Protein AF-A0A967D2K4-F1 (afdb_monomer_lite)

Foldseek 3Di:
DDDDDDDDDPVVVVVCCVPCVVVVVVVVVVVVVVVVVVVVVVVVVVPDDDPCPPPVNVVVVVVVVVCVVPDDDDPVRVVVVVVVPPDPDDPPPDDPPPPDDPDDDPPPPDDDPPQPPLHDQAFFEWFAAAAWAQKAKDWEKFWAAFQPPCPDPDDDDDDDPPPDPPVVVPDDDFDKDQAFTAIFTKMKIKTWRQQLVRLVRLCVRQVPGPDDDQLLSHWAFEDKWKWKFWQDLVRDGDIDIDDQVVVVVVCVVGANAWADDDADCLQAQDCSNYVYDCVVGVAGLAGTDGFGDDAIFTPPCPPDDPPPPDPHGDHPPCVSHDPVSVVVVVVVVVVVVVVVVCVVVVPDPDDDPPDDDDDPDDPPDDDDDDDDDDDDDDDDDDDDDPPPDDDDPLSGSVVSNVRDSTHMGIDMDRVDDAFIKMWMKMKIKIAQSLACPDPSNHPDPVSNHDGIDIHDIDTNPPDPPHSMDHHHHQKDKAAAADEPLRCVQQVHDPPWGKIKIWHQQPVRRHTAIEIDTDDAFDFDWFAQPPAFGDRDPDGWGGRNHIGHDQKGFHDWAWDSYDPPPPDPDVPDDDIPFTKTWIAGPSGDIDIYGNVVRVVVCVSRVSRYTPDDPDDPPDPPPPPD

pLDDT: mean 71.2, std 20.26, range [27.8, 96.62]

Sequence (624 aa):
MPLPKFKFTPETFLSLAANHGEKLLAAIAILCSLPLAWGGVNALRTKMLTSEQAPDQLTKAATSASQLFTRELSGEQRDDLSSRIRGPQIDAVAEMKKWYSDEVSPAPGGIGLNRPLLGDVRTRATPVVHPLEQLQAVSGLAAIARRSEEVGMAGGNQPFPEMMNPEAMGQGRPQVLSPPATLLPYIVLTGLVPVRKQAEEYRSLYATATFRDPQRDIPRWSDFTVERQTLDATGAGQWKTIDLRKTVKRWGQVWAGVATEALPPTLMLSDTENPRDPAAMPIGFFGPLPQLAERPSLAGFNGQMGMTGQPGGFSWGLKALHPWAVAEIEKLRKQQEEEMLKQQEGGLPGLPMADAGLSAGNMGGGFSGFPGSGFSGDPGSGDFGMESGFDDPLAGPEGLINSPEYRVFRFIDTDVEPGKAYRYRVTIQLWNPNVGLPLRFLEDASQANEVNLTSTPAEPELRFNGGVVRVPGRSRILTRMLTTNDKKLAGLGSRDNEALVIDVNPDSGNFELHSTEIRRGQPIGIKKESKRLRIGNWRFSTPPHDVETDLTVIDQVGEQELDEKKRIGRGFVPAPPFELLLIDTFGAVEHVTPIESEKIVRDYLPTLPGYIPPQPIQPMEPSF

Radius of gyration: 42.77 Å; chains: 1; bounding box: 117×70×149 Å

Secondary structure (DSSP, 8-state):
-PPP-----HHHHHHHHHHHHHHHHHHHHHHHHHHHHHHHHHHHHHTS--GGGSHHHHHHHHHHHHHHHHSPPPHHHHHHHHHH-------TTS----SS-SS-PPP-SS--TTS-TT----PBPPPPPPPPEEEEEEEEEEEEEP---------S---------GGGGGS-PPPEE---EEEEEEEEEEEEE-HHHHHHHHHHHHTT-SS--TTTSS--EEEEEEEEEEE-TTS---EEE--HHHHHHHHHHH-SSB------GGGS--TTT----TTT-SS-SB---BPBPPPPEETT---S---TT---PPP--GGGS-HHHHHHHHHHHHHHHHHHHHHHHSS-S--------------------S----------------------TTSSTTTTTTS-S-EEEEEEE----TT-EEEEEEEEEEE-TTTT--GGGBS-GGGGT-SEEEPPPB----SSSTT-EEPPPS-EEE---EEHHHHHHHT--TT-EEEEEEEE-TTT-SEEEEEEEE-TTPEEEE-TTSPPPEETTEEPPPPSS-EEEEEEEEEEES-SEE-TT----TT-PPPPPPEEEEEETTS-EEEE-HHHHHHHHHHHGGGSTT--PPPP--------

Structure (mmCIF, N/CA/C/O backbone):
data_AF-A0A967D2K4-F1
#
_entry.id   AF-A0A967D2K4-F1
#
loop_
_atom_site.group_PDB
_atom_site.id
_atom_site.type_symbol
_atom_site.label_atom_id
_atom_site.label_alt_id
_atom_site.label_comp_id
_atom_site.label_asym_id
_atom_site.label_entity_id
_atom_site.label_seq_id
_atom_site.pdbx_PDB_ins_code
_atom_site.Cartn_x
_atom_site.Cartn_y
_atom_site.Cartn_z
_atom_site.occupancy
_atom_site.B_iso_or_equiv
_atom_site.auth_seq_id
_atom_site.auth_comp_id
_atom_site.auth_asym_id
_atom_site.auth_atom_id
_atom_site.pdbx_PDB_model_num
ATOM 1 N N . MET A 1 1 ? 88.080 31.400 -27.872 1.00 44.94 1 MET A N 1
ATOM 2 C CA . MET A 1 1 ? 87.316 31.447 -26.606 1.00 44.94 1 MET A CA 1
ATOM 3 C C . MET A 1 1 ? 87.147 30.020 -26.104 1.00 44.94 1 MET A C 1
ATOM 5 O O . MET A 1 1 ? 86.651 29.209 -26.877 1.00 44.94 1 MET A O 1
ATOM 9 N N . PRO A 1 2 ? 87.621 29.670 -24.898 1.00 46.03 2 PRO A N 1
ATOM 10 C CA . PRO A 1 2 ? 87.428 28.329 -24.353 1.00 46.03 2 PRO A CA 1
ATOM 11 C C . PRO A 1 2 ? 85.963 28.142 -23.931 1.00 46.03 2 PRO A C 1
ATOM 13 O O . PRO A 1 2 ? 85.405 28.989 -23.238 1.00 46.03 2 PRO A O 1
ATOM 16 N N . LEU A 1 3 ? 85.339 27.046 -24.370 1.00 51.06 3 LEU A N 1
ATOM 17 C CA . LEU A 1 3 ? 83.988 26.657 -23.956 1.00 51.06 3 LEU A CA 1
ATOM 18 C C . LEU A 1 3 ? 83.963 26.342 -22.446 1.00 51.06 3 LEU A C 1
ATOM 20 O O . LEU A 1 3 ? 84.878 25.669 -21.956 1.00 51.06 3 LEU A O 1
ATOM 24 N N . PRO A 1 4 ? 82.939 26.792 -21.700 1.00 60.19 4 PRO A N 1
ATOM 25 C CA . PRO A 1 4 ? 82.824 26.498 -20.278 1.00 60.19 4 PRO A CA 1
ATOM 26 C C . PRO A 1 4 ? 82.598 24.997 -20.055 1.00 60.19 4 PRO A C 1
ATOM 28 O O . PRO A 1 4 ? 81.686 24.389 -20.614 1.00 60.19 4 PRO A O 1
ATOM 31 N N . LYS A 1 5 ? 83.443 24.390 -19.215 1.00 56.84 5 LYS A N 1
ATOM 32 C CA . LYS A 1 5 ? 83.285 23.005 -18.756 1.00 56.84 5 LYS A CA 1
ATOM 33 C C . LYS A 1 5 ? 82.195 22.962 -17.683 1.00 56.84 5 LYS A C 1
ATOM 35 O O . LYS A 1 5 ? 82.481 23.201 -16.512 1.00 56.84 5 LYS A O 1
ATOM 40 N N . PHE A 1 6 ? 80.960 22.659 -18.070 1.00 60.53 6 PHE A N 1
ATOM 41 C CA . PHE A 1 6 ? 79.893 22.374 -17.112 1.00 60.53 6 PHE A CA 1
ATOM 42 C C . PHE A 1 6 ? 80.106 20.986 -16.496 1.00 60.53 6 PHE A C 1
ATOM 44 O O . PHE A 1 6 ? 80.206 19.988 -17.208 1.00 60.53 6 PHE A O 1
ATOM 51 N N . LYS A 1 7 ? 80.206 20.922 -15.165 1.00 65.31 7 LYS A N 1
ATOM 52 C CA . LYS A 1 7 ? 80.160 19.661 -14.417 1.00 65.31 7 LYS A CA 1
ATOM 53 C C . LYS A 1 7 ? 78.701 19.393 -14.059 1.00 65.31 7 LYS A C 1
ATOM 55 O O . LYS A 1 7 ? 78.121 20.161 -13.301 1.00 65.31 7 LYS A O 1
ATOM 60 N N . PHE A 1 8 ? 78.123 18.328 -14.607 1.00 62.56 8 PHE A N 1
ATOM 61 C CA . PHE A 1 8 ? 76.772 17.893 -14.261 1.00 62.56 8 PHE A CA 1
ATOM 62 C C . PHE A 1 8 ? 76.800 17.176 -12.910 1.00 62.56 8 PHE A C 1
ATOM 64 O O . PHE A 1 8 ? 77.254 16.039 -12.807 1.00 62.56 8 PHE A O 1
ATOM 71 N N . THR A 1 9 ? 76.350 17.868 -11.869 1.00 77.62 9 THR A N 1
ATOM 72 C CA . THR A 1 9 ? 76.103 17.311 -10.533 1.00 77.62 9 THR A CA 1
ATOM 73 C C . THR A 1 9 ? 74.590 17.233 -10.282 1.00 77.62 9 THR A C 1
ATOM 75 O O . THR A 1 9 ? 73.835 18.004 -10.874 1.00 77.62 9 THR A O 1
ATOM 78 N N . PRO A 1 10 ? 74.102 16.342 -9.402 1.00 71.81 10 PRO A N 1
ATOM 79 C CA . PRO A 1 10 ? 72.663 16.209 -9.131 1.00 71.81 10 PRO A CA 1
ATOM 80 C C . PRO A 1 10 ? 72.005 17.531 -8.692 1.00 71.81 10 PRO A C 1
ATOM 82 O O . PRO A 1 10 ? 70.891 17.854 -9.099 1.00 71.81 10 PRO A O 1
ATOM 85 N N . GLU A 1 11 ? 72.738 18.348 -7.934 1.00 72.62 11 GLU A N 1
ATOM 86 C CA . GLU A 1 11 ? 72.286 19.654 -7.435 1.00 72.62 11 GLU A CA 1
ATOM 87 C C . GLU A 1 11 ? 72.191 20.726 -8.538 1.00 72.62 11 GLU A C 1
ATOM 89 O O . GLU A 1 11 ? 71.303 21.584 -8.520 1.00 72.62 11 GLU A O 1
ATOM 94 N N . THR A 1 12 ? 73.061 20.663 -9.554 1.00 72.44 12 THR A N 1
ATOM 95 C CA . THR A 1 12 ? 72.977 21.571 -10.712 1.00 72.44 12 THR A CA 1
ATOM 96 C C . THR A 1 12 ? 71.814 21.204 -11.632 1.00 72.44 12 THR A C 1
ATOM 98 O O . THR A 1 12 ? 71.215 22.086 -12.239 1.00 72.44 12 THR A O 1
ATOM 101 N N . PHE A 1 13 ? 71.418 19.929 -11.669 1.00 72.00 13 PHE A N 1
ATOM 102 C CA . PHE A 1 13 ? 70.235 19.481 -12.405 1.00 72.00 13 PHE A CA 1
ATOM 103 C C . PHE A 1 13 ? 68.930 19.964 -11.755 1.00 72.00 13 PHE A C 1
ATOM 105 O O . PHE A 1 13 ? 68.045 20.468 -12.444 1.00 72.00 13 PHE A O 1
ATOM 112 N N . LEU A 1 14 ? 68.833 19.875 -10.424 1.00 71.75 14 LEU A N 1
ATOM 113 C CA . LEU A 1 14 ? 67.663 20.332 -9.664 1.00 71.75 14 LEU A CA 1
ATOM 114 C C . LEU A 1 14 ? 67.470 21.851 -9.735 1.00 71.75 14 LEU A C 1
ATOM 116 O O . LEU A 1 14 ? 66.351 22.316 -9.936 1.00 71.75 14 LEU A O 1
ATOM 120 N N . SER A 1 15 ? 68.549 22.632 -9.641 1.00 71.75 15 SER A N 1
ATOM 121 C CA . SER A 1 15 ? 68.469 24.097 -9.771 1.00 71.75 15 SER A CA 1
ATOM 122 C C . SER A 1 15 ? 68.150 24.560 -11.199 1.00 71.75 15 SER A C 1
ATOM 124 O O . SER A 1 15 ? 67.420 25.537 -11.376 1.00 71.75 15 SER A O 1
ATOM 126 N N . LEU A 1 16 ? 68.621 23.841 -12.226 1.00 70.12 16 LEU A N 1
ATOM 127 C CA . LEU A 1 16 ? 68.254 24.101 -13.622 1.00 70.12 16 LEU A CA 1
ATOM 128 C C . LEU A 1 16 ? 66.777 23.763 -13.891 1.00 70.12 16 LEU A C 1
ATOM 130 O O . LEU A 1 16 ? 66.083 24.533 -14.556 1.00 70.12 16 LEU A O 1
ATOM 134 N N . ALA A 1 17 ? 66.283 22.649 -13.343 1.00 70.12 17 ALA A N 1
ATOM 135 C CA . ALA A 1 17 ? 64.879 22.255 -13.445 1.00 70.12 17 ALA A CA 1
ATOM 136 C C . ALA A 1 17 ? 63.949 23.222 -12.690 1.00 70.12 17 ALA A C 1
ATOM 138 O O . ALA A 1 17 ? 62.899 23.580 -13.213 1.00 70.12 17 ALA A O 1
ATOM 139 N N . ALA A 1 18 ? 64.349 23.707 -11.511 1.00 73.94 18 ALA A N 1
ATOM 140 C CA . ALA A 1 18 ? 63.553 24.656 -10.733 1.00 73.94 18 ALA A CA 1
ATOM 141 C C . ALA A 1 18 ? 63.462 26.041 -11.397 1.00 73.94 18 ALA A C 1
ATOM 143 O O . ALA A 1 18 ? 62.384 26.625 -11.456 1.00 73.94 18 ALA A O 1
ATOM 144 N N . ASN A 1 19 ? 64.568 26.559 -11.943 1.00 77.81 19 ASN A N 1
ATOM 145 C CA . ASN A 1 19 ? 64.597 27.918 -12.500 1.00 77.81 19 ASN A CA 1
ATOM 146 C C . ASN A 1 19 ? 64.211 27.991 -13.987 1.00 77.81 19 ASN A C 1
ATOM 148 O O . ASN A 1 19 ? 63.808 29.052 -14.472 1.00 77.81 19 ASN A O 1
ATOM 152 N N . HIS A 1 20 ? 64.363 26.898 -14.740 1.00 78.50 20 HIS A N 1
ATOM 153 C CA . HIS A 1 20 ? 64.146 26.870 -16.192 1.00 78.50 20 HIS A CA 1
ATOM 154 C C . HIS A 1 20 ? 63.329 25.663 -16.679 1.00 78.50 20 HIS A C 1
ATOM 156 O O . HIS A 1 20 ? 63.274 25.421 -17.886 1.00 78.50 20 HIS A O 1
ATOM 162 N N . GLY A 1 21 ? 62.659 24.935 -15.778 1.00 78.44 21 GLY A N 1
ATOM 163 C CA . GLY A 1 21 ? 61.840 23.764 -16.114 1.00 78.44 21 GLY A CA 1
ATOM 164 C C . GLY A 1 21 ? 60.754 24.053 -17.149 1.00 78.44 21 GLY A C 1
ATOM 165 O O . GLY A 1 21 ? 60.576 23.274 -18.082 1.00 78.44 21 GLY A O 1
ATOM 166 N N . GLU A 1 22 ? 60.112 25.220 -17.067 1.00 83.00 22 GLU A N 1
ATOM 167 C CA . GLU A 1 22 ? 59.122 25.667 -18.056 1.00 83.00 22 GLU A CA 1
ATOM 168 C C . GLU A 1 22 ? 59.731 25.804 -19.463 1.00 83.00 22 GLU A C 1
ATOM 170 O O . GLU A 1 22 ? 59.175 25.318 -20.448 1.00 83.00 22 GLU A O 1
ATOM 175 N N . LYS A 1 23 ? 60.929 26.393 -19.568 1.00 84.69 23 LYS A N 1
ATOM 176 C CA . LYS A 1 23 ? 61.629 26.575 -20.851 1.00 84.69 23 LYS A CA 1
ATOM 177 C C . LYS A 1 23 ? 62.111 25.244 -21.429 1.00 84.69 23 LYS A C 1
ATOM 179 O O . LYS A 1 23 ? 62.112 25.071 -22.646 1.00 84.69 23 LYS A O 1
ATOM 184 N N . LEU A 1 24 ? 62.495 24.302 -20.567 1.00 80.94 24 LEU A N 1
ATOM 185 C CA . LEU A 1 24 ? 62.857 22.938 -20.952 1.00 80.94 24 LEU A CA 1
ATOM 186 C C . LEU A 1 24 ? 61.647 22.162 -21.485 1.00 80.94 24 LEU A C 1
ATOM 188 O O . LEU A 1 24 ? 61.754 21.540 -22.539 1.00 80.94 24 LEU A O 1
ATOM 192 N N . LEU A 1 25 ? 60.491 22.252 -20.821 1.00 81.00 25 LEU A N 1
ATOM 193 C CA . LEU A 1 25 ? 59.245 21.643 -21.298 1.00 81.00 25 LEU A CA 1
ATOM 194 C C . LEU A 1 25 ? 58.799 22.235 -22.639 1.00 81.00 25 LEU A C 1
ATOM 196 O O . LEU A 1 25 ? 58.462 21.483 -23.554 1.00 81.00 25 LEU A O 1
ATOM 200 N N . ALA A 1 26 ? 58.877 23.559 -22.799 1.00 82.31 26 ALA A N 1
ATOM 201 C CA . ALA A 1 26 ? 58.579 24.218 -24.068 1.00 82.31 26 ALA A CA 1
ATOM 202 C C . ALA A 1 26 ? 59.527 23.759 -25.193 1.00 82.31 26 ALA A C 1
ATOM 204 O O . ALA A 1 26 ? 59.080 23.458 -26.299 1.00 82.31 26 ALA A O 1
ATOM 205 N N . ALA A 1 27 ? 60.828 23.636 -24.914 1.00 83.12 27 ALA A N 1
ATOM 206 C CA . ALA A 1 27 ? 61.804 23.151 -25.888 1.00 83.12 27 ALA A CA 1
ATOM 207 C C . ALA A 1 27 ? 61.558 21.685 -26.289 1.00 83.12 27 ALA A C 1
ATOM 209 O O . ALA A 1 27 ? 61.669 21.351 -27.468 1.00 83.12 27 ALA A O 1
ATOM 210 N N . ILE A 1 28 ? 61.180 20.824 -25.337 1.00 85.25 28 ILE A N 1
ATOM 211 C CA . ILE A 1 28 ? 60.816 19.426 -25.607 1.00 85.25 28 ILE A CA 1
ATOM 212 C C . ILE A 1 28 ? 59.551 19.362 -26.469 1.00 85.25 28 ILE A C 1
ATOM 214 O O . ILE A 1 28 ? 59.540 18.648 -27.467 1.00 85.25 28 ILE A O 1
ATOM 218 N N . ALA A 1 29 ? 58.517 20.151 -26.161 1.00 82.94 29 ALA A N 1
ATOM 219 C CA . ALA A 1 29 ? 57.294 20.203 -26.964 1.00 82.94 29 ALA A CA 1
ATOM 220 C C . ALA A 1 29 ? 57.563 20.668 -28.410 1.00 82.94 29 ALA A C 1
ATOM 222 O O . ALA A 1 29 ? 57.053 20.082 -29.369 1.00 82.94 29 ALA A O 1
ATOM 223 N N . ILE A 1 30 ? 58.430 21.671 -28.589 1.00 85.94 30 ILE A N 1
ATOM 224 C CA . ILE A 1 30 ? 58.862 22.133 -29.915 1.00 85.94 30 ILE A CA 1
ATOM 225 C C . ILE A 1 30 ? 59.636 21.025 -30.646 1.00 85.94 30 ILE A C 1
ATOM 227 O O . ILE A 1 30 ? 59.336 20.727 -31.800 1.00 85.94 30 ILE A O 1
ATOM 231 N N . LEU A 1 31 ? 60.575 20.352 -29.976 1.00 85.25 31 LEU A N 1
ATOM 232 C CA . LEU A 1 31 ? 61.342 19.256 -30.576 1.00 85.25 31 LEU A CA 1
ATOM 233 C C . LEU A 1 31 ? 60.472 18.047 -30.939 1.00 85.25 31 LEU A C 1
ATOM 235 O O . LEU A 1 31 ? 60.704 17.433 -31.976 1.00 85.25 31 LEU A O 1
ATOM 239 N N . CYS A 1 32 ? 59.452 17.728 -30.143 1.00 80.50 32 CYS A N 1
ATOM 240 C CA . CYS A 1 32 ? 58.520 16.634 -30.419 1.00 80.50 32 CYS A CA 1
ATOM 241 C C . CYS A 1 32 ? 57.501 16.967 -31.523 1.00 80.50 32 CYS A C 1
ATOM 243 O O . CYS A 1 32 ? 57.017 16.055 -32.193 1.00 80.50 32 CYS A O 1
ATOM 245 N N . SER A 1 33 ? 57.194 18.246 -31.764 1.00 81.19 33 SER A N 1
ATOM 246 C CA . SER A 1 33 ? 56.274 18.656 -32.840 1.00 81.19 33 SER A CA 1
ATOM 247 C C . SER A 1 33 ? 56.925 18.693 -34.231 1.00 81.19 33 SER A C 1
ATOM 249 O O . SER A 1 33 ? 56.243 18.479 -35.235 1.00 81.19 33 SER A O 1
ATOM 251 N N . LEU A 1 34 ? 58.247 18.873 -34.317 1.00 83.50 34 LEU A N 1
ATOM 252 C CA . LEU A 1 34 ? 58.990 18.890 -35.585 1.00 83.50 34 LEU A CA 1
ATOM 253 C C . LEU A 1 34 ? 58.896 17.569 -36.392 1.00 83.50 34 LEU A C 1
ATOM 255 O O . LEU A 1 34 ? 58.620 17.643 -37.593 1.00 83.50 34 LEU A O 1
ATOM 259 N N . PRO A 1 35 ? 59.049 16.365 -35.798 1.00 74.88 35 PRO A N 1
ATOM 260 C CA . PRO A 1 35 ? 58.838 15.099 -36.502 1.00 74.88 35 PRO A CA 1
ATOM 261 C C . PRO A 1 35 ? 57.395 14.903 -36.976 1.00 74.88 35 PRO A C 1
ATOM 263 O O . PRO A 1 35 ? 57.185 14.334 -38.043 1.00 74.88 35 PRO A O 1
ATOM 266 N N . LEU A 1 36 ? 56.403 15.387 -36.218 1.00 75.31 36 LEU A N 1
ATOM 267 C CA . LEU A 1 36 ? 54.988 15.310 -36.602 1.00 75.31 36 LEU A CA 1
ATOM 268 C C . LEU A 1 36 ? 54.687 16.214 -37.802 1.00 75.31 36 LEU A C 1
ATOM 270 O O . LEU A 1 36 ? 54.035 15.780 -38.751 1.00 75.31 36 LEU A O 1
ATOM 274 N N . ALA A 1 37 ? 55.228 17.434 -37.807 1.00 74.00 37 ALA A N 1
ATOM 275 C CA . ALA A 1 37 ? 55.134 18.338 -38.949 1.00 74.00 37 ALA A CA 1
ATOM 276 C C . ALA A 1 37 ? 55.840 17.757 -40.189 1.00 74.00 37 ALA A C 1
ATOM 278 O O . ALA A 1 37 ? 55.283 17.775 -41.288 1.00 74.00 37 ALA A O 1
ATOM 279 N N . TRP A 1 38 ? 57.027 17.165 -40.019 1.00 75.12 38 TRP A N 1
ATOM 280 C CA . TRP A 1 38 ? 57.753 16.513 -41.113 1.00 75.12 38 TRP A CA 1
ATOM 281 C C . TRP A 1 38 ? 57.030 15.260 -41.635 1.00 75.12 38 TRP A C 1
ATOM 283 O O . TRP A 1 38 ? 56.943 15.047 -42.846 1.00 75.12 38 TRP A O 1
ATOM 293 N N . GLY A 1 39 ? 56.445 14.458 -40.740 1.00 72.44 39 GLY A N 1
ATOM 294 C CA . GLY A 1 39 ? 55.617 13.298 -41.077 1.00 72.44 39 GLY A CA 1
ATOM 295 C C . GLY A 1 39 ? 54.352 13.678 -41.851 1.00 72.44 39 GLY A C 1
ATOM 296 O O . GLY A 1 39 ? 54.027 13.028 -42.845 1.00 72.44 39 GLY A O 1
ATOM 297 N N . GLY A 1 40 ? 53.693 14.779 -41.473 1.00 70.06 40 GLY A N 1
ATOM 298 C CA . GLY A 1 40 ? 52.542 15.328 -42.197 1.00 70.06 40 GLY A CA 1
ATOM 299 C C . GLY A 1 40 ? 52.885 15.785 -43.620 1.00 70.06 40 GLY A C 1
ATOM 300 O O . GLY A 1 40 ? 52.156 15.483 -44.565 1.00 70.06 40 GLY A O 1
ATOM 301 N N . VAL A 1 41 ? 54.038 16.434 -43.810 1.00 67.94 41 VAL A N 1
ATOM 302 C CA . VAL A 1 41 ? 54.510 16.855 -45.143 1.00 67.94 41 VAL A CA 1
ATOM 303 C C . VAL A 1 41 ? 54.879 15.650 -46.020 1.00 67.94 41 VAL A C 1
ATOM 305 O O . VAL A 1 41 ? 54.585 15.646 -47.218 1.00 67.94 41 VAL A O 1
ATOM 308 N N . ASN A 1 42 ? 55.456 14.589 -45.446 1.00 59.56 42 ASN A N 1
ATOM 309 C CA . ASN A 1 42 ? 55.750 13.358 -46.189 1.00 59.56 42 ASN A CA 1
ATOM 310 C C . ASN A 1 42 ? 54.483 12.563 -46.557 1.00 59.56 42 ASN A C 1
ATOM 312 O O . ASN A 1 42 ? 54.418 11.979 -47.642 1.00 59.56 42 ASN A O 1
ATOM 316 N N . ALA A 1 43 ? 53.451 12.583 -45.709 1.00 55.94 43 ALA A N 1
ATOM 317 C CA . ALA A 1 43 ? 52.146 11.996 -46.020 1.00 55.94 43 ALA A CA 1
ATOM 318 C C . ALA A 1 43 ? 51.431 12.733 -47.170 1.00 55.94 43 ALA A C 1
ATOM 320 O O . ALA A 1 43 ? 50.762 12.105 -47.989 1.00 55.94 43 ALA A O 1
ATOM 321 N N . LEU A 1 44 ? 51.623 14.053 -47.280 1.00 55.00 44 LEU A N 1
ATOM 322 C CA . LEU A 1 44 ? 51.107 14.848 -48.399 1.00 55.00 44 LEU A CA 1
ATOM 323 C C . LEU A 1 44 ? 51.885 14.608 -49.703 1.00 55.00 44 LEU A C 1
ATOM 325 O O . LEU A 1 44 ? 51.279 14.582 -50.771 1.00 55.00 44 LEU A O 1
ATOM 329 N N . ARG A 1 45 ? 53.203 14.365 -49.640 1.00 56.00 45 ARG A N 1
ATOM 330 C CA . ARG A 1 45 ? 54.010 14.032 -50.832 1.00 56.00 45 ARG A CA 1
ATOM 331 C C . ARG A 1 45 ? 53.764 12.626 -51.378 1.00 56.00 45 ARG A C 1
ATOM 333 O O . ARG A 1 45 ? 53.861 12.432 -52.582 1.00 56.00 45 ARG A O 1
ATOM 340 N N . THR A 1 46 ? 53.440 11.656 -50.525 1.00 52.78 46 THR A N 1
ATOM 341 C CA . THR A 1 46 ? 53.246 10.248 -50.931 1.00 52.78 46 THR A CA 1
ATOM 342 C C . THR A 1 46 ? 51.828 9.925 -51.413 1.00 52.78 46 THR A C 1
ATOM 344 O O . THR A 1 46 ? 51.605 8.840 -51.943 1.00 52.78 46 THR A O 1
ATOM 347 N N . LYS A 1 47 ? 50.878 10.864 -51.287 1.00 52.22 47 LYS A N 1
ATOM 348 C CA . LYS A 1 47 ? 49.497 10.736 -51.792 1.00 52.22 47 LYS A CA 1
ATOM 349 C C . LYS A 1 47 ? 49.169 11.626 -52.993 1.00 52.22 47 LYS A C 1
ATOM 351 O O . LYS A 1 47 ? 48.006 11.706 -53.385 1.00 52.22 47 LYS A O 1
ATOM 356 N N . MET A 1 48 ? 50.156 12.282 -53.603 1.00 50.97 48 MET A N 1
ATOM 357 C CA . MET A 1 48 ? 49.926 12.898 -54.907 1.00 50.97 48 MET A CA 1
ATOM 358 C C . MET A 1 48 ? 49.860 11.793 -55.961 1.00 50.97 48 MET A C 1
ATOM 360 O O . MET A 1 48 ? 50.840 11.085 -56.182 1.00 50.97 48 MET A O 1
ATOM 364 N N . LEU A 1 49 ? 48.671 11.632 -56.549 1.00 50.69 49 LEU A N 1
ATOM 365 C CA . LEU A 1 49 ? 48.383 10.733 -57.665 1.00 50.69 49 LEU A CA 1
ATOM 366 C C . LEU A 1 49 ? 49.520 10.790 -58.691 1.00 50.69 49 LEU A C 1
ATOM 368 O O . LEU A 1 49 ? 49.896 11.868 -59.157 1.00 50.69 49 LEU A O 1
ATOM 372 N N . THR A 1 50 ? 50.069 9.630 -59.040 1.00 60.53 50 THR A N 1
ATOM 373 C CA . THR A 1 50 ? 50.984 9.511 -60.174 1.00 60.53 50 THR A CA 1
ATOM 374 C C . THR A 1 50 ? 50.291 10.031 -61.434 1.00 60.53 50 THR A C 1
ATOM 376 O O . THR A 1 50 ? 49.084 9.872 -61.600 1.00 60.53 50 THR A O 1
ATOM 379 N N . SER A 1 51 ? 51.056 10.654 -62.336 1.00 58.62 51 SER A N 1
ATOM 380 C CA . SER A 1 51 ? 50.571 11.241 -63.604 1.00 58.62 51 SER A CA 1
ATOM 381 C C . SER A 1 51 ? 49.670 10.296 -64.426 1.00 58.62 51 SER A C 1
ATOM 383 O O . SER A 1 51 ? 48.781 10.743 -65.147 1.00 58.62 51 SER A O 1
ATOM 385 N N . GLU A 1 52 ? 49.842 8.981 -64.268 1.00 60.12 52 GLU A N 1
ATOM 386 C CA . GLU A 1 52 ? 49.050 7.930 -64.923 1.00 60.12 52 GLU A CA 1
ATOM 387 C C . GLU A 1 52 ? 47.644 7.724 -64.328 1.00 60.12 52 GLU A C 1
ATOM 389 O O . GLU A 1 52 ? 46.763 7.198 -65.000 1.00 60.12 52 GLU A O 1
ATOM 394 N N . GLN A 1 53 ? 47.404 8.156 -63.087 1.00 60.66 53 GLN A N 1
ATOM 395 C CA . GLN A 1 53 ? 46.115 8.042 -62.389 1.00 60.66 53 GLN A CA 1
ATOM 396 C C . GLN A 1 53 ? 45.297 9.338 -62.436 1.00 60.66 53 GLN A C 1
ATOM 398 O O . GLN A 1 53 ? 44.265 9.453 -61.771 1.00 60.66 53 GLN A O 1
ATOM 403 N N . ALA A 1 54 ? 45.738 10.326 -63.219 1.00 69.69 54 ALA A N 1
ATOM 404 C CA . ALA A 1 54 ? 44.946 11.517 -63.464 1.00 69.69 54 ALA A CA 1
ATOM 405 C C . ALA A 1 54 ? 43.607 11.124 -64.130 1.00 69.69 54 ALA A C 1
ATOM 407 O O . ALA A 1 54 ? 43.596 10.290 -65.043 1.00 69.69 54 ALA A O 1
ATOM 408 N N . PRO A 1 55 ? 42.474 11.721 -63.723 1.00 71.81 55 PRO A N 1
ATOM 409 C CA . PRO A 1 55 ? 41.152 11.380 -64.260 1.00 71.81 55 PRO A CA 1
ATOM 410 C C . PRO A 1 55 ? 41.073 11.510 -65.794 1.00 71.81 55 PRO A C 1
ATOM 412 O O . PRO A 1 55 ? 40.375 10.738 -66.452 1.00 71.81 55 PRO A O 1
ATOM 415 N N . ASP A 1 56 ? 41.871 12.397 -66.388 1.00 75.81 56 ASP A N 1
ATOM 416 C CA . ASP A 1 56 ? 41.964 12.573 -67.843 1.00 75.81 56 ASP A CA 1
ATOM 417 C C . ASP A 1 56 ? 42.653 11.398 -68.565 1.00 75.81 56 ASP A C 1
ATOM 419 O O . ASP A 1 56 ? 42.352 11.104 -69.721 1.00 75.81 56 ASP A O 1
ATOM 423 N N . GLN A 1 57 ? 43.580 10.698 -67.903 1.00 78.44 57 GLN A N 1
ATOM 424 C CA . GLN A 1 57 ? 44.240 9.507 -68.456 1.00 78.44 57 GLN A CA 1
ATOM 425 C C . GLN A 1 57 ? 43.317 8.290 -68.379 1.00 78.44 57 GLN A C 1
ATOM 427 O O . GLN A 1 57 ? 43.205 7.537 -69.346 1.00 78.44 57 GLN A O 1
ATOM 432 N N . LEU A 1 58 ? 42.585 8.145 -67.269 1.00 72.69 58 LEU A N 1
ATOM 433 C CA . LEU A 1 58 ? 41.596 7.079 -67.092 1.00 72.69 58 LEU A CA 1
ATOM 434 C C . LEU A 1 58 ? 40.435 7.209 -68.083 1.00 72.69 58 LEU A C 1
ATOM 436 O O . LEU A 1 58 ? 40.023 6.215 -68.679 1.00 72.69 58 LEU A O 1
ATOM 440 N N . THR A 1 59 ? 39.947 8.428 -68.324 1.00 82.25 59 THR A N 1
ATOM 441 C CA . THR A 1 59 ? 38.912 8.669 -69.342 1.00 82.25 59 THR A CA 1
ATOM 442 C C . THR A 1 59 ? 39.436 8.385 -70.749 1.00 82.25 59 THR A C 1
ATOM 444 O O . THR A 1 59 ? 38.772 7.679 -71.508 1.00 82.25 59 THR A O 1
ATOM 447 N N . LYS A 1 60 ? 40.657 8.810 -71.101 1.00 81.19 60 LYS A N 1
ATOM 448 C CA . LYS A 1 60 ? 41.282 8.446 -72.388 1.00 81.19 60 LYS A CA 1
ATOM 449 C C . LYS A 1 60 ? 41.469 6.935 -72.556 1.00 81.19 60 LYS A C 1
ATOM 451 O O . LYS A 1 60 ? 41.171 6.414 -73.632 1.00 81.19 60 LYS A O 1
ATOM 456 N N . ALA A 1 61 ? 41.896 6.224 -71.513 1.00 80.88 61 ALA A N 1
ATOM 457 C CA . ALA A 1 61 ? 42.054 4.770 -71.535 1.00 80.88 61 ALA A CA 1
ATOM 458 C C . ALA A 1 61 ? 40.703 4.054 -71.705 1.00 80.88 61 ALA A C 1
ATOM 460 O O . ALA A 1 61 ? 40.575 3.182 -72.563 1.00 80.88 61 ALA A O 1
ATOM 461 N N . ALA A 1 62 ? 39.668 4.474 -70.970 1.00 79.56 62 ALA A N 1
ATOM 462 C CA . ALA A 1 62 ? 38.317 3.919 -71.085 1.00 79.56 62 ALA A CA 1
ATOM 463 C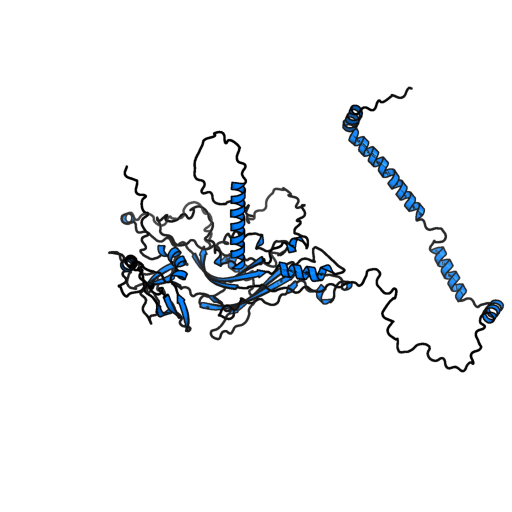 C . ALA A 1 62 ? 37.696 4.160 -72.475 1.00 79.56 62 ALA A C 1
ATOM 465 O O . ALA A 1 62 ? 37.051 3.275 -73.047 1.00 79.56 62 ALA A O 1
ATOM 466 N N . THR A 1 63 ? 37.939 5.341 -73.050 1.00 81.06 63 THR A N 1
ATOM 467 C CA . THR A 1 63 ? 37.459 5.685 -74.397 1.00 81.06 63 THR A CA 1
ATOM 468 C C . THR A 1 63 ? 38.196 4.865 -75.462 1.00 81.06 63 THR A C 1
ATOM 470 O O . THR A 1 63 ? 37.565 4.333 -76.373 1.00 81.06 63 THR A O 1
ATOM 473 N N . SER A 1 64 ? 39.511 4.675 -75.305 1.00 80.50 64 SER A N 1
ATOM 474 C CA . SER A 1 64 ? 40.330 3.834 -76.193 1.00 80.50 64 SER A CA 1
ATOM 475 C C . SER A 1 64 ? 39.911 2.359 -76.136 1.00 80.50 64 SER A C 1
ATOM 477 O O . SER A 1 64 ? 39.808 1.706 -77.171 1.00 80.50 64 SER A O 1
ATOM 479 N N . ALA A 1 65 ? 39.594 1.838 -74.946 1.00 79.00 65 ALA A N 1
ATOM 480 C CA . ALA A 1 65 ? 39.083 0.476 -74.784 1.00 79.00 65 ALA A CA 1
ATOM 481 C C . ALA A 1 65 ? 37.715 0.291 -75.460 1.00 79.00 65 ALA A C 1
ATOM 483 O O . ALA A 1 65 ? 37.503 -0.690 -76.169 1.00 79.00 65 ALA A O 1
ATOM 484 N N . SER A 1 66 ? 36.807 1.261 -75.319 1.00 77.19 66 SER A N 1
ATOM 485 C CA . SER A 1 66 ? 35.489 1.214 -75.972 1.00 77.19 66 SER A CA 1
ATOM 486 C C . SER A 1 66 ? 35.596 1.243 -77.503 1.00 77.19 66 SER A C 1
ATOM 488 O O . SER A 1 66 ? 34.848 0.549 -78.195 1.00 77.19 66 SER A O 1
ATOM 490 N N . GLN A 1 67 ? 36.568 1.988 -78.040 1.00 77.62 67 GLN A N 1
ATOM 491 C CA . GLN A 1 67 ? 36.867 2.013 -79.475 1.00 77.62 67 GLN A CA 1
ATOM 492 C C . GLN A 1 67 ? 37.443 0.683 -79.987 1.00 77.62 67 GLN A C 1
ATOM 494 O O . GLN A 1 67 ? 37.175 0.308 -81.125 1.00 77.62 67 GLN A O 1
ATOM 499 N N . LEU A 1 68 ? 38.180 -0.071 -79.162 1.00 74.69 68 LEU A N 1
ATOM 500 C CA . LEU A 1 68 ? 38.670 -1.404 -79.537 1.00 74.69 68 LEU A CA 1
ATOM 501 C C . LEU A 1 68 ? 37.542 -2.436 -79.665 1.00 74.69 68 LEU A C 1
ATOM 503 O O . LEU A 1 68 ? 37.621 -3.295 -80.538 1.00 74.69 68 LEU A O 1
ATOM 507 N N . PHE A 1 69 ? 36.486 -2.336 -78.852 1.00 66.94 69 PHE A N 1
ATOM 508 C CA . PHE A 1 69 ? 35.335 -3.246 -78.934 1.00 66.94 69 PHE A CA 1
ATOM 509 C C . PHE A 1 69 ? 34.397 -2.952 -80.108 1.00 66.94 69 PHE A C 1
ATOM 511 O O . PHE A 1 69 ? 33.714 -3.853 -80.586 1.00 66.94 69 PHE A O 1
ATOM 518 N N . THR A 1 70 ? 34.349 -1.701 -80.566 1.00 71.25 70 THR A N 1
ATOM 519 C CA . THR A 1 70 ? 33.471 -1.272 -81.669 1.00 71.25 70 THR A CA 1
ATOM 520 C C . THR A 1 70 ? 34.164 -1.255 -83.027 1.00 71.25 70 THR A C 1
ATOM 522 O O . THR A 1 70 ? 33.493 -1.161 -84.054 1.00 71.25 70 THR A O 1
ATOM 525 N N . ARG A 1 71 ? 35.495 -1.375 -83.065 1.00 74.44 71 ARG A N 1
ATOM 526 C CA . ARG A 1 71 ? 36.243 -1.464 -84.317 1.00 74.44 71 ARG A CA 1
ATOM 527 C C . ARG A 1 71 ? 35.983 -2.807 -84.995 1.00 74.44 71 ARG A C 1
ATOM 529 O O . ARG A 1 71 ? 36.200 -3.870 -84.419 1.00 74.44 71 ARG A O 1
ATOM 536 N N . GLU A 1 72 ? 35.625 -2.755 -86.272 1.00 71.38 72 GLU A N 1
ATOM 537 C CA . GLU A 1 72 ? 35.623 -3.943 -87.115 1.00 71.38 72 GLU A CA 1
ATOM 538 C C . GLU A 1 72 ? 37.039 -4.534 -87.237 1.00 71.38 72 GLU A C 1
ATOM 540 O O . GLU A 1 72 ? 37.995 -3.854 -87.618 1.00 71.38 72 GLU A O 1
ATOM 545 N N . LEU A 1 73 ? 37.176 -5.817 -86.892 1.00 72.38 73 LEU A N 1
ATOM 546 C CA . LEU A 1 73 ? 38.409 -6.584 -87.082 1.00 72.38 73 LEU A CA 1
ATOM 547 C C . LEU A 1 73 ? 38.814 -6.561 -88.565 1.00 72.38 73 LEU A C 1
ATOM 549 O O . LEU A 1 73 ? 37.973 -6.774 -89.442 1.00 72.38 73 LEU A O 1
ATOM 553 N N . SER A 1 74 ? 40.098 -6.322 -88.846 1.00 74.56 74 SER A N 1
ATOM 554 C CA . SER A 1 74 ? 40.621 -6.400 -90.215 1.00 74.56 74 SER A CA 1
ATOM 555 C C . SER A 1 74 ? 40.553 -7.840 -90.740 1.00 74.56 74 SER A C 1
ATOM 557 O O . SER A 1 74 ? 40.471 -8.784 -89.954 1.00 74.56 74 SER A O 1
ATOM 559 N N . GLY A 1 75 ? 40.595 -8.021 -92.066 1.00 71.75 75 GLY A N 1
ATOM 560 C CA . GLY A 1 75 ? 40.522 -9.347 -92.701 1.00 71.75 75 GLY A CA 1
ATOM 561 C C . GLY A 1 75 ? 41.515 -10.354 -92.110 1.00 71.75 75 GLY A C 1
ATOM 562 O O . GLY A 1 75 ? 41.109 -11.428 -91.689 1.00 71.75 75 GLY A O 1
ATOM 563 N N . GLU A 1 76 ? 42.776 -9.954 -91.923 1.00 75.69 76 GLU A N 1
ATOM 564 C CA . GLU A 1 76 ? 43.811 -10.801 -91.307 1.00 75.69 76 GLU A CA 1
ATOM 565 C C . GLU A 1 76 ? 43.508 -11.174 -89.844 1.00 75.69 76 GLU A C 1
ATOM 567 O O . GLU A 1 76 ? 43.809 -12.282 -89.410 1.00 75.69 76 GLU A O 1
ATOM 572 N N . GLN A 1 77 ? 42.885 -10.274 -89.072 1.00 73.06 77 GLN A N 1
ATOM 573 C CA . GLN A 1 77 ? 42.508 -10.549 -87.682 1.00 73.06 77 GLN A CA 1
ATOM 574 C C . GLN A 1 77 ? 41.282 -11.462 -87.593 1.00 73.06 77 GLN A C 1
ATOM 576 O O . GLN A 1 77 ? 41.208 -12.286 -86.685 1.00 73.06 77 GLN A O 1
ATOM 581 N N . ARG A 1 78 ? 40.329 -11.341 -88.528 1.00 69.31 78 ARG A N 1
ATOM 582 C CA . ARG A 1 78 ? 39.196 -12.274 -88.648 1.00 69.31 78 ARG A CA 1
ATOM 583 C C . ARG A 1 78 ? 39.683 -13.668 -89.046 1.00 69.31 78 ARG A C 1
ATOM 585 O O . ARG A 1 78 ? 39.213 -14.654 -88.481 1.00 69.31 78 ARG A O 1
ATOM 592 N N . ASP A 1 79 ? 40.666 -13.745 -89.936 1.00 72.06 79 ASP A N 1
ATOM 593 C CA . ASP A 1 79 ? 41.260 -15.010 -90.365 1.00 72.06 79 ASP A CA 1
ATOM 594 C C . ASP A 1 79 ? 42.085 -15.670 -89.243 1.00 72.06 79 ASP A C 1
ATOM 596 O O . ASP A 1 79 ? 41.905 -16.860 -88.988 1.00 72.06 79 ASP A O 1
ATOM 600 N N . ASP A 1 80 ? 42.884 -14.920 -88.470 1.00 73.75 80 ASP A N 1
ATOM 601 C CA . ASP A 1 80 ? 43.582 -15.465 -87.287 1.00 73.75 80 ASP A CA 1
ATOM 602 C C . ASP A 1 80 ? 42.585 -15.925 -86.205 1.00 7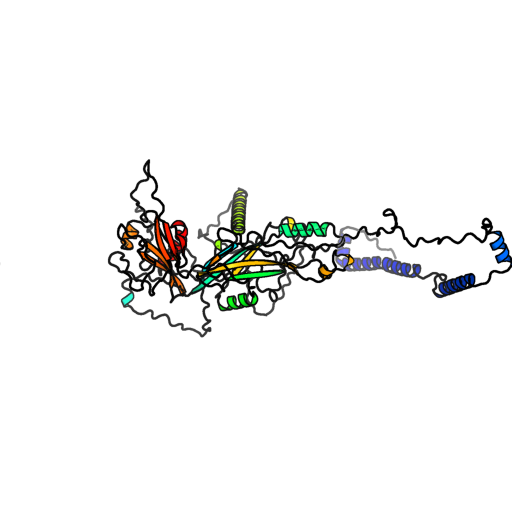3.75 80 ASP A C 1
ATOM 604 O O . ASP A 1 80 ? 42.707 -17.033 -85.678 1.00 73.75 80 ASP A O 1
ATOM 608 N N . LEU A 1 81 ? 41.537 -15.140 -85.923 1.00 66.81 81 LEU A N 1
ATOM 609 C CA . LEU A 1 81 ? 40.515 -15.500 -84.932 1.00 66.81 81 LEU A CA 1
ATOM 610 C C . LEU A 1 81 ? 39.721 -16.746 -85.360 1.00 66.81 81 LEU A C 1
ATOM 612 O O . LEU A 1 81 ? 39.514 -17.651 -84.553 1.00 66.81 81 LEU A O 1
ATOM 616 N N . SER A 1 82 ? 39.332 -16.837 -86.634 1.00 64.62 82 SER A N 1
ATOM 617 C CA . SER A 1 82 ? 38.646 -18.014 -87.186 1.00 64.62 82 SER A CA 1
ATOM 618 C C . SER A 1 82 ? 39.553 -19.250 -87.243 1.00 64.62 82 SER A C 1
ATOM 620 O O . SER A 1 82 ? 39.084 -20.367 -87.032 1.00 64.62 82 SER A O 1
ATOM 622 N N . SER A 1 83 ? 40.867 -19.072 -87.430 1.00 66.38 83 SER A N 1
ATOM 623 C CA . SER A 1 83 ? 41.835 -20.172 -87.386 1.00 66.38 83 SER A CA 1
ATOM 624 C C . SER A 1 83 ? 42.026 -20.745 -85.975 1.00 66.38 83 SER A C 1
ATOM 626 O O . SER A 1 83 ? 42.261 -21.948 -85.832 1.00 66.38 83 SER A O 1
ATOM 628 N N . ARG A 1 84 ? 41.876 -19.907 -84.936 1.00 64.19 84 ARG A N 1
ATOM 629 C CA . ARG A 1 84 ? 42.002 -20.282 -83.517 1.00 64.19 84 ARG A CA 1
ATOM 630 C C . ARG A 1 84 ? 40.710 -20.838 -82.924 1.00 64.19 84 ARG A C 1
ATOM 632 O O . ARG A 1 84 ? 40.768 -21.674 -82.027 1.00 64.19 84 ARG A O 1
ATOM 639 N N . ILE A 1 85 ? 39.551 -20.433 -83.440 1.00 60.56 85 ILE A N 1
ATOM 640 C CA . ILE A 1 85 ? 38.243 -20.978 -83.053 1.00 60.56 85 ILE A CA 1
ATOM 641 C C . ILE A 1 85 ? 37.934 -22.199 -83.940 1.00 60.56 85 ILE A C 1
ATOM 643 O O . ILE A 1 85 ? 37.003 -22.204 -84.737 1.00 60.56 85 ILE A O 1
ATOM 647 N N . ARG A 1 86 ? 38.725 -23.271 -83.814 1.00 50.56 86 ARG A N 1
ATOM 648 C CA . ARG A 1 86 ? 38.338 -24.606 -84.309 1.00 50.56 86 ARG A CA 1
ATOM 649 C C . ARG A 1 86 ? 37.741 -25.415 -83.163 1.00 50.56 86 ARG A C 1
ATOM 651 O O . ARG A 1 86 ? 38.392 -26.286 -82.595 1.00 50.56 86 ARG A O 1
ATOM 658 N N . GLY A 1 87 ? 36.499 -25.097 -82.809 1.00 55.53 87 GLY A N 1
ATOM 659 C CA . GLY A 1 87 ? 35.628 -26.040 -82.106 1.00 55.53 87 GLY A CA 1
ATOM 660 C C . GLY A 1 87 ? 35.072 -27.077 -83.093 1.00 55.53 87 GLY A C 1
ATOM 661 O O . GLY A 1 87 ? 35.044 -26.798 -84.295 1.00 55.53 87 GLY A O 1
ATOM 662 N N . PRO A 1 88 ? 34.660 -28.272 -82.634 1.00 48.62 88 PRO A N 1
ATOM 663 C CA . PRO A 1 88 ? 34.083 -29.284 -83.515 1.00 48.62 88 PRO A CA 1
ATOM 664 C C . PRO A 1 88 ? 32.874 -28.698 -84.256 1.00 48.62 88 PRO A C 1
ATOM 666 O O . PRO A 1 88 ? 32.053 -28.014 -83.647 1.00 48.62 88 PRO A O 1
ATOM 669 N N . GLN A 1 89 ? 32.786 -28.944 -85.568 1.00 49.84 89 GLN A N 1
ATOM 670 C CA . GLN A 1 89 ? 31.604 -28.632 -86.375 1.00 49.84 89 GLN A CA 1
ATOM 671 C C . GLN A 1 89 ? 30.388 -29.307 -85.733 1.00 49.84 89 GLN A C 1
ATOM 673 O O . GLN A 1 89 ? 30.252 -30.526 -85.792 1.00 49.84 89 GLN A O 1
ATOM 678 N N . ILE A 1 90 ? 29.531 -28.517 -85.091 1.00 48.38 90 ILE A N 1
ATOM 679 C CA . ILE A 1 90 ? 28.221 -28.966 -84.628 1.00 48.38 90 ILE A CA 1
ATOM 680 C C . ILE A 1 90 ? 27.249 -28.662 -85.765 1.00 48.38 90 ILE A C 1
ATOM 682 O O . ILE A 1 90 ? 27.121 -27.508 -86.180 1.00 48.38 90 ILE A O 1
ATOM 686 N N . ASP A 1 91 ? 26.612 -29.709 -86.288 1.00 46.03 91 ASP A N 1
ATOM 687 C CA . ASP A 1 91 ? 25.567 -29.623 -87.304 1.00 46.03 91 ASP A CA 1
ATOM 688 C C . ASP A 1 91 ? 24.508 -28.583 -86.913 1.00 46.03 91 ASP A C 1
ATOM 690 O O . ASP A 1 91 ? 23.975 -28.588 -85.801 1.00 46.03 91 ASP A O 1
ATOM 694 N N . ALA A 1 92 ? 24.181 -27.693 -87.852 1.00 50.09 92 ALA A N 1
ATOM 695 C CA . ALA A 1 92 ? 23.305 -26.534 -87.663 1.00 50.09 92 ALA A CA 1
ATOM 696 C C . ALA A 1 92 ? 21.807 -26.877 -87.472 1.00 50.09 92 ALA A C 1
ATOM 698 O O . ALA A 1 92 ? 20.940 -26.071 -87.803 1.00 50.09 92 ALA A O 1
ATOM 699 N N . VAL A 1 93 ? 21.485 -28.066 -86.950 1.00 47.06 93 VAL A N 1
ATOM 700 C CA . VAL A 1 93 ? 20.108 -28.533 -86.687 1.00 47.06 93 VAL A CA 1
ATOM 701 C C . VAL A 1 93 ? 19.974 -29.186 -85.301 1.00 47.06 93 VAL A C 1
ATOM 703 O O . VAL A 1 93 ? 19.042 -29.937 -85.036 1.00 47.06 93 VAL A O 1
ATOM 706 N N . ALA A 1 94 ? 20.875 -28.886 -84.366 1.00 45.41 94 ALA A N 1
ATOM 707 C CA . ALA A 1 94 ? 20.567 -29.075 -82.954 1.00 45.41 94 ALA A CA 1
ATOM 708 C C . ALA A 1 94 ? 19.824 -27.826 -82.468 1.00 45.41 94 ALA A C 1
ATOM 710 O O . ALA A 1 94 ? 20.440 -26.781 -82.256 1.00 45.41 94 ALA A O 1
ATOM 711 N N . GLU A 1 95 ? 18.498 -27.922 -82.328 1.00 48.72 95 GLU A N 1
ATOM 712 C CA . GLU A 1 95 ? 17.710 -26.960 -81.555 1.00 48.72 95 GLU A CA 1
ATOM 713 C C . GLU A 1 95 ? 18.492 -26.615 -80.284 1.00 48.72 95 GLU A C 1
ATOM 715 O O . GLU A 1 95 ? 18.831 -27.508 -79.500 1.00 48.72 95 GLU A O 1
ATOM 720 N N . MET A 1 96 ? 18.825 -25.333 -80.095 1.00 44.06 96 MET A N 1
ATOM 721 C CA . MET A 1 96 ? 19.341 -24.848 -78.820 1.00 44.06 96 MET A CA 1
ATOM 722 C C . MET A 1 96 ? 18.279 -25.163 -77.769 1.00 44.06 96 MET A C 1
ATOM 724 O O . MET A 1 96 ? 17.352 -24.384 -77.545 1.00 44.06 96 MET A O 1
ATOM 728 N N . LYS A 1 97 ? 18.404 -26.324 -77.118 1.00 51.38 97 LYS A N 1
ATOM 729 C CA . LYS A 1 97 ? 17.750 -26.593 -75.843 1.00 51.38 97 LYS A CA 1
ATOM 730 C C . LYS A 1 97 ? 18.065 -25.384 -74.979 1.00 51.38 97 LYS A C 1
ATOM 732 O O . LYS A 1 97 ? 19.247 -25.102 -74.777 1.00 51.38 97 LYS A O 1
ATOM 737 N N . LYS A 1 98 ? 17.024 -24.656 -74.547 1.00 50.59 98 LYS A N 1
ATOM 738 C CA . LYS A 1 98 ? 17.127 -23.534 -73.603 1.00 50.59 98 LYS A CA 1
ATOM 739 C C . LYS A 1 98 ? 18.212 -23.885 -72.585 1.00 50.59 98 LYS A C 1
ATOM 741 O O . LYS A 1 98 ? 18.029 -24.796 -71.783 1.00 50.59 98 LYS A O 1
ATOM 746 N N . TRP A 1 99 ? 19.360 -23.211 -72.654 1.00 50.09 99 TRP A N 1
ATOM 747 C CA . TRP A 1 99 ? 20.483 -23.517 -71.760 1.00 50.09 99 TRP A CA 1
ATOM 748 C C . TRP A 1 99 ? 20.193 -23.078 -70.313 1.00 50.09 99 TRP A C 1
ATOM 750 O O . TRP A 1 99 ? 20.973 -23.340 -69.406 1.00 50.09 99 TRP A O 1
ATOM 760 N N . TYR A 1 100 ? 19.075 -22.373 -70.118 1.00 51.72 100 TYR A N 1
ATOM 761 C CA . TYR A 1 100 ? 18.566 -21.924 -68.841 1.00 51.72 100 TYR A CA 1
ATOM 762 C C . TYR A 1 100 ? 17.299 -22.722 -68.529 1.00 51.72 100 TYR A C 1
ATOM 764 O O . TYR A 1 100 ? 16.374 -22.791 -69.341 1.00 51.72 100 TYR A O 1
ATOM 772 N N . SER A 1 101 ? 17.267 -23.355 -67.361 1.00 53.81 101 SER A N 1
ATOM 773 C CA . SER A 1 101 ? 16.028 -23.870 -66.794 1.00 53.81 101 SER A CA 1
ATOM 774 C C . SER A 1 101 ? 15.177 -22.682 -66.336 1.00 53.81 101 SER A C 1
ATOM 776 O O . SER A 1 101 ? 15.693 -21.762 -65.705 1.00 53.81 101 SER A O 1
ATOM 778 N N . ASP A 1 102 ? 13.872 -22.694 -66.627 1.00 58.72 102 ASP A N 1
ATOM 779 C CA . ASP A 1 102 ? 12.931 -21.735 -66.016 1.00 58.72 102 ASP A CA 1
ATOM 780 C C . ASP A 1 102 ? 12.780 -22.008 -64.496 1.00 58.72 102 ASP A C 1
ATOM 782 O O . ASP A 1 102 ? 12.288 -21.174 -63.739 1.00 58.72 102 ASP A O 1
ATOM 786 N N . GLU A 1 103 ? 13.276 -23.159 -64.032 1.00 58.25 103 GLU A N 1
ATOM 787 C CA . GLU A 1 103 ? 13.410 -23.524 -62.625 1.00 58.25 103 GLU A CA 1
ATOM 788 C C . GLU A 1 103 ? 14.839 -23.249 -62.140 1.00 58.25 103 GLU A C 1
ATOM 790 O O . GLU A 1 103 ? 15.780 -24.006 -62.402 1.00 58.25 103 GLU A O 1
ATOM 795 N N . VAL A 1 104 ? 15.012 -22.142 -61.419 1.00 57.94 104 VAL A N 1
ATOM 796 C CA . VAL A 1 104 ? 16.228 -21.865 -60.651 1.00 57.94 104 VAL A CA 1
ATOM 797 C C . VAL A 1 104 ? 16.235 -22.815 -59.457 1.00 57.94 104 VAL A C 1
ATOM 799 O O . VAL A 1 104 ? 15.462 -22.642 -58.516 1.00 57.94 104 VAL A O 1
ATOM 802 N N . SER A 1 105 ? 17.094 -23.836 -59.481 1.00 54.06 105 SER A N 1
ATOM 803 C CA . SER A 1 105 ? 17.346 -24.636 -58.278 1.00 54.06 105 SER A CA 1
ATOM 804 C C . SER A 1 105 ? 17.875 -23.715 -57.170 1.00 54.06 105 SER A C 1
ATOM 806 O O . SER A 1 105 ? 18.761 -22.899 -57.450 1.00 54.06 105 SER A O 1
ATOM 808 N N . PRO A 1 106 ? 17.362 -23.799 -55.927 1.00 59.25 106 PRO A N 1
ATOM 809 C CA . PRO A 1 106 ? 17.888 -22.996 -54.833 1.00 59.25 106 PRO A CA 1
ATOM 810 C C . PRO A 1 106 ? 19.382 -23.285 -54.665 1.00 59.25 106 PRO A C 1
ATOM 812 O O . PRO A 1 106 ? 19.822 -24.431 -54.782 1.00 59.25 106 PRO A O 1
ATOM 815 N N . ALA A 1 107 ? 20.165 -22.229 -54.434 1.00 52.34 107 ALA A N 1
ATOM 816 C CA . ALA A 1 107 ? 21.613 -22.335 -54.315 1.00 52.34 107 ALA A CA 1
ATOM 817 C C . ALA A 1 107 ? 21.997 -23.392 -53.259 1.00 52.34 107 ALA A C 1
ATOM 819 O O . ALA A 1 107 ? 21.360 -23.439 -52.202 1.00 52.34 107 ALA A O 1
ATOM 820 N N . PRO A 1 108 ? 23.031 -24.222 -53.504 1.00 52.66 108 PRO A N 1
ATOM 821 C CA . PRO A 1 108 ? 23.501 -25.190 -52.522 1.00 52.66 108 PRO A CA 1
ATOM 822 C C . PRO A 1 108 ? 23.862 -24.460 -51.225 1.00 52.66 108 PRO A C 1
ATOM 824 O O . PRO A 1 108 ? 24.765 -23.622 -51.179 1.00 52.66 108 PRO A O 1
ATOM 827 N N . GLY A 1 109 ? 23.090 -24.739 -50.176 1.00 55.22 109 GLY A N 1
ATOM 828 C CA . GLY A 1 109 ? 23.255 -24.142 -48.861 1.00 55.22 109 GLY A CA 1
ATOM 829 C C . GLY A 1 109 ? 24.529 -24.652 -48.207 1.00 55.22 109 GLY A C 1
ATOM 830 O O . GLY A 1 109 ? 24.528 -25.698 -47.568 1.00 55.22 109 GLY A O 1
ATOM 831 N N . GLY A 1 110 ? 25.616 -23.907 -48.363 1.00 56.12 110 GLY A N 1
ATOM 832 C CA . GLY A 1 110 ? 26.847 -24.143 -47.624 1.00 56.12 110 GLY A CA 1
ATOM 833 C C . GLY A 1 110 ? 28.083 -23.875 -48.464 1.00 56.12 110 GLY A C 1
ATOM 834 O O . GLY A 1 110 ? 28.321 -24.542 -49.460 1.00 56.12 110 GLY A O 1
ATOM 835 N N . ILE A 1 111 ? 28.919 -22.961 -47.970 1.00 52.91 111 ILE A N 1
ATOM 836 C CA . ILE A 1 111 ? 30.264 -22.651 -48.479 1.00 52.91 111 ILE A CA 1
ATOM 837 C C . ILE A 1 111 ? 30.244 -21.739 -49.719 1.00 52.91 111 ILE A C 1
ATOM 839 O O . ILE A 1 111 ? 30.725 -22.068 -50.796 1.00 52.91 111 ILE A O 1
ATOM 843 N N . GLY A 1 112 ? 29.718 -20.529 -49.538 1.00 46.72 112 GLY A N 1
ATOM 844 C CA . GLY A 1 112 ? 29.931 -19.414 -50.455 1.00 46.72 112 GLY A CA 1
ATOM 845 C C . GLY A 1 112 ? 30.338 -18.172 -49.672 1.00 46.72 112 GLY A C 1
ATOM 846 O O . GLY A 1 112 ? 29.884 -17.969 -48.547 1.00 46.72 112 GLY A O 1
ATOM 847 N N . LEU A 1 113 ? 31.145 -17.312 -50.291 1.00 52.50 113 LEU A N 1
ATOM 848 C CA . LEU A 1 113 ? 31.560 -15.976 -49.829 1.00 52.50 113 LEU A CA 1
ATOM 849 C C . LEU A 1 113 ? 30.384 -15.000 -49.547 1.00 52.50 113 LEU A C 1
ATOM 851 O O . LEU A 1 113 ? 30.605 -13.820 -49.311 1.00 52.50 113 LEU A O 1
ATOM 855 N N . ASN A 1 114 ? 29.143 -15.501 -49.544 1.00 50.50 114 ASN A N 1
ATOM 856 C CA . ASN A 1 114 ? 27.911 -14.830 -49.126 1.00 50.50 114 ASN A CA 1
ATOM 857 C C . ASN A 1 114 ? 27.687 -14.868 -47.606 1.00 50.50 114 ASN A C 1
ATOM 859 O O . ASN A 1 114 ? 26.690 -14.328 -47.131 1.00 50.50 114 ASN A O 1
ATOM 863 N N . ARG A 1 115 ? 28.576 -15.497 -46.824 1.00 48.12 115 ARG A N 1
ATOM 864 C CA . ARG A 1 115 ? 28.591 -15.254 -45.379 1.00 48.12 115 ARG A CA 1
ATOM 865 C C . ARG A 1 115 ? 29.078 -13.820 -45.152 1.00 48.12 115 ARG A C 1
ATOM 867 O O . ARG A 1 115 ? 30.198 -13.519 -45.569 1.00 48.12 115 ARG A O 1
ATOM 874 N N . PRO A 1 116 ? 28.287 -12.937 -44.516 1.00 52.41 116 PRO A N 1
ATOM 875 C CA . PRO A 1 116 ? 28.780 -11.615 -44.167 1.00 52.41 116 PRO A CA 1
ATOM 876 C C . PRO A 1 116 ? 30.057 -11.775 -43.336 1.00 52.41 116 PRO A C 1
ATOM 878 O O . PRO A 1 116 ? 30.098 -12.555 -42.385 1.00 52.41 116 PRO A O 1
ATOM 881 N N . LEU A 1 117 ? 31.102 -11.021 -43.689 1.00 55.50 117 LEU A N 1
ATOM 882 C CA . LEU A 1 117 ? 32.404 -11.005 -43.001 1.00 55.50 117 LEU A CA 1
ATOM 883 C C . LEU A 1 117 ? 32.302 -10.692 -41.490 1.00 55.50 117 LEU A C 1
ATOM 885 O O . LEU A 1 117 ? 33.280 -10.836 -40.767 1.00 55.50 117 LEU A O 1
ATOM 889 N N . LEU A 1 118 ? 31.122 -10.275 -41.019 1.00 57.56 118 LEU A N 1
ATOM 890 C CA . LEU A 1 118 ? 30.803 -9.870 -39.649 1.00 57.56 118 LEU A CA 1
ATOM 891 C C . LEU A 1 118 ? 30.043 -10.939 -38.833 1.00 57.56 118 LEU A C 1
ATOM 893 O O . LEU A 1 118 ? 29.657 -10.666 -37.699 1.00 57.56 118 LEU A O 1
ATOM 897 N N . GLY A 1 119 ? 29.854 -12.150 -39.369 1.00 55.69 119 GLY A N 1
ATOM 898 C CA . GLY A 1 119 ? 29.035 -13.188 -38.732 1.00 55.69 119 GLY A CA 1
ATOM 899 C C . GLY A 1 119 ? 27.534 -12.946 -38.919 1.00 55.69 119 GLY A C 1
ATOM 900 O O . GLY A 1 119 ? 27.116 -11.884 -39.382 1.00 55.69 119 GLY A O 1
ATOM 901 N N . ASP A 1 120 ? 26.718 -13.955 -38.606 1.00 63.03 120 ASP A N 1
ATOM 902 C CA . ASP A 1 120 ? 25.260 -13.833 -38.664 1.00 63.03 120 ASP A CA 1
ATOM 903 C C . ASP A 1 120 ? 24.825 -12.721 -37.696 1.00 63.03 120 ASP A C 1
ATOM 905 O O . ASP A 1 120 ? 25.056 -12.820 -36.488 1.00 63.03 120 ASP A O 1
ATOM 909 N N . VAL A 1 121 ? 24.248 -11.637 -38.230 1.00 67.31 121 VAL A N 1
ATOM 910 C CA . VAL A 1 121 ? 23.717 -10.537 -37.418 1.00 67.31 121 VAL A CA 1
ATOM 911 C C . VAL A 1 121 ? 22.580 -11.105 -36.580 1.00 67.31 121 VAL A C 1
ATOM 913 O O . VAL A 1 121 ? 21.515 -11.432 -37.098 1.00 67.31 121 VAL A O 1
ATOM 916 N N . ARG A 1 122 ? 22.822 -11.251 -35.280 1.00 81.12 122 ARG A N 1
ATOM 917 C CA . ARG A 1 122 ? 21.815 -11.667 -34.314 1.00 81.12 122 ARG A CA 1
ATOM 918 C C . ARG A 1 122 ? 20.968 -10.455 -33.978 1.00 81.12 122 ARG A C 1
ATOM 920 O O . ARG A 1 122 ? 21.452 -9.495 -33.366 1.00 81.12 122 ARG A O 1
ATOM 927 N N . THR A 1 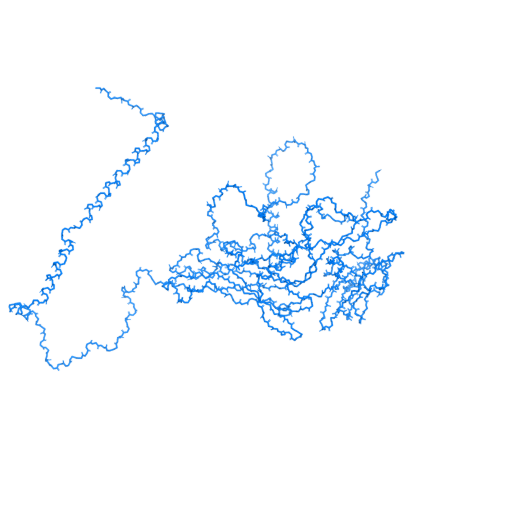123 ? 19.730 -10.507 -34.447 1.00 86.88 123 THR A N 1
ATOM 928 C CA . THR A 1 123 ? 18.692 -9.515 -34.195 1.00 86.88 123 THR A CA 1
ATOM 929 C C . THR A 1 123 ? 18.322 -9.482 -32.716 1.00 86.88 123 THR A C 1
ATOM 931 O O . THR A 1 123 ? 18.502 -10.452 -31.980 1.00 86.88 123 THR A O 1
ATOM 934 N N . ARG A 1 124 ? 17.837 -8.327 -32.268 1.00 89.38 124 ARG A N 1
ATOM 935 C CA . ARG A 1 124 ? 17.323 -8.093 -30.922 1.00 89.38 124 ARG A CA 1
ATOM 936 C C . ARG A 1 124 ? 15.846 -8.464 -30.892 1.00 89.38 124 ARG A C 1
ATOM 938 O O . ARG A 1 124 ? 15.096 -8.037 -31.769 1.00 89.38 124 ARG A O 1
ATOM 945 N N . ALA A 1 125 ? 15.462 -9.226 -29.877 1.00 89.62 125 ALA A N 1
ATOM 946 C CA . ALA A 1 125 ? 14.071 -9.494 -29.540 1.00 89.62 125 ALA A CA 1
ATOM 947 C C . ALA A 1 125 ? 13.565 -8.480 -28.499 1.00 89.62 125 ALA A C 1
ATOM 949 O O . ALA A 1 125 ? 14.353 -7.764 -27.870 1.00 89.62 125 ALA A O 1
ATOM 950 N N . THR A 1 126 ? 12.248 -8.412 -28.323 1.00 90.31 126 THR A N 1
ATOM 951 C CA . THR A 1 126 ? 11.606 -7.583 -27.295 1.00 90.31 126 THR A CA 1
ATOM 952 C C . THR A 1 126 ? 11.551 -8.344 -25.968 1.00 90.31 126 THR A C 1
ATOM 954 O O . THR A 1 126 ? 11.087 -9.484 -25.961 1.00 90.31 126 THR A O 1
ATOM 957 N N . PRO A 1 127 ? 11.985 -7.740 -24.846 1.00 92.75 127 PRO A N 1
ATOM 958 C CA . PRO A 1 127 ? 11.950 -8.390 -23.547 1.00 92.75 127 PRO A CA 1
ATOM 959 C C . PRO A 1 127 ? 10.517 -8.498 -23.039 1.00 92.75 127 PRO A C 1
ATOM 961 O O . PRO A 1 127 ? 9.720 -7.567 -23.189 1.00 92.75 127 PRO A O 1
ATOM 964 N N . VAL A 1 128 ? 10.196 -9.619 -22.396 1.00 94.31 128 VAL A N 1
ATOM 965 C CA . VAL A 1 128 ? 8.913 -9.764 -21.707 1.00 94.31 128 VAL A CA 1
ATOM 966 C C . VAL A 1 128 ? 8.951 -8.946 -20.418 1.00 94.31 128 VAL A C 1
ATOM 968 O O . VAL A 1 128 ? 9.912 -9.012 -19.650 1.00 94.31 128 VAL A O 1
ATOM 971 N N . VAL A 1 129 ? 7.902 -8.162 -20.169 1.00 95.38 129 VAL A N 1
ATOM 972 C CA . VAL A 1 129 ? 7.768 -7.423 -18.910 1.00 95.38 129 VAL A CA 1
ATOM 973 C C . VAL A 1 129 ? 7.075 -8.300 -17.879 1.00 95.38 129 VAL A C 1
ATOM 975 O O . VAL A 1 129 ? 5.900 -8.646 -18.034 1.00 95.38 129 VAL A O 1
ATOM 978 N N . HIS A 1 130 ? 7.785 -8.630 -16.805 1.00 95.44 130 HIS A N 1
ATOM 979 C CA . HIS A 1 130 ? 7.212 -9.402 -15.709 1.00 95.44 130 HIS A CA 1
ATOM 980 C C . HIS A 1 130 ? 6.230 -8.548 -14.885 1.00 95.44 130 HIS A C 1
ATOM 982 O O . HIS A 1 130 ? 6.534 -7.393 -14.586 1.00 95.44 130 HIS A O 1
ATOM 988 N N . PRO A 1 131 ? 5.049 -9.080 -14.516 1.00 95.88 131 PRO A N 1
ATOM 989 C CA . PRO A 1 131 ? 4.086 -8.369 -13.677 1.00 95.88 131 PRO A CA 1
ATOM 990 C C . PRO A 1 131 ? 4.589 -8.197 -12.236 1.00 95.88 131 PRO A C 1
ATOM 992 O O . PRO A 1 131 ? 5.569 -8.818 -11.828 1.00 95.88 131 PRO A O 1
ATOM 995 N N . LEU A 1 132 ? 3.883 -7.383 -11.441 1.00 95.19 132 LEU A N 1
ATOM 996 C CA . LEU A 1 132 ? 4.108 -7.346 -9.993 1.00 95.19 132 LEU A CA 1
ATOM 997 C C . LEU A 1 132 ? 3.829 -8.717 -9.374 1.00 95.19 132 LEU A C 1
ATOM 999 O O . LEU A 1 132 ? 2.810 -9.347 -9.658 1.00 95.19 132 LEU A O 1
ATOM 1003 N N . GLU A 1 133 ? 4.709 -9.138 -8.475 1.00 94.25 133 GLU A N 1
ATOM 1004 C CA . GLU A 1 133 ? 4.560 -10.369 -7.710 1.00 94.25 133 GLU A CA 1
ATOM 1005 C C . GLU A 1 133 ? 3.983 -10.074 -6.327 1.00 94.25 133 GLU A C 1
ATOM 1007 O O . GLU A 1 133 ? 4.211 -9.003 -5.760 1.00 94.25 133 GLU A O 1
ATOM 1012 N N . GLN A 1 134 ? 3.227 -11.032 -5.783 1.00 92.50 134 GLN A N 1
ATOM 1013 C CA . GLN A 1 134 ? 2.639 -10.955 -4.441 1.00 92.50 134 GLN A CA 1
ATOM 1014 C C . GLN A 1 134 ? 1.881 -9.639 -4.196 1.00 92.50 134 GLN A C 1
ATOM 1016 O O . GLN A 1 134 ? 2.030 -9.001 -3.158 1.00 92.50 134 GLN A O 1
ATOM 1021 N N . LEU A 1 135 ? 1.074 -9.197 -5.168 1.00 92.75 135 LEU A N 1
ATOM 1022 C CA . LEU A 1 135 ? 0.247 -8.009 -4.980 1.00 92.75 135 LEU A CA 1
ATOM 1023 C C . LEU A 1 135 ? -0.741 -8.262 -3.828 1.00 92.75 135 LEU A C 1
ATOM 1025 O O . LEU A 1 135 ? -1.417 -9.288 -3.769 1.00 92.75 135 LEU A O 1
ATOM 1029 N N . GLN A 1 136 ? -0.823 -7.320 -2.902 1.00 91.44 136 GLN A N 1
ATOM 1030 C CA . GLN A 1 136 ? -1.695 -7.349 -1.739 1.00 91.44 136 GLN A CA 1
ATOM 1031 C C . GLN A 1 136 ? -2.435 -6.026 -1.640 1.00 91.44 136 GLN A C 1
ATOM 1033 O O . GLN A 1 136 ? -1.932 -4.974 -2.031 1.00 91.44 136 GLN A O 1
ATOM 1038 N N . ALA A 1 137 ? -3.648 -6.085 -1.109 1.00 90.69 137 ALA A N 1
ATOM 1039 C CA . ALA A 1 137 ? -4.496 -4.925 -0.926 1.00 90.69 137 ALA A CA 1
ATOM 1040 C C . ALA A 1 137 ? -5.053 -4.947 0.500 1.00 90.69 137 ALA A C 1
ATOM 1042 O O . ALA A 1 137 ? -5.727 -5.895 0.900 1.00 90.69 137 ALA A O 1
ATOM 1043 N N . VAL A 1 138 ? -4.733 -3.911 1.274 1.00 89.12 138 VAL A N 1
ATOM 1044 C CA . VAL A 1 138 ? -5.114 -3.784 2.683 1.00 89.12 138 VAL A CA 1
ATOM 1045 C C . VAL A 1 138 ? -6.008 -2.565 2.836 1.00 89.12 138 VAL A C 1
ATOM 1047 O O . VAL A 1 138 ? -5.594 -1.444 2.542 1.00 89.12 138 VAL A O 1
ATOM 1050 N N . SER A 1 139 ? -7.241 -2.773 3.290 1.00 89.12 139 SER A N 1
ATOM 1051 C CA . SER A 1 139 ? -8.167 -1.684 3.593 1.00 89.12 139 SER A CA 1
ATOM 1052 C C . SER A 1 139 ? -8.057 -1.225 5.042 1.00 89.12 139 SER A C 1
ATOM 1054 O O . SER A 1 139 ? -7.688 -1.979 5.945 1.00 89.12 139 SER A O 1
ATOM 1056 N N . GLY A 1 140 ? -8.440 0.026 5.273 1.00 87.38 140 GLY A N 1
ATOM 1057 C CA . GLY A 1 140 ? -8.602 0.549 6.617 1.00 87.38 140 GLY A CA 1
ATOM 1058 C C . GLY A 1 140 ? -9.263 1.918 6.652 1.00 87.38 140 GLY A C 1
ATOM 1059 O O . GLY A 1 140 ? -9.636 2.496 5.630 1.00 87.38 140 GLY A O 1
ATOM 1060 N N . LEU A 1 141 ? -9.392 2.426 7.871 1.00 87.00 141 LEU A N 1
ATOM 1061 C CA . LEU A 1 141 ? -9.773 3.800 8.167 1.00 87.00 141 LEU A CA 1
ATOM 1062 C C . LEU A 1 141 ? -8.645 4.434 8.975 1.00 87.00 141 LEU A C 1
ATOM 1064 O O . LEU A 1 141 ? -8.155 3.839 9.935 1.00 87.00 141 LEU A O 1
ATOM 1068 N N . ALA A 1 142 ? -8.215 5.622 8.569 1.00 87.81 142 ALA A N 1
ATOM 1069 C CA . ALA A 1 142 ? -7.194 6.399 9.257 1.00 87.81 142 ALA A CA 1
ATOM 1070 C C . ALA A 1 142 ? -7.760 7.757 9.671 1.00 87.81 142 ALA A C 1
ATOM 1072 O O . ALA A 1 142 ? -8.512 8.373 8.923 1.00 87.81 142 ALA A O 1
ATOM 1073 N N . ALA A 1 143 ? -7.360 8.243 10.843 1.00 87.12 143 ALA A N 1
ATOM 1074 C CA . ALA A 1 143 ? -7.531 9.638 11.216 1.00 87.12 143 ALA A CA 1
ATOM 1075 C C . ALA A 1 143 ? -6.279 10.381 10.738 1.00 87.12 143 ALA A C 1
ATOM 1077 O O . ALA A 1 143 ? -5.178 10.103 11.215 1.00 87.12 143 ALA A O 1
ATOM 1078 N N . ILE A 1 144 ? -6.426 11.274 9.761 1.00 88.44 144 ILE A N 1
ATOM 1079 C CA . ILE A 1 144 ? -5.323 12.097 9.247 1.00 88.44 144 ILE A CA 1
ATOM 1080 C C . ILE A 1 144 ? -5.368 13.485 9.870 1.00 88.44 144 ILE A C 1
ATOM 1082 O O . ILE A 1 144 ? -6.447 13.983 10.206 1.00 88.44 144 ILE A O 1
ATOM 1086 N N . ALA A 1 145 ? -4.202 14.109 10.025 1.00 83.44 145 ALA A N 1
ATOM 1087 C CA . ALA A 1 145 ? -4.128 15.469 10.537 1.00 83.44 145 ALA A CA 1
ATOM 1088 C C . ALA A 1 145 ? -4.959 16.394 9.634 1.00 83.44 145 ALA A C 1
ATOM 1090 O O . ALA A 1 145 ? -4.868 16.319 8.403 1.00 83.44 145 ALA A O 1
ATOM 1091 N N . ARG A 1 146 ? -5.809 17.238 10.231 1.00 78.50 146 ARG A N 1
ATOM 1092 C CA . ARG A 1 146 ? -6.547 18.248 9.466 1.00 78.50 146 ARG A CA 1
ATOM 1093 C C . ARG A 1 146 ? -5.551 19.309 9.013 1.00 78.50 146 ARG A C 1
ATOM 1095 O O . ARG A 1 146 ? -4.737 19.766 9.812 1.00 78.50 146 ARG A O 1
ATOM 1102 N N . ARG A 1 147 ? -5.614 19.710 7.740 1.00 70.19 147 ARG A N 1
ATOM 1103 C CA . ARG A 1 147 ? -4.851 20.866 7.269 1.00 70.19 147 ARG A CA 1
ATOM 1104 C C . ARG A 1 147 ? -5.315 22.054 8.100 1.00 70.19 147 ARG A C 1
ATOM 1106 O O . ARG A 1 147 ? -6.486 22.421 8.027 1.00 70.19 147 ARG A O 1
ATOM 1113 N N . SER A 1 148 ? -4.434 22.606 8.927 1.00 59.38 148 SER A N 1
ATOM 1114 C CA . SER A 1 148 ? -4.684 23.913 9.511 1.00 59.38 148 SER A CA 1
ATOM 1115 C C . SER A 1 148 ? -4.858 24.856 8.331 1.00 59.38 148 SER A C 1
ATOM 1117 O O . SER A 1 148 ? -3.924 25.022 7.544 1.00 59.38 148 SER A O 1
ATOM 1119 N N . GLU A 1 149 ? -6.057 25.410 8.149 1.00 39.38 149 GLU A N 1
ATOM 1120 C CA . GLU A 1 149 ? -6.177 26.629 7.360 1.00 39.38 149 GLU A CA 1
ATOM 1121 C C . GLU A 1 149 ? -5.139 27.580 7.948 1.00 39.38 149 GLU A C 1
ATOM 1123 O O . GLU A 1 149 ? -5.150 27.837 9.154 1.00 39.38 149 GLU A O 1
ATOM 1128 N N . GLU A 1 150 ? -4.169 27.996 7.136 1.00 35.66 150 GLU A N 1
ATOM 1129 C CA . GLU A 1 150 ? -3.274 29.083 7.494 1.00 35.66 150 GLU A CA 1
ATOM 1130 C C . GLU A 1 150 ? -4.164 30.297 7.761 1.00 35.66 150 GLU A C 1
ATOM 1132 O O . GLU A 1 150 ? -4.500 31.069 6.864 1.00 35.66 150 GLU A O 1
ATOM 1137 N N . VAL A 1 151 ? -4.579 30.466 9.016 1.00 32.47 151 VAL A N 1
ATOM 1138 C CA . VAL A 1 151 ? -4.887 31.779 9.549 1.00 32.47 151 VAL A CA 1
ATOM 1139 C C . VAL A 1 151 ? -3.573 32.516 9.390 1.00 32.47 151 VAL A C 1
ATOM 1141 O O . VAL A 1 151 ? -2.605 32.224 10.093 1.00 32.47 151 VAL A O 1
ATOM 1144 N N . GLY A 1 152 ? -3.522 33.364 8.361 1.00 28.95 152 GLY A N 1
ATOM 1145 C CA . GLY A 1 152 ? -2.345 34.136 8.018 1.00 28.95 152 GLY A CA 1
ATOM 1146 C C . GLY A 1 152 ? -1.720 34.707 9.280 1.00 28.95 152 GLY A C 1
ATOM 1147 O O . GLY A 1 152 ? -2.429 35.140 10.189 1.00 28.95 152 GLY A O 1
ATOM 1148 N N . MET A 1 153 ? -0.392 34.667 9.320 1.00 34.56 153 MET A N 1
ATOM 1149 C CA . MET A 1 153 ? 0.444 35.370 10.282 1.00 34.56 153 MET A CA 1
ATOM 1150 C C . MET A 1 153 ? 0.028 36.851 10.348 1.00 34.56 153 MET A C 1
ATOM 1152 O O . MET A 1 153 ? 0.598 37.712 9.686 1.00 34.56 153 MET A O 1
ATOM 1156 N N . ALA A 1 154 ? -0.992 37.143 11.142 1.00 28.69 154 ALA A N 1
ATOM 1157 C CA . ALA A 1 154 ? -1.332 38.450 11.652 1.00 28.69 154 ALA A CA 1
ATOM 1158 C C . ALA A 1 154 ? -0.977 38.390 13.134 1.00 28.69 154 ALA A C 1
ATOM 1160 O O . ALA A 1 154 ? -1.421 37.501 13.861 1.00 28.69 154 ALA A O 1
ATOM 1161 N N . GLY A 1 155 ? -0.065 39.274 13.531 1.00 29.81 155 GLY A N 1
ATOM 1162 C CA . GLY A 1 155 ? 0.612 39.233 14.816 1.00 29.81 155 GLY A CA 1
ATOM 1163 C C . GLY A 1 155 ? -0.315 39.058 16.019 1.00 29.81 155 GLY A C 1
ATOM 1164 O O . GLY A 1 155 ? -1.416 39.593 16.065 1.00 29.81 155 GLY A O 1
ATOM 1165 N N . GLY A 1 156 ? 0.204 38.326 17.007 1.00 36.94 156 GLY A N 1
ATOM 1166 C CA . GLY A 1 156 ? -0.083 38.502 18.430 1.00 36.94 156 GLY A CA 1
ATOM 1167 C C . GLY A 1 156 ? -1.533 38.785 18.816 1.00 36.94 156 GLY A C 1
ATOM 1168 O O . GLY A 1 156 ? -1.841 39.905 19.201 1.00 36.94 156 GLY A O 1
ATOM 1169 N N . ASN A 1 157 ? -2.391 37.769 18.751 1.00 35.22 157 ASN A N 1
ATOM 1170 C CA . ASN A 1 157 ? -3.427 37.458 19.747 1.00 35.22 157 ASN A CA 1
ATOM 1171 C C . ASN A 1 157 ? -4.364 36.393 19.167 1.00 35.22 157 ASN A C 1
ATOM 1173 O O . ASN A 1 157 ? -5.408 36.698 18.595 1.00 35.22 157 ASN A O 1
ATOM 1177 N N . GLN A 1 158 ? -4.005 35.123 19.343 1.00 33.22 158 GLN A N 1
ATOM 1178 C CA . GLN A 1 158 ? -5.023 34.076 19.399 1.00 33.22 158 GLN A CA 1
ATOM 1179 C C . GLN A 1 158 ? -5.745 34.241 20.747 1.00 33.22 158 GLN A C 1
ATOM 1181 O O . GLN A 1 158 ? -5.063 34.334 21.774 1.00 33.22 158 GLN A O 1
ATOM 1186 N N . PRO A 1 159 ? -7.087 34.315 20.792 1.00 29.05 159 PRO A N 1
ATOM 1187 C CA . PRO A 1 159 ? -7.800 34.274 22.054 1.00 29.05 159 PRO A CA 1
ATOM 1188 C C . PRO A 1 159 ? -7.567 32.886 22.649 1.00 29.05 159 PRO A C 1
ATOM 1190 O O . PRO A 1 159 ? -8.040 31.880 22.124 1.00 29.05 159 PRO A O 1
ATOM 1193 N N . PHE A 1 160 ? -6.800 32.830 23.737 1.00 33.97 160 PHE A N 1
ATOM 1194 C CA . PHE A 1 160 ? -6.817 31.677 24.625 1.00 33.97 160 PHE A CA 1
ATOM 1195 C C . PHE A 1 160 ? -8.285 31.315 24.902 1.00 33.97 160 PHE A C 1
ATOM 1197 O O . PHE A 1 160 ? -9.064 32.227 25.199 1.00 33.97 160 PHE A O 1
ATOM 1204 N N . PRO A 1 161 ? -8.683 30.034 24.813 1.00 36.16 161 PRO A N 1
ATOM 1205 C CA . PRO A 1 161 ? -10.013 29.623 25.232 1.00 36.16 161 PRO A CA 1
ATOM 1206 C C . PRO A 1 161 ? -10.145 29.958 26.714 1.00 36.16 161 PRO A C 1
ATOM 1208 O O . PRO A 1 161 ? -9.482 29.338 27.537 1.00 36.16 161 PRO A O 1
ATOM 1211 N N . GLU A 1 162 ? -10.908 31.014 27.000 1.00 33.12 162 GLU A N 1
ATOM 1212 C CA . GLU A 1 162 ? -11.515 31.423 28.269 1.00 33.12 162 GLU A CA 1
ATOM 1213 C C . GLU A 1 162 ? -10.987 30.670 29.508 1.00 33.12 162 GLU A C 1
ATOM 1215 O O . GLU A 1 162 ? -11.697 29.938 30.194 1.00 33.12 162 GLU A O 1
ATOM 1220 N N . MET A 1 163 ? -9.696 30.849 29.805 1.00 37.28 163 MET A N 1
ATOM 1221 C CA . MET A 1 163 ? -9.029 30.251 30.961 1.00 37.28 163 MET A CA 1
ATOM 1222 C C . MET A 1 163 ? -9.319 31.069 32.217 1.00 37.28 163 MET A C 1
ATOM 1224 O O . MET A 1 163 ? -8.382 31.493 32.872 1.00 37.28 163 MET A O 1
ATOM 1228 N N . MET A 1 164 ? -10.580 31.329 32.568 1.00 37.66 164 MET A N 1
ATOM 1229 C CA . MET A 1 164 ? -10.939 31.827 33.905 1.00 37.66 164 MET A CA 1
ATOM 1230 C C . MET A 1 164 ? -12.391 31.485 34.248 1.00 37.66 164 MET A C 1
ATOM 1232 O O . MET A 1 164 ? -13.239 32.363 34.356 1.00 37.66 164 MET A O 1
ATOM 1236 N N . ASN A 1 165 ? -12.666 30.206 34.519 1.00 36.81 165 ASN A N 1
ATOM 1237 C CA . ASN A 1 165 ? -13.646 29.892 35.554 1.00 36.81 165 ASN A CA 1
ATOM 1238 C C . ASN A 1 165 ? -12.904 29.361 36.797 1.00 36.81 165 ASN A C 1
ATOM 1240 O O . ASN A 1 165 ? -12.541 28.181 36.837 1.00 36.81 165 ASN A O 1
ATOM 1244 N N . PRO A 1 166 ? -12.624 30.215 37.801 1.00 38.12 166 PRO A N 1
ATOM 1245 C CA . PRO A 1 166 ? -11.895 29.822 39.008 1.00 38.12 166 PRO A CA 1
ATOM 1246 C C . PRO A 1 166 ? -12.651 28.810 39.888 1.00 38.12 166 PRO A C 1
ATOM 1248 O O . PRO A 1 166 ? -12.048 28.234 40.791 1.00 38.12 166 PRO A O 1
ATOM 1251 N N . GLU A 1 167 ? -13.922 28.503 39.601 1.00 33.09 167 GLU A N 1
ATOM 1252 C CA . GLU A 1 167 ? -14.660 27.423 40.275 1.00 33.09 167 GLU A CA 1
ATOM 1253 C C . GLU A 1 167 ? -14.312 26.014 39.746 1.00 33.09 167 GLU A C 1
ATOM 1255 O O . GLU A 1 167 ? -14.626 25.016 40.396 1.00 33.09 167 GLU A O 1
ATOM 1260 N N . ALA A 1 168 ? -13.604 25.893 38.613 1.00 38.81 168 ALA A N 1
ATOM 1261 C CA . ALA A 1 168 ? -13.194 24.599 38.049 1.00 38.81 168 ALA A CA 1
ATOM 1262 C C . ALA A 1 168 ? -11.870 24.047 38.624 1.00 38.81 168 ALA A C 1
ATOM 1264 O O . ALA A 1 168 ? -11.538 22.884 38.394 1.00 38.81 168 ALA A O 1
ATOM 1265 N N . MET A 1 169 ? -11.125 24.836 39.407 1.00 37.66 169 MET A N 1
ATOM 1266 C CA . MET A 1 169 ? -9.831 24.422 39.979 1.00 37.66 169 MET A CA 1
ATOM 1267 C C . MET A 1 169 ? -9.938 23.556 41.251 1.00 37.66 169 MET A C 1
ATOM 1269 O O . MET A 1 169 ? -8.921 23.140 41.798 1.00 37.66 169 MET A O 1
ATOM 1273 N N . GLY A 1 170 ? -11.152 23.241 41.719 1.00 36.00 170 GLY A N 1
ATOM 1274 C CA . GLY A 1 170 ? -11.373 22.465 42.950 1.00 36.00 170 GLY A CA 1
ATOM 1275 C C . GLY A 1 170 ? -11.536 20.949 42.777 1.00 36.00 170 GLY A C 1
ATOM 1276 O O . GLY A 1 170 ? -11.482 20.218 43.762 1.00 36.00 170 GLY A O 1
ATOM 1277 N N . GLN A 1 171 ? -11.742 20.447 41.556 1.00 41.84 171 GLN A N 1
ATOM 1278 C CA . GLN A 1 171 ? -11.853 19.009 41.275 1.00 41.84 171 GLN A CA 1
ATOM 1279 C C . GLN A 1 171 ? -11.274 18.731 39.887 1.00 41.84 171 GLN A C 1
ATOM 1281 O O . GLN A 1 171 ? -11.993 18.772 38.890 1.00 41.84 171 GLN A O 1
ATOM 1286 N N . GLY A 1 172 ? -9.961 18.484 39.823 1.00 43.59 172 GLY A N 1
ATOM 1287 C CA . GLY A 1 172 ? -9.230 18.185 38.590 1.00 43.59 172 GLY A CA 1
ATOM 1288 C C . GLY A 1 172 ? -9.759 16.926 37.908 1.00 43.59 172 GLY A C 1
ATOM 1289 O O . GLY A 1 172 ? -9.297 15.819 38.176 1.00 43.59 172 GLY A O 1
ATOM 1290 N N . ARG A 1 173 ? -10.760 17.090 37.039 1.00 51.16 173 ARG A N 1
ATOM 1291 C CA . ARG A 1 173 ? -11.211 16.039 36.132 1.00 51.16 173 ARG A CA 1
ATOM 1292 C C . ARG A 1 173 ? -10.161 15.897 35.034 1.00 51.16 173 ARG A C 1
ATOM 1294 O O . ARG A 1 173 ? -9.875 16.898 34.377 1.00 51.16 173 ARG A O 1
ATOM 1301 N N . PRO A 1 174 ? -9.618 14.698 34.790 1.00 53.16 174 PRO A N 1
ATOM 1302 C CA . PRO A 1 174 ? -8.827 14.483 33.594 1.00 53.16 174 PRO A CA 1
ATOM 1303 C C . PRO A 1 174 ? -9.744 14.664 32.371 1.00 53.16 174 PRO A C 1
ATOM 1305 O O . PRO A 1 174 ? -10.779 14.005 32.262 1.00 53.16 174 PRO A O 1
ATOM 1308 N N . GLN A 1 175 ? -9.410 15.615 31.497 1.00 57.97 175 GLN A N 1
ATOM 1309 C CA . GLN A 1 175 ? -10.109 15.837 30.228 1.00 57.97 175 GLN A CA 1
ATOM 1310 C C . GLN A 1 175 ? -9.337 15.147 29.100 1.00 57.97 175 GLN A C 1
ATOM 1312 O O . GLN A 1 175 ? -8.107 15.220 29.049 1.00 57.97 175 GLN A O 1
ATOM 1317 N N . VAL A 1 176 ? -10.060 14.466 28.210 1.00 63.22 176 VAL A N 1
ATOM 1318 C CA . VAL A 1 176 ? -9.494 13.895 26.982 1.00 63.22 176 VAL A CA 1
ATOM 1319 C C . VAL A 1 176 ? -9.291 15.038 25.990 1.00 63.22 176 VAL A C 1
ATOM 1321 O O . VAL A 1 176 ? -10.242 15.734 25.643 1.00 63.22 176 VAL A O 1
ATOM 1324 N N . LEU A 1 177 ? -8.051 15.249 25.556 1.00 67.12 177 LEU A N 1
ATOM 1325 C CA . LEU A 1 177 ? -7.713 16.170 24.478 1.00 67.12 177 LEU A CA 1
ATOM 1326 C C . LEU A 1 177 ? -7.707 15.379 23.168 1.00 67.12 177 LEU A C 1
ATOM 1328 O O . LEU A 1 177 ? -6.796 14.585 22.932 1.00 67.12 177 LEU A O 1
ATOM 1332 N N . SER A 1 178 ? -8.726 15.595 22.333 1.00 68.75 178 SER A N 1
ATOM 1333 C CA . SER A 1 178 ? -8.855 14.999 20.996 1.00 68.75 178 SER A CA 1
ATOM 1334 C C . SER A 1 178 ? -8.475 16.043 19.933 1.00 68.75 178 SER A C 1
ATOM 1336 O O . SER A 1 178 ? -9.291 16.917 19.631 1.00 68.75 178 SER A O 1
ATOM 1338 N N . PRO A 1 179 ? -7.252 16.009 19.370 1.00 75.88 179 PRO A N 1
ATOM 1339 C CA . PRO A 1 179 ? -6.843 16.962 18.343 1.00 75.88 179 PRO A CA 1
ATOM 1340 C C . PRO A 1 179 ? -7.661 16.761 17.055 1.00 75.88 179 PRO A C 1
ATOM 1342 O O . PRO A 1 179 ? -8.080 15.632 16.763 1.00 75.88 179 PRO A O 1
ATOM 1345 N N . PRO A 1 180 ? -7.896 17.839 16.280 1.00 79.56 180 PRO A N 1
ATOM 1346 C CA . PRO A 1 180 ? -8.749 17.791 15.104 1.00 79.56 180 PRO A CA 1
ATOM 1347 C C . PRO A 1 180 ? -8.147 16.901 14.014 1.00 79.56 180 PRO A C 1
ATOM 1349 O O . PRO A 1 180 ? -7.009 17.085 13.575 1.00 79.56 180 PRO A O 1
ATOM 1352 N N . ALA A 1 181 ? -8.950 15.967 13.529 1.00 85.62 181 ALA A N 1
ATOM 1353 C CA . ALA A 1 181 ? -8.598 15.006 12.506 1.00 85.62 181 ALA A CA 1
ATOM 1354 C C . ALA A 1 181 ? -9.665 14.958 11.405 1.00 85.62 181 ALA A C 1
ATOM 1356 O O . ALA A 1 181 ? -10.759 15.526 11.502 1.00 85.62 181 ALA A O 1
ATOM 1357 N N . THR A 1 182 ? -9.310 14.306 10.305 1.00 87.50 182 THR A N 1
ATOM 1358 C CA . THR A 1 182 ? -10.235 13.975 9.223 1.00 87.50 182 THR A CA 1
ATOM 1359 C C . THR A 1 182 ? -10.211 12.471 9.017 1.00 87.50 182 THR A C 1
ATOM 1361 O O . THR A 1 182 ? -9.139 11.877 8.904 1.00 87.50 182 THR A O 1
ATOM 1364 N N . LEU A 1 183 ? -11.387 11.851 8.965 1.00 87.50 183 LEU A N 1
ATOM 1365 C CA . LEU A 1 183 ? -11.503 10.432 8.665 1.00 87.50 183 LEU A CA 1
ATOM 1366 C C . LEU A 1 183 ? -11.163 10.178 7.194 1.00 87.50 183 LEU A C 1
ATOM 1368 O O . LEU A 1 183 ? -11.756 10.776 6.295 1.00 87.50 183 LEU A O 1
ATOM 1372 N N . LEU A 1 184 ? -10.249 9.246 6.959 1.00 90.44 184 LEU A N 1
ATOM 1373 C CA . LEU A 1 184 ? -9.796 8.836 5.643 1.00 90.44 184 LEU A CA 1
ATOM 1374 C C . LEU A 1 184 ? -9.989 7.321 5.472 1.00 90.44 184 LEU A C 1
ATOM 1376 O O . LEU A 1 184 ? -9.188 6.544 6.001 1.00 90.44 184 LEU A O 1
ATOM 1380 N N . PRO A 1 185 ? -11.023 6.873 4.742 1.00 91.81 185 PRO A N 1
ATOM 1381 C CA . PRO A 1 185 ? -11.069 5.507 4.238 1.00 91.81 185 PRO A CA 1
ATOM 1382 C C . PRO A 1 185 ? -9.975 5.316 3.189 1.00 91.81 185 PRO A C 1
ATOM 1384 O O . PRO A 1 185 ? -9.743 6.189 2.349 1.00 91.81 185 PRO A O 1
ATOM 1387 N N . TYR A 1 186 ? -9.284 4.182 3.253 1.00 93.31 186 TYR A N 1
ATOM 1388 C CA . TYR A 1 186 ? -8.181 3.907 2.346 1.00 93.31 186 TYR A CA 1
ATOM 1389 C C . TYR A 1 186 ? -8.083 2.432 1.963 1.00 93.31 186 TYR A C 1
ATOM 1391 O O . TYR A 1 186 ? -8.511 1.538 2.699 1.00 93.31 186 TYR A O 1
ATOM 1399 N N . ILE A 1 187 ? -7.441 2.192 0.820 1.00 93.69 187 ILE A N 1
ATOM 1400 C CA . ILE A 1 187 ? -6.877 0.899 0.434 1.00 93.69 187 ILE A CA 1
ATOM 1401 C C . ILE A 1 187 ? -5.413 1.119 0.057 1.00 93.69 187 ILE A C 1
ATOM 1403 O O . ILE A 1 187 ? -5.118 1.904 -0.839 1.00 93.69 187 ILE A O 1
ATOM 1407 N N . VAL A 1 188 ? -4.491 0.435 0.736 1.00 94.25 188 VAL A N 1
ATOM 1408 C CA . VAL A 1 188 ? -3.072 0.406 0.363 1.00 94.25 188 VAL A CA 1
ATOM 1409 C C . VAL A 1 188 ? -2.810 -0.855 -0.448 1.00 94.25 188 VAL A C 1
ATOM 1411 O O . VAL A 1 188 ? -3.022 -1.966 0.033 1.00 94.25 188 VAL A O 1
ATOM 1414 N N . LEU A 1 189 ? -2.338 -0.673 -1.676 1.00 94.88 189 LEU A N 1
ATOM 1415 C CA . LEU A 1 189 ? -1.799 -1.727 -2.521 1.00 94.88 189 LEU A CA 1
ATOM 1416 C C . LEU A 1 189 ? -0.299 -1.834 -2.266 1.00 94.88 189 LEU A C 1
ATOM 1418 O O . LEU A 1 189 ? 0.407 -0.835 -2.400 1.00 94.88 189 LEU A O 1
ATOM 1422 N N . THR A 1 190 ? 0.188 -3.023 -1.930 1.00 94.69 190 THR A N 1
ATOM 1423 C CA . THR A 1 190 ? 1.619 -3.320 -1.811 1.00 94.69 190 THR A CA 1
ATOM 1424 C C . THR A 1 190 ? 1.975 -4.509 -2.691 1.00 94.69 190 THR A C 1
ATOM 1426 O O . THR A 1 190 ? 1.203 -5.452 -2.798 1.00 94.69 190 THR A O 1
ATOM 1429 N N . GLY A 1 191 ? 3.122 -4.474 -3.359 1.00 94.75 191 GLY A N 1
ATOM 1430 C CA . GLY A 1 191 ? 3.559 -5.568 -4.229 1.00 94.75 191 GLY A CA 1
ATOM 1431 C C . GLY A 1 191 ? 5.066 -5.572 -4.424 1.00 94.75 191 GLY A C 1
ATOM 1432 O O . GLY A 1 191 ? 5.762 -4.679 -3.935 1.00 94.75 191 GLY A O 1
ATOM 1433 N N . LEU A 1 192 ? 5.569 -6.574 -5.137 1.00 95.88 192 LEU A N 1
ATOM 1434 C CA . LEU A 1 192 ? 6.992 -6.763 -5.388 1.00 95.88 192 LEU A CA 1
ATOM 1435 C C . LEU A 1 192 ? 7.305 -6.584 -6.875 1.00 95.88 192 LEU A C 1
ATOM 1437 O O . LEU A 1 192 ? 6.741 -7.262 -7.730 1.00 95.88 192 LEU A O 1
ATOM 1441 N N . VAL A 1 193 ? 8.218 -5.666 -7.183 1.00 95.94 193 VAL A N 1
ATOM 1442 C CA . VAL A 1 193 ? 8.775 -5.475 -8.526 1.00 95.94 193 VAL A CA 1
ATOM 1443 C C . VAL A 1 193 ? 9.918 -6.481 -8.707 1.00 95.94 193 VAL A C 1
ATOM 1445 O O . VAL A 1 193 ? 10.901 -6.377 -7.970 1.00 95.94 193 VAL A O 1
ATOM 1448 N N . PRO A 1 194 ? 9.835 -7.440 -9.649 1.00 95.00 194 PRO A N 1
ATOM 1449 C CA . PRO A 1 194 ? 10.818 -8.519 -9.795 1.00 95.00 194 PRO A CA 1
ATOM 1450 C C . PRO A 1 194 ? 12.066 -8.065 -10.571 1.00 95.00 194 PRO A C 1
ATOM 1452 O O . PRO A 1 194 ? 12.325 -8.505 -11.694 1.00 95.00 194 PRO A O 1
ATOM 1455 N N . VAL A 1 195 ? 12.852 -7.162 -9.977 1.00 93.19 195 VAL A N 1
ATOM 1456 C CA . VAL A 1 195 ? 13.989 -6.505 -10.647 1.00 93.19 195 VAL A CA 1
ATOM 1457 C C . VAL A 1 195 ? 15.057 -7.487 -11.116 1.00 93.19 195 VAL A C 1
ATOM 1459 O O . VAL A 1 195 ? 15.565 -7.351 -12.229 1.00 93.19 195 VAL A O 1
ATOM 1462 N N . ARG A 1 196 ? 15.342 -8.528 -10.327 1.00 91.50 196 ARG A N 1
ATOM 1463 C CA . ARG A 1 196 ? 16.341 -9.536 -10.691 1.00 91.50 196 ARG A CA 1
ATOM 1464 C C . ARG A 1 196 ? 15.901 -10.385 -11.882 1.00 91.50 196 ARG A C 1
ATOM 1466 O O . ARG A 1 196 ? 16.676 -10.547 -12.820 1.00 91.50 196 ARG A O 1
ATOM 1473 N N . LYS A 1 197 ? 14.657 -10.881 -11.877 1.00 93.44 197 LYS A N 1
ATOM 1474 C CA . LYS A 1 197 ? 14.107 -11.668 -12.999 1.00 93.44 197 LYS A CA 1
ATOM 1475 C C . LYS A 1 197 ? 14.123 -10.847 -14.287 1.00 93.44 197 LYS A C 1
ATOM 1477 O O . LYS A 1 197 ? 14.545 -11.334 -15.329 1.00 93.44 197 LYS A O 1
ATOM 1482 N N . GLN A 1 198 ? 13.757 -9.569 -14.190 1.00 94.25 198 GLN A N 1
ATOM 1483 C CA . GLN A 1 198 ? 13.781 -8.663 -15.332 1.00 94.25 198 GLN A CA 1
ATOM 1484 C C . GLN A 1 198 ? 15.204 -8.391 -15.851 1.00 94.25 198 GLN A C 1
ATOM 1486 O O . GLN A 1 198 ? 15.411 -8.324 -17.062 1.00 94.25 198 GLN A O 1
ATOM 1491 N N . ALA A 1 199 ? 16.195 -8.258 -14.966 1.00 91.94 199 ALA A N 1
ATOM 1492 C CA . ALA A 1 199 ? 17.594 -8.105 -15.363 1.00 91.94 199 ALA A CA 1
ATOM 1493 C C . ALA A 1 199 ? 18.152 -9.377 -16.031 1.00 91.94 199 ALA A C 1
ATOM 1495 O O . ALA A 1 199 ? 18.885 -9.288 -17.018 1.00 91.94 199 ALA A O 1
ATOM 1496 N N . GLU A 1 200 ? 17.787 -10.561 -15.530 1.00 91.69 200 GLU A N 1
ATOM 1497 C CA . GLU A 1 200 ? 18.160 -11.853 -16.120 1.00 91.69 200 GLU A CA 1
ATOM 1498 C C . GLU A 1 200 ? 17.558 -12.032 -17.527 1.00 91.69 200 GLU A C 1
ATOM 1500 O O . GLU A 1 200 ? 18.278 -12.445 -18.441 1.00 91.69 200 GLU A O 1
ATOM 1505 N N . GLU A 1 201 ? 16.299 -11.626 -17.735 1.00 92.19 201 GLU A N 1
ATOM 1506 C CA . GLU A 1 201 ? 15.639 -11.586 -19.050 1.00 92.19 201 GLU A CA 1
ATOM 1507 C C . GLU A 1 201 ? 16.430 -10.711 -20.038 1.00 92.19 201 GLU A C 1
ATOM 1509 O O . GLU A 1 201 ? 16.868 -11.192 -21.086 1.00 92.19 201 GLU A O 1
ATOM 1514 N N . TYR A 1 202 ? 16.713 -9.454 -19.673 1.00 92.06 202 TYR A N 1
ATOM 1515 C CA . TYR A 1 202 ? 17.490 -8.525 -20.508 1.00 92.06 202 TYR A CA 1
ATOM 1516 C C . TYR A 1 202 ? 18.875 -9.086 -20.843 1.00 92.06 202 TYR A C 1
ATOM 1518 O O . TYR A 1 202 ? 19.317 -9.041 -21.995 1.00 92.06 202 TYR A O 1
ATOM 1526 N N . ARG A 1 203 ? 19.555 -9.671 -19.850 1.00 88.88 203 ARG A N 1
ATOM 1527 C CA . ARG A 1 203 ? 20.863 -10.294 -20.051 1.00 88.88 203 ARG A CA 1
ATOM 1528 C C . ARG A 1 203 ? 20.774 -11.452 -21.035 1.00 88.88 203 ARG A C 1
ATOM 1530 O O . ARG A 1 203 ? 21.618 -11.540 -21.921 1.00 88.88 203 ARG A O 1
ATOM 1537 N N . SER A 1 204 ? 19.784 -12.329 -20.897 1.00 89.25 204 SER A N 1
ATOM 1538 C CA . SER A 1 204 ? 19.635 -13.496 -21.770 1.00 89.25 204 SER A CA 1
ATOM 1539 C C . SER A 1 204 ? 19.441 -13.096 -23.239 1.00 89.25 204 SER A C 1
ATOM 1541 O O . SER A 1 204 ? 20.067 -13.682 -24.127 1.00 89.25 204 SER A O 1
ATOM 1543 N N . LEU A 1 205 ? 18.671 -12.031 -23.483 1.00 89.44 205 LEU A N 1
ATOM 1544 C CA . LEU A 1 205 ? 18.357 -11.533 -24.819 1.00 89.44 205 LEU A CA 1
ATOM 1545 C C . LEU A 1 205 ? 19.539 -10.786 -25.447 1.00 89.44 205 LEU A C 1
ATOM 1547 O O . LEU A 1 205 ? 19.935 -11.068 -26.581 1.00 89.44 205 LEU A O 1
ATOM 1551 N N . TYR A 1 206 ? 20.158 -9.861 -24.712 1.00 89.75 206 TYR A N 1
ATOM 1552 C CA . TYR A 1 206 ? 21.165 -8.961 -25.284 1.00 89.75 206 TYR A CA 1
ATOM 1553 C C . TYR A 1 206 ? 22.603 -9.471 -25.170 1.00 89.75 206 TYR A C 1
ATOM 1555 O O . TYR A 1 206 ? 23.464 -9.041 -25.942 1.00 89.75 206 TYR A O 1
ATOM 1563 N N . ALA A 1 207 ? 22.883 -10.465 -24.317 1.00 86.06 207 ALA A N 1
ATOM 1564 C CA . ALA A 1 207 ? 24.218 -11.062 -24.215 1.00 86.06 207 ALA A CA 1
ATOM 1565 C C . ALA A 1 207 ? 24.681 -11.755 -25.501 1.00 86.06 207 ALA A C 1
ATOM 1567 O O . ALA A 1 207 ? 25.874 -12.036 -25.637 1.00 86.06 207 ALA A O 1
ATOM 1568 N N . THR A 1 208 ? 23.780 -12.037 -26.446 1.00 82.19 208 THR A N 1
ATOM 1569 C CA . THR A 1 208 ? 24.130 -12.635 -27.741 1.00 82.19 208 THR A CA 1
ATOM 1570 C C . THR A 1 208 ? 23.813 -11.750 -28.946 1.00 82.19 208 THR A C 1
ATOM 1572 O O . THR A 1 208 ? 24.219 -12.096 -30.054 1.00 82.19 208 THR A O 1
ATOM 1575 N N . ALA A 1 209 ? 23.168 -10.599 -28.741 1.00 85.81 209 ALA A N 1
ATOM 1576 C CA . ALA A 1 209 ? 22.825 -9.669 -29.810 1.00 85.81 209 ALA A CA 1
ATOM 1577 C C . ALA A 1 209 ? 24.075 -9.021 -30.429 1.00 85.81 209 ALA A C 1
ATOM 1579 O O . ALA A 1 209 ? 25.085 -8.789 -29.749 1.00 85.81 209 ALA A O 1
ATOM 1580 N N . THR A 1 210 ? 23.995 -8.715 -31.730 1.00 84.06 210 THR A N 1
ATOM 1581 C CA . THR A 1 210 ? 25.077 -8.043 -32.471 1.00 84.06 210 THR A CA 1
ATOM 1582 C C . THR A 1 210 ? 25.195 -6.566 -32.102 1.00 84.06 210 THR A C 1
ATOM 1584 O O . THR A 1 210 ? 26.304 -6.049 -32.007 1.00 84.06 210 THR A O 1
ATOM 1587 N N . PHE A 1 211 ? 24.069 -5.887 -31.870 1.00 85.75 211 PHE A N 1
ATOM 1588 C CA . PHE A 1 211 ? 24.054 -4.527 -31.334 1.00 85.75 211 PHE A CA 1
ATOM 1589 C C . PHE A 1 211 ? 23.858 -4.579 -29.819 1.00 85.75 211 PHE A C 1
ATOM 1591 O O . PHE A 1 211 ? 22.827 -5.073 -29.356 1.00 85.75 211 PHE A O 1
ATOM 1598 N N . ARG A 1 212 ? 24.834 -4.058 -29.072 1.00 84.88 212 ARG A N 1
ATOM 1599 C CA . ARG A 1 212 ? 24.797 -3.938 -27.612 1.00 84.88 212 ARG A CA 1
ATOM 1600 C C . ARG A 1 212 ? 24.996 -2.491 -27.217 1.00 84.88 212 ARG A C 1
ATOM 1602 O O . ARG A 1 212 ? 25.885 -1.827 -27.747 1.00 84.88 212 ARG A O 1
ATOM 1609 N N . ASP A 1 213 ? 24.194 -2.048 -26.273 1.00 86.81 213 ASP A N 1
ATOM 1610 C CA . ASP A 1 213 ? 24.276 -0.719 -25.693 1.00 86.81 213 ASP A CA 1
ATOM 1611 C C . ASP A 1 213 ? 24.051 -0.859 -24.183 1.00 86.81 213 ASP A C 1
ATOM 1613 O O . ASP A 1 213 ? 22.914 -1.082 -23.765 1.00 86.81 213 ASP A O 1
ATOM 1617 N N . PRO A 1 214 ? 25.104 -0.740 -23.352 1.00 85.06 214 PRO A N 1
ATOM 1618 C CA . PRO A 1 214 ? 24.996 -0.925 -21.907 1.00 85.06 214 PRO A CA 1
ATOM 1619 C C . PRO A 1 214 ? 23.937 -0.043 -21.235 1.00 85.06 214 PRO A C 1
ATOM 1621 O O . PRO A 1 214 ? 23.394 -0.439 -20.211 1.00 85.06 214 PRO A O 1
ATOM 1624 N N . GLN A 1 215 ? 23.620 1.129 -21.799 1.00 85.50 215 GLN A N 1
ATOM 1625 C CA . GLN A 1 215 ? 22.611 2.029 -21.234 1.00 85.50 215 GLN A CA 1
ATOM 1626 C C . GLN A 1 215 ? 21.174 1.616 -21.586 1.00 85.50 215 GLN A C 1
ATOM 1628 O O . GLN A 1 215 ? 20.238 1.968 -20.867 1.00 85.50 215 GLN A O 1
ATOM 1633 N N . ARG A 1 216 ? 20.985 0.890 -22.695 1.00 87.31 216 ARG A N 1
ATOM 1634 C CA . ARG A 1 216 ? 19.677 0.376 -23.144 1.00 87.31 216 ARG A CA 1
ATOM 1635 C C . ARG A 1 216 ? 19.432 -1.058 -22.707 1.00 87.31 216 ARG A C 1
ATOM 1637 O O . ARG A 1 216 ? 18.288 -1.450 -22.515 1.00 87.31 216 ARG A O 1
ATOM 1644 N N . ASP A 1 217 ? 20.495 -1.833 -22.546 1.00 89.81 217 ASP A N 1
ATOM 1645 C CA . ASP A 1 217 ? 20.450 -3.262 -22.239 1.00 89.81 217 ASP A CA 1
ATOM 1646 C C . ASP A 1 217 ? 20.245 -3.528 -20.734 1.00 89.81 217 ASP A C 1
ATOM 1648 O O . ASP A 1 217 ? 20.523 -4.624 -20.248 1.00 89.81 217 ASP A O 1
ATOM 1652 N N . ILE A 1 218 ? 19.713 -2.539 -20.010 1.00 89.50 218 ILE A N 1
ATOM 1653 C CA . ILE A 1 218 ? 19.291 -2.615 -18.611 1.00 89.50 218 ILE A CA 1
ATOM 1654 C C . ILE A 1 218 ? 17.798 -2.270 -18.490 1.00 89.50 218 ILE A C 1
ATOM 1656 O O . ILE A 1 218 ? 17.300 -1.413 -19.229 1.00 89.50 218 ILE A O 1
ATOM 1660 N N . PRO A 1 219 ? 17.056 -2.920 -17.578 1.00 92.69 219 PRO A N 1
ATOM 1661 C CA . PRO A 1 219 ? 15.644 -2.625 -17.381 1.00 92.69 219 PRO A CA 1
ATOM 1662 C C . PRO A 1 219 ? 15.457 -1.229 -16.781 1.00 92.69 219 PRO A C 1
ATOM 1664 O O . PRO A 1 219 ? 16.098 -0.873 -15.793 1.00 92.69 219 PRO A O 1
ATOM 1667 N N . ARG A 1 220 ? 14.559 -0.444 -17.384 1.00 92.94 220 ARG A N 1
ATOM 1668 C CA . ARG A 1 220 ? 14.171 0.888 -16.904 1.00 92.94 220 ARG A CA 1
ATOM 1669 C C . ARG A 1 220 ? 12.656 0.948 -16.793 1.00 92.94 220 ARG A C 1
ATOM 1671 O O . ARG A 1 220 ? 11.961 0.877 -17.806 1.00 92.94 220 ARG A O 1
ATOM 1678 N N . TRP A 1 221 ? 12.147 1.043 -15.574 1.00 92.88 221 TRP A N 1
ATOM 1679 C CA . TRP A 1 221 ? 10.717 1.158 -15.303 1.00 92.88 221 TRP A CA 1
ATOM 1680 C C . TRP A 1 221 ? 10.243 2.566 -15.667 1.00 92.88 221 TRP A C 1
ATOM 1682 O O . TRP A 1 221 ? 10.934 3.541 -15.381 1.00 92.88 221 TRP A O 1
ATOM 1692 N N . SER A 1 222 ? 9.096 2.667 -16.340 1.00 90.31 222 SER A N 1
ATOM 1693 C CA . SER A 1 222 ? 8.498 3.953 -16.713 1.00 90.31 222 SER A CA 1
ATOM 1694 C C . SER A 1 222 ? 7.372 4.310 -15.751 1.00 90.31 222 SER A C 1
ATOM 1696 O O . SER A 1 222 ? 7.566 5.066 -14.804 1.00 90.31 222 SER A O 1
ATOM 1698 N N . ASP A 1 223 ? 6.210 3.702 -15.966 1.00 90.94 223 ASP A N 1
ATOM 1699 C CA . ASP A 1 223 ? 4.960 4.054 -15.306 1.00 90.94 223 ASP A CA 1
ATOM 1700 C C . ASP A 1 223 ? 4.210 2.803 -14.831 1.00 90.94 223 ASP A C 1
ATOM 1702 O O . ASP A 1 223 ? 4.578 1.656 -15.105 1.00 90.94 223 ASP A O 1
ATOM 1706 N N . PHE A 1 224 ? 3.104 3.025 -14.127 1.00 94.38 224 PHE A N 1
ATOM 1707 C CA . PHE A 1 224 ? 2.151 1.979 -13.787 1.00 94.38 224 PHE A CA 1
ATOM 1708 C C . PHE A 1 224 ? 0.719 2.489 -13.927 1.00 94.38 224 PHE A C 1
ATOM 1710 O O . PHE A 1 224 ? 0.431 3.677 -13.787 1.00 94.38 224 PHE A O 1
ATOM 1717 N N . THR A 1 225 ? -0.195 1.566 -14.189 1.00 95.25 225 THR A N 1
ATOM 1718 C CA . THR A 1 225 ? -1.631 1.819 -14.268 1.00 95.25 225 THR A CA 1
ATOM 1719 C C . THR A 1 225 ? -2.327 1.028 -13.174 1.00 95.25 225 THR A C 1
ATOM 1721 O O . THR A 1 225 ? -2.119 -0.179 -13.052 1.00 95.25 225 THR A O 1
ATOM 1724 N N . VAL A 1 226 ? -3.163 1.706 -12.388 1.00 96.12 226 VAL A N 1
ATOM 1725 C CA . VAL A 1 226 ? -4.029 1.070 -11.390 1.00 96.12 226 VAL A CA 1
ATOM 1726 C C . VAL A 1 226 ? -5.456 1.110 -11.900 1.00 96.12 226 VAL A C 1
ATOM 1728 O O . VAL A 1 226 ? -5.983 2.174 -12.230 1.00 96.12 226 VAL A O 1
ATOM 1731 N N . GLU A 1 227 ? -6.095 -0.048 -11.940 1.00 96.19 227 GLU A N 1
ATOM 1732 C CA . GLU A 1 227 ? -7.506 -0.167 -12.272 1.00 96.19 227 GLU A CA 1
ATOM 1733 C C . GLU A 1 227 ? -8.274 -0.685 -11.065 1.00 96.19 227 GLU A C 1
ATOM 1735 O O . GLU A 1 227 ? -7.831 -1.589 -10.356 1.00 96.19 227 GLU A O 1
ATOM 1740 N N . ARG A 1 228 ? -9.441 -0.086 -10.840 1.00 95.38 228 ARG A N 1
ATOM 1741 C CA . ARG A 1 228 ? -10.339 -0.380 -9.730 1.00 95.38 228 ARG A CA 1
ATOM 1742 C C . ARG A 1 228 ? -11.697 -0.792 -10.262 1.00 95.38 228 ARG A C 1
ATOM 1744 O O . ARG A 1 228 ? -12.259 -0.131 -11.134 1.00 95.38 228 ARG A O 1
ATOM 1751 N N . GLN A 1 229 ? -12.255 -1.838 -9.678 1.00 93.56 229 GLN A N 1
ATOM 1752 C CA . GLN A 1 229 ? -13.619 -2.285 -9.911 1.00 93.56 229 GLN A CA 1
ATOM 1753 C C . GLN A 1 229 ? -14.394 -2.168 -8.599 1.00 93.56 229 GLN A C 1
ATOM 1755 O O . GLN A 1 229 ? -14.038 -2.801 -7.610 1.00 93.56 229 GLN A O 1
ATOM 1760 N N . THR A 1 230 ? -15.442 -1.346 -8.578 1.00 92.88 230 THR A N 1
ATOM 1761 C CA . THR A 1 230 ? -16.397 -1.306 -7.460 1.00 92.88 230 THR A CA 1
ATOM 1762 C C . THR A 1 230 ? -17.386 -2.445 -7.630 1.00 92.88 230 THR A C 1
ATOM 1764 O O . THR A 1 230 ? -17.962 -2.582 -8.709 1.00 92.88 230 THR A O 1
ATOM 1767 N N . LEU A 1 231 ? -17.565 -3.247 -6.585 1.00 88.62 231 LEU A N 1
ATOM 1768 C CA . LEU A 1 231 ? -18.461 -4.395 -6.611 1.00 88.62 231 LEU A CA 1
ATOM 1769 C C . LEU A 1 231 ? -19.836 -4.014 -6.071 1.00 88.62 231 LEU A C 1
ATOM 1771 O O . LEU A 1 231 ? -19.948 -3.340 -5.045 1.00 88.62 231 LEU A O 1
ATOM 1775 N N . ASP A 1 232 ? -20.874 -4.464 -6.763 1.00 81.38 232 ASP A N 1
ATOM 1776 C CA . ASP A 1 232 ? -22.239 -4.463 -6.249 1.00 81.38 232 ASP A CA 1
ATOM 1777 C C . ASP A 1 232 ? -22.507 -5.689 -5.352 1.00 81.38 232 ASP A C 1
ATOM 1779 O O . ASP A 1 232 ? -21.641 -6.544 -5.148 1.00 81.38 232 ASP A O 1
ATOM 1783 N N . ALA A 1 233 ? -23.726 -5.795 -4.814 1.00 70.81 233 ALA A N 1
ATOM 1784 C CA . ALA A 1 233 ? -24.142 -6.925 -3.977 1.00 70.81 233 ALA A CA 1
ATOM 1785 C C . ALA A 1 233 ? -24.076 -8.289 -4.697 1.00 70.81 233 ALA A C 1
ATOM 1787 O O . ALA A 1 233 ? -24.107 -9.327 -4.042 1.00 70.81 233 ALA A O 1
ATOM 1788 N N . THR A 1 234 ? -23.975 -8.300 -6.031 1.00 70.31 234 THR A N 1
ATOM 1789 C CA . THR A 1 234 ? -23.844 -9.516 -6.846 1.00 70.31 234 THR A CA 1
ATOM 1790 C C . THR A 1 234 ? -22.387 -9.871 -7.157 1.00 70.31 234 THR A C 1
ATOM 1792 O O . THR A 1 234 ? -22.118 -10.915 -7.749 1.00 70.31 234 THR A O 1
ATOM 1795 N N . GLY A 1 235 ? -21.432 -9.030 -6.741 1.00 72.19 235 GLY A N 1
ATOM 1796 C CA . GLY A 1 235 ? -20.007 -9.203 -7.020 1.00 72.19 235 GLY A CA 1
ATOM 1797 C C . GLY A 1 235 ? -19.601 -8.799 -8.441 1.00 72.19 235 GLY A C 1
ATOM 1798 O O . GLY A 1 235 ? -18.497 -9.139 -8.876 1.00 72.19 235 GLY A O 1
ATOM 1799 N N . ALA A 1 236 ? -20.468 -8.084 -9.163 1.00 78.69 236 ALA A N 1
ATOM 1800 C CA . ALA A 1 236 ? -20.208 -7.570 -10.499 1.00 78.69 236 ALA A CA 1
ATOM 1801 C C . ALA A 1 236 ? -19.804 -6.088 -10.453 1.00 78.69 236 ALA A C 1
ATOM 1803 O O . ALA A 1 236 ? -20.141 -5.343 -9.535 1.00 78.69 236 ALA A O 1
ATOM 1804 N N . GLY A 1 237 ? -19.050 -5.651 -11.461 1.00 85.19 237 GLY A N 1
ATOM 1805 C CA . GLY A 1 237 ? -18.619 -4.263 -11.591 1.00 85.19 237 GLY A CA 1
ATOM 1806 C C . GLY A 1 237 ? -17.873 -4.016 -12.898 1.00 85.19 237 GLY A C 1
ATOM 1807 O O . GLY A 1 237 ? -17.490 -4.956 -13.592 1.00 85.19 237 GLY A O 1
ATOM 1808 N N . GLN A 1 238 ? -17.623 -2.754 -13.235 1.00 90.69 238 GLN A N 1
ATOM 1809 C CA . GLN A 1 238 ? -16.774 -2.387 -14.374 1.00 90.69 238 GLN A CA 1
ATOM 1810 C C . GLN A 1 238 ? -15.404 -1.916 -13.889 1.00 90.69 238 GLN A C 1
ATOM 1812 O O . GLN A 1 238 ? -15.316 -1.153 -12.924 1.00 90.69 238 GLN A O 1
ATOM 1817 N N . TRP A 1 239 ? -14.350 -2.354 -14.576 1.00 94.00 239 TRP A N 1
ATOM 1818 C CA . TRP A 1 239 ? -12.996 -1.857 -14.359 1.00 94.00 239 TRP A CA 1
ATOM 1819 C C . TRP A 1 239 ? -12.893 -0.398 -14.799 1.00 94.00 239 TRP A C 1
ATOM 1821 O O . TRP A 1 239 ? -13.317 -0.038 -15.897 1.00 94.00 239 TRP A O 1
ATOM 1831 N N . LYS A 1 240 ? -12.337 0.444 -13.930 1.00 96.31 240 LYS A N 1
ATOM 1832 C CA . LYS A 1 240 ? -12.062 1.853 -14.204 1.00 96.31 240 LYS A CA 1
ATOM 1833 C C . LYS A 1 240 ? -10.619 2.168 -13.854 1.00 96.31 240 LYS A C 1
ATOM 1835 O O . LYS A 1 240 ? -10.172 1.892 -12.742 1.00 96.31 240 LYS A O 1
ATOM 1840 N N . THR A 1 241 ? -9.910 2.790 -14.784 1.00 96.44 241 THR A N 1
ATOM 1841 C CA . THR A 1 241 ? -8.557 3.290 -14.548 1.00 96.44 241 THR A CA 1
ATOM 1842 C C . THR A 1 241 ? -8.584 4.476 -13.590 1.00 96.44 241 THR A C 1
ATOM 1844 O O . THR A 1 241 ? -9.371 5.409 -13.764 1.00 96.44 241 THR A O 1
ATOM 1847 N N . ILE A 1 242 ? -7.720 4.442 -12.578 1.00 95.44 242 ILE A N 1
ATOM 1848 C CA . ILE A 1 242 ? -7.531 5.554 -11.648 1.00 95.44 242 ILE A CA 1
ATOM 1849 C C . ILE A 1 242 ? -6.638 6.606 -12.311 1.00 95.44 242 ILE A C 1
ATOM 1851 O O . ILE A 1 242 ? -5.516 6.325 -12.727 1.00 95.44 242 ILE A O 1
ATOM 1855 N N . ASP A 1 243 ? -7.127 7.842 -12.376 1.00 94.06 243 ASP A N 1
ATOM 1856 C CA . ASP A 1 243 ? -6.366 8.989 -12.873 1.00 94.06 243 ASP A CA 1
ATOM 1857 C C . ASP A 1 243 ? -5.397 9.486 -11.791 1.00 94.06 243 ASP A C 1
ATOM 1859 O O . ASP A 1 243 ? -5.778 10.213 -10.869 1.00 94.06 243 ASP A O 1
ATOM 1863 N N . LEU A 1 244 ? -4.127 9.091 -11.909 1.00 92.06 244 LEU A N 1
ATOM 1864 C CA . LEU A 1 244 ? -3.098 9.374 -10.906 1.00 92.06 244 LEU A CA 1
ATOM 1865 C C . LEU A 1 244 ? -2.861 10.875 -10.691 1.00 92.06 244 LEU A C 1
ATOM 1867 O O . LEU A 1 244 ? -2.566 11.293 -9.571 1.00 92.06 244 LEU A O 1
ATOM 1871 N N . ARG A 1 245 ? -3.048 11.715 -11.717 1.00 91.62 245 ARG A N 1
ATOM 1872 C CA . ARG A 1 245 ? -2.889 13.174 -11.584 1.00 91.62 245 ARG A CA 1
ATOM 1873 C C . ARG A 1 245 ? -4.009 13.773 -10.750 1.00 91.62 245 ARG A C 1
ATOM 1875 O O . ARG A 1 245 ? -3.749 14.590 -9.864 1.00 91.62 245 ARG A O 1
ATOM 1882 N N . LYS A 1 246 ? -5.253 13.351 -10.993 1.00 92.25 246 LYS A N 1
ATOM 1883 C CA . LYS A 1 246 ? -6.394 13.758 -10.156 1.00 92.25 246 LYS A CA 1
ATOM 1884 C C . LYS A 1 246 ? -6.232 13.267 -8.723 1.00 92.25 246 LYS A C 1
ATOM 1886 O O . LYS A 1 246 ? -6.517 14.026 -7.799 1.00 92.25 246 LYS A O 1
ATOM 1891 N N . THR A 1 247 ? -5.725 12.050 -8.544 1.00 92.31 247 THR A N 1
ATOM 1892 C CA . THR A 1 247 ? -5.445 11.472 -7.227 1.00 92.31 247 THR A CA 1
ATOM 1893 C C . THR A 1 247 ? -4.434 12.312 -6.442 1.00 92.31 247 THR A C 1
ATOM 1895 O O . THR A 1 247 ? -4.752 12.751 -5.340 1.00 92.31 247 THR A O 1
ATOM 1898 N N . VAL A 1 248 ? -3.276 12.652 -7.022 1.00 90.38 248 VAL A N 1
ATOM 1899 C CA . VAL A 1 248 ? -2.271 13.507 -6.353 1.00 90.38 248 VAL A CA 1
ATOM 1900 C C . VAL A 1 248 ? -2.804 14.908 -6.073 1.00 90.38 248 VAL A C 1
ATOM 1902 O O . VAL A 1 248 ? -2.580 15.454 -4.993 1.00 90.38 248 VAL A O 1
ATOM 1905 N N . LYS A 1 249 ? -3.566 15.489 -7.007 1.00 91.25 249 LYS A N 1
ATOM 1906 C CA . LYS A 1 249 ? -4.216 16.786 -6.781 1.00 91.25 249 LYS A CA 1
ATOM 1907 C C . LYS A 1 249 ? -5.151 16.737 -5.570 1.00 91.25 249 LYS A C 1
ATOM 1909 O O . LYS A 1 249 ? -5.145 17.663 -4.765 1.00 91.25 249 LYS A O 1
ATOM 1914 N N . ARG A 1 250 ? -5.925 15.657 -5.416 1.00 89.75 250 ARG A N 1
ATOM 1915 C CA . ARG A 1 250 ? -6.788 15.443 -4.248 1.00 89.75 250 ARG A CA 1
ATOM 1916 C C . ARG A 1 250 ? -5.975 15.240 -2.974 1.00 89.75 250 ARG A C 1
ATOM 1918 O O . ARG A 1 250 ? -6.350 15.789 -1.943 1.00 89.75 250 ARG A O 1
ATOM 1925 N N . TRP A 1 251 ? -4.865 14.506 -3.026 1.00 91.06 251 TRP A N 1
ATOM 1926 C CA . TRP A 1 251 ? -3.966 14.376 -1.876 1.00 91.06 251 TRP A CA 1
ATOM 1927 C C . TRP A 1 251 ? -3.487 15.746 -1.397 1.00 91.06 251 TRP A C 1
ATOM 1929 O O . TRP A 1 251 ? -3.645 16.050 -0.225 1.00 91.06 251 TRP A O 1
ATOM 1939 N N . GLY A 1 252 ? -3.045 16.628 -2.299 1.00 87.31 252 GLY A N 1
ATOM 1940 C CA . GLY A 1 252 ? -2.648 17.997 -1.941 1.00 87.31 252 GLY A CA 1
ATOM 1941 C C . GLY A 1 252 ? -3.778 18.885 -1.389 1.00 87.31 252 GLY A C 1
ATOM 1942 O O . GLY A 1 252 ? -3.505 19.920 -0.782 1.00 87.31 252 GLY A O 1
ATOM 1943 N N . GLN A 1 253 ? -5.044 18.507 -1.592 1.00 88.38 253 GLN A N 1
ATOM 1944 C CA . GLN A 1 253 ? -6.208 19.192 -1.016 1.00 88.38 253 GLN A CA 1
ATOM 1945 C C . GLN A 1 253 ? -6.581 18.646 0.366 1.00 88.38 253 GLN A C 1
ATOM 1947 O O . GLN A 1 253 ? -6.976 19.419 1.233 1.00 88.38 253 GLN A O 1
ATOM 1952 N N . VAL A 1 254 ? -6.475 17.329 0.559 1.00 86.38 254 VAL A N 1
ATOM 1953 C CA . VAL A 1 254 ? -6.980 16.626 1.749 1.00 86.38 254 VAL A CA 1
ATOM 1954 C C . VAL A 1 254 ? -5.893 16.405 2.803 1.00 86.38 254 VAL A C 1
ATOM 1956 O O . VAL A 1 254 ? -6.176 16.453 3.996 1.00 86.38 254 VAL A O 1
ATOM 1959 N N . TRP A 1 255 ? -4.657 16.134 2.391 1.00 89.94 255 TRP A N 1
ATOM 1960 C CA . TRP A 1 255 ? -3.568 15.791 3.301 1.00 89.94 255 TRP A CA 1
ATOM 1961 C C . TRP A 1 255 ? -2.971 17.063 3.906 1.00 89.94 255 TRP A C 1
ATOM 1963 O O . TRP A 1 255 ? -2.590 17.979 3.180 1.00 89.94 255 TRP A O 1
ATOM 1973 N N . ALA A 1 256 ? -2.853 17.110 5.236 1.00 86.06 256 ALA A N 1
ATOM 1974 C CA . ALA A 1 256 ? -2.108 18.173 5.916 1.00 86.06 256 ALA A CA 1
ATOM 1975 C C . ALA A 1 256 ? -0.597 18.093 5.650 1.00 86.06 256 ALA A C 1
ATOM 1977 O O . ALA A 1 256 ? 0.087 19.110 5.646 1.00 86.06 256 ALA A O 1
ATOM 1978 N N . GLY A 1 257 ? -0.094 16.883 5.408 1.00 86.31 257 GLY A N 1
ATOM 1979 C CA . GLY A 1 257 ? 1.310 16.593 5.165 1.00 86.31 257 GLY A CA 1
ATOM 1980 C C . GLY A 1 257 ? 1.506 15.141 4.739 1.00 86.31 257 GLY A C 1
ATOM 1981 O O . GLY A 1 257 ? 0.555 14.352 4.699 1.00 86.31 257 GLY A O 1
ATOM 1982 N N . VAL A 1 258 ? 2.749 14.789 4.424 1.00 87.12 258 VAL A N 1
ATOM 1983 C CA . VAL A 1 258 ? 3.169 13.420 4.099 1.00 87.12 258 VAL A CA 1
ATOM 1984 C C . VAL A 1 258 ? 3.801 12.792 5.341 1.00 87.12 258 VAL A C 1
ATOM 1986 O O . VAL A 1 258 ? 4.548 13.452 6.058 1.00 87.12 258 VAL A O 1
ATOM 1989 N N . ALA A 1 259 ? 3.491 11.527 5.615 1.00 84.50 259 ALA A N 1
ATOM 1990 C CA . ALA A 1 259 ? 4.101 10.780 6.703 1.00 84.50 259 ALA A CA 1
ATOM 1991 C C . ALA A 1 259 ? 5.598 10.573 6.442 1.00 84.50 259 ALA A C 1
ATOM 1993 O O . ALA A 1 259 ? 5.995 10.115 5.369 1.00 84.50 259 ALA A O 1
ATOM 1994 N N . THR A 1 260 ? 6.422 10.874 7.443 1.00 76.38 260 THR A N 1
ATOM 1995 C CA . THR A 1 260 ? 7.856 10.597 7.391 1.00 76.38 260 THR A CA 1
ATOM 1996 C C . THR A 1 260 ? 8.088 9.106 7.601 1.00 76.38 260 THR A C 1
ATOM 1998 O O . THR A 1 260 ? 7.831 8.572 8.680 1.00 76.38 260 THR A O 1
ATOM 2001 N N . GLU A 1 261 ? 8.592 8.431 6.574 1.00 73.50 261 GLU A N 1
ATOM 2002 C CA . GLU A 1 261 ? 8.976 7.024 6.639 1.00 73.50 261 GLU A CA 1
ATOM 2003 C C . GLU A 1 261 ? 10.417 6.873 6.169 1.00 73.50 261 GLU A C 1
ATOM 2005 O O . GLU A 1 261 ? 10.762 7.252 5.052 1.00 73.50 261 GLU A O 1
ATOM 2010 N N . ALA A 1 262 ? 11.265 6.317 7.032 1.00 72.88 262 ALA A N 1
ATOM 2011 C CA . ALA A 1 262 ? 12.629 5.965 6.675 1.00 72.88 262 ALA A CA 1
ATOM 2012 C C . ALA A 1 262 ? 12.645 4.508 6.205 1.00 72.88 262 ALA A C 1
ATOM 2014 O O . ALA A 1 262 ? 12.534 3.589 7.019 1.00 72.88 262 ALA A O 1
ATOM 2015 N N . LEU A 1 263 ? 12.758 4.300 4.893 1.00 82.25 263 LEU A N 1
ATOM 2016 C CA . LEU A 1 263 ? 12.976 2.981 4.309 1.00 82.25 263 LEU A CA 1
ATOM 2017 C C . LEU A 1 263 ? 14.405 2.848 3.794 1.00 82.25 263 LEU A C 1
ATOM 2019 O O . LEU A 1 263 ? 14.945 3.819 3.259 1.00 82.25 263 LEU A O 1
ATOM 2023 N N . PRO A 1 264 ? 15.014 1.654 3.908 1.00 85.94 264 PRO A N 1
ATOM 2024 C CA . PRO A 1 264 ? 16.279 1.377 3.249 1.00 85.94 264 PRO A CA 1
ATOM 2025 C C . PRO A 1 264 ? 16.171 1.669 1.741 1.00 85.94 264 PRO A C 1
ATOM 2027 O O . PRO A 1 264 ? 15.275 1.117 1.093 1.00 85.94 264 PRO A O 1
ATOM 2030 N N . PRO A 1 265 ? 17.086 2.465 1.154 1.00 85.31 265 PRO A N 1
ATOM 2031 C CA . PRO A 1 265 ? 17.089 2.744 -0.284 1.00 85.31 265 PRO A CA 1
ATOM 2032 C C . PRO A 1 265 ? 17.148 1.473 -1.140 1.00 85.31 265 PRO A C 1
ATOM 2034 O O . PRO A 1 265 ? 16.636 1.445 -2.250 1.00 85.31 265 PRO A O 1
ATOM 2037 N N . THR A 1 266 ? 17.701 0.384 -0.597 1.00 87.06 266 THR A N 1
ATOM 2038 C CA . THR A 1 266 ? 17.750 -0.935 -1.240 1.00 87.06 266 THR A CA 1
ATOM 2039 C C . THR A 1 266 ? 16.373 -1.552 -1.494 1.00 87.06 266 THR A C 1
ATOM 2041 O O . THR A 1 266 ? 16.259 -2.442 -2.329 1.00 87.06 266 THR A O 1
ATOM 2044 N N . LEU A 1 267 ? 15.311 -1.102 -0.829 1.00 90.06 267 LEU A N 1
ATOM 2045 C CA . LEU A 1 267 ? 13.953 -1.600 -1.067 1.00 90.06 267 LEU A CA 1
ATOM 2046 C C . LEU A 1 267 ? 13.187 -0.772 -2.104 1.00 90.06 267 LEU A C 1
ATOM 2048 O O . LEU A 1 267 ? 12.103 -1.176 -2.520 1.00 90.06 267 LEU A O 1
ATOM 2052 N N . MET A 1 268 ? 13.735 0.363 -2.532 1.00 90.38 268 MET A N 1
ATOM 2053 C CA . MET A 1 268 ? 13.113 1.278 -3.484 1.00 90.38 268 MET A CA 1
ATOM 2054 C C . MET A 1 268 ? 13.842 1.217 -4.826 1.00 90.38 268 MET A C 1
ATOM 2056 O O . MET A 1 268 ? 15.038 0.936 -4.873 1.00 90.38 268 MET A O 1
ATOM 2060 N N . LEU A 1 269 ? 13.117 1.458 -5.921 1.00 89.88 269 LEU A N 1
ATOM 2061 C CA . LEU A 1 269 ? 13.753 1.643 -7.227 1.00 89.88 269 LEU A CA 1
ATOM 2062 C C . LEU A 1 269 ? 14.639 2.892 -7.176 1.00 89.88 269 LEU A C 1
ATOM 2064 O O . LEU A 1 269 ? 14.186 3.936 -6.698 1.00 89.88 269 LEU A O 1
ATOM 2068 N N . SER A 1 270 ? 15.873 2.784 -7.664 1.00 86.25 270 SER A N 1
ATOM 2069 C CA . SER A 1 270 ? 16.767 3.937 -7.807 1.00 86.25 270 SER A CA 1
ATOM 2070 C C . SER A 1 270 ? 16.309 4.866 -8.939 1.00 86.25 270 SER A C 1
ATOM 2072 O O . SER A 1 270 ? 15.521 4.476 -9.803 1.00 86.25 270 SER A O 1
ATOM 2074 N N . ASP A 1 271 ? 16.865 6.078 -9.000 1.00 83.94 271 ASP A N 1
ATOM 2075 C CA . ASP A 1 271 ? 16.598 7.018 -10.102 1.00 83.94 271 ASP A CA 1
ATOM 2076 C C . ASP A 1 271 ? 17.110 6.502 -11.462 1.00 83.94 271 ASP A C 1
ATOM 2078 O O . ASP A 1 271 ? 16.610 6.893 -12.518 1.00 83.94 271 ASP A O 1
ATOM 2082 N N . THR A 1 272 ? 18.095 5.597 -11.457 1.00 83.44 272 THR A N 1
ATOM 2083 C CA . THR A 1 272 ? 18.601 4.937 -12.671 1.00 83.44 272 THR A CA 1
ATOM 2084 C C . THR A 1 272 ? 17.644 3.857 -13.172 1.00 83.44 272 THR A C 1
ATOM 2086 O O . THR A 1 272 ? 17.392 3.769 -14.376 1.00 83.44 272 THR A O 1
ATOM 2089 N N . GLU A 1 273 ? 17.079 3.074 -12.250 1.00 86.81 273 GLU A N 1
ATOM 2090 C CA . GLU A 1 273 ? 16.072 2.049 -12.523 1.00 86.81 273 GLU A CA 1
ATOM 2091 C C . GLU A 1 273 ? 14.734 2.687 -12.934 1.00 86.81 273 GLU A C 1
ATOM 2093 O O . GLU A 1 273 ? 14.090 2.231 -13.875 1.00 86.81 273 GLU A O 1
ATOM 2098 N N . ASN A 1 274 ? 14.328 3.773 -12.276 1.00 88.81 274 ASN A N 1
ATOM 2099 C CA . ASN A 1 274 ? 13.091 4.499 -12.546 1.00 88.81 274 ASN A CA 1
ATOM 2100 C C . ASN A 1 274 ? 13.379 5.986 -12.840 1.00 88.81 274 ASN A C 1
ATOM 2102 O O . ASN A 1 274 ? 13.195 6.832 -11.958 1.00 88.81 274 ASN A O 1
ATOM 2106 N N . PRO A 1 275 ? 13.804 6.326 -14.073 1.00 84.50 275 PRO A N 1
ATOM 2107 C CA . PRO A 1 275 ? 14.095 7.692 -14.526 1.00 84.50 275 PRO A CA 1
ATOM 2108 C C . PRO A 1 275 ? 12.802 8.492 -14.761 1.00 84.50 275 PRO A C 1
ATOM 2110 O O . PRO A 1 275 ? 12.520 8.965 -15.864 1.00 84.50 275 PRO A O 1
ATOM 2113 N N . ARG A 1 276 ? 11.963 8.574 -13.733 1.00 82.44 276 ARG A N 1
ATOM 2114 C CA . ARG A 1 276 ? 10.623 9.145 -13.794 1.00 82.44 276 ARG A CA 1
ATOM 2115 C C . ARG A 1 276 ? 10.691 10.649 -14.022 1.00 82.44 276 ARG A C 1
ATOM 2117 O O . ARG A 1 276 ? 11.323 11.360 -13.246 1.00 82.44 276 ARG A O 1
ATOM 2124 N N . ASP A 1 277 ? 9.924 11.141 -14.989 1.00 82.25 277 ASP A N 1
ATOM 2125 C CA . ASP A 1 277 ? 9.579 12.560 -15.077 1.00 82.25 277 ASP A CA 1
ATOM 2126 C C . ASP A 1 277 ? 8.380 12.858 -14.152 1.00 82.25 277 ASP A C 1
ATOM 2128 O O . ASP A 1 277 ? 7.267 12.388 -14.425 1.00 82.25 277 ASP A O 1
ATOM 2132 N N . PRO A 1 278 ? 8.551 13.645 -13.069 1.00 78.94 278 PRO A N 1
ATOM 2133 C CA . PRO A 1 278 ? 7.457 13.991 -12.166 1.00 78.94 278 PRO A CA 1
ATOM 2134 C C . PRO A 1 278 ? 6.303 14.744 -12.844 1.00 78.94 278 PRO A C 1
ATOM 2136 O O . PRO A 1 278 ? 5.179 14.696 -12.340 1.00 78.94 278 PRO A O 1
ATOM 2139 N N . ALA A 1 279 ? 6.553 15.437 -13.964 1.00 79.88 279 ALA A N 1
ATOM 2140 C CA . ALA A 1 279 ? 5.515 16.134 -14.721 1.00 79.88 279 ALA A CA 1
ATOM 2141 C C . ALA A 1 279 ? 4.628 15.157 -15.510 1.00 79.88 279 ALA A C 1
ATOM 2143 O O . ALA A 1 279 ? 3.407 15.339 -15.591 1.00 79.88 279 ALA A O 1
ATOM 2144 N N . ALA A 1 280 ? 5.224 14.102 -16.070 1.00 78.50 280 ALA A N 1
ATOM 2145 C CA . ALA A 1 280 ? 4.500 13.052 -16.774 1.00 78.50 280 ALA A CA 1
ATOM 2146 C C . ALA A 1 280 ? 3.754 12.137 -15.790 1.00 78.50 280 ALA A C 1
ATOM 2148 O O . ALA A 1 280 ? 2.535 11.957 -15.924 1.00 78.50 280 ALA A O 1
ATOM 2149 N N . MET A 1 281 ? 4.468 11.651 -14.772 1.00 82.75 281 MET A N 1
ATOM 2150 C CA . MET A 1 281 ? 4.010 10.661 -13.806 1.00 82.75 281 MET A CA 1
ATOM 2151 C C . MET A 1 281 ? 4.230 11.184 -12.385 1.00 82.75 281 MET A C 1
ATOM 2153 O O . MET A 1 281 ? 5.350 11.140 -11.883 1.00 82.75 281 MET A O 1
ATOM 2157 N N . PRO A 1 282 ? 3.190 11.676 -11.688 1.00 84.44 282 PRO A N 1
ATOM 2158 C CA . PRO A 1 282 ? 3.368 12.402 -10.430 1.00 84.44 282 PRO A CA 1
ATOM 2159 C C . PRO A 1 282 ? 3.683 11.500 -9.226 1.00 84.44 282 PRO A C 1
ATOM 2161 O O . PRO A 1 282 ? 4.119 12.007 -8.194 1.00 84.44 282 PRO A O 1
ATOM 2164 N N . ILE A 1 283 ? 3.528 10.177 -9.355 1.00 86.88 283 ILE A N 1
ATOM 2165 C CA . ILE A 1 283 ? 3.730 9.192 -8.281 1.00 86.88 283 ILE A CA 1
ATOM 2166 C C . ILE A 1 283 ? 4.777 8.170 -8.734 1.00 86.88 283 ILE A C 1
ATOM 2168 O O . ILE A 1 283 ? 4.657 7.613 -9.820 1.00 86.88 283 ILE A O 1
ATOM 2172 N N . GLY A 1 284 ? 5.802 7.919 -7.917 1.00 89.12 284 GLY A N 1
ATOM 2173 C CA . GLY A 1 284 ? 6.733 6.809 -8.147 1.00 89.12 284 GLY A CA 1
ATOM 2174 C C . GLY A 1 284 ? 6.122 5.453 -7.780 1.00 89.12 284 GLY A C 1
ATOM 2175 O O . GLY A 1 284 ? 5.027 5.383 -7.231 1.00 89.12 284 GLY A O 1
ATOM 2176 N N . PHE A 1 285 ? 6.849 4.362 -8.024 1.00 92.50 285 PHE A N 1
ATOM 2177 C CA . PHE A 1 285 ? 6.402 3.010 -7.648 1.00 92.50 285 PHE A CA 1
ATOM 2178 C C . PHE A 1 285 ? 6.184 2.848 -6.144 1.00 92.50 285 PHE A C 1
ATOM 2180 O O . PHE A 1 285 ? 5.418 1.986 -5.728 1.00 92.50 285 PHE A O 1
ATOM 2187 N N . PHE A 1 286 ? 6.828 3.683 -5.333 1.00 92.31 286 PHE A N 1
ATOM 2188 C CA . PHE A 1 286 ? 6.609 3.743 -3.901 1.00 92.31 286 PHE A CA 1
ATOM 2189 C C . PHE A 1 286 ? 5.932 5.067 -3.529 1.00 92.31 286 PHE A C 1
ATOM 2191 O O . PHE A 1 286 ? 6.579 6.105 -3.382 1.00 92.31 286 PHE A O 1
ATOM 2198 N N . GLY A 1 287 ? 4.603 5.041 -3.439 1.00 90.31 287 GLY A N 1
ATOM 2199 C CA . GLY A 1 287 ? 3.784 6.214 -3.158 1.00 90.31 287 GLY A CA 1
ATOM 2200 C C . GLY A 1 287 ? 3.887 6.703 -1.703 1.00 90.31 287 GLY A C 1
ATOM 2201 O O . GLY A 1 287 ? 4.075 5.891 -0.786 1.00 90.31 287 GLY A O 1
ATOM 2202 N N . PRO A 1 288 ? 3.734 8.021 -1.470 1.00 91.81 288 P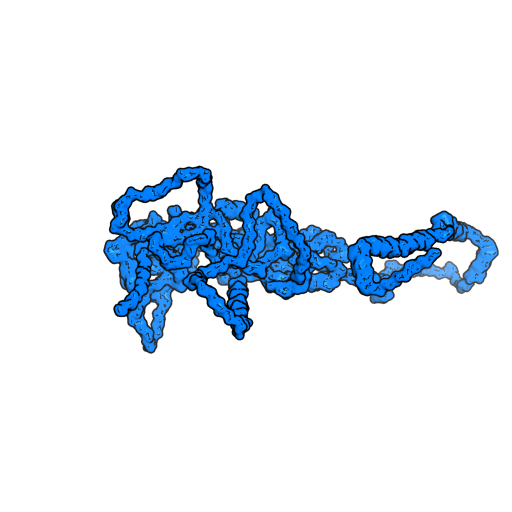RO A N 1
ATOM 2203 C CA . PRO A 1 288 ? 3.683 8.595 -0.128 1.00 91.81 288 PRO A CA 1
ATOM 2204 C C . PRO A 1 288 ? 2.390 8.208 0.605 1.00 91.81 288 PRO A C 1
ATOM 2206 O O . PRO A 1 288 ? 1.397 7.832 -0.018 1.00 91.81 288 PRO A O 1
ATOM 2209 N N . LEU A 1 289 ? 2.391 8.354 1.930 1.00 92.25 289 LEU A N 1
ATOM 2210 C CA . LEU A 1 289 ? 1.206 8.201 2.778 1.00 92.25 289 LEU A CA 1
ATOM 2211 C C . LEU A 1 289 ? 0.887 9.522 3.496 1.00 92.25 289 LEU A C 1
ATOM 2213 O O . LEU A 1 289 ? 1.807 10.302 3.745 1.00 92.25 289 LEU A O 1
ATOM 2217 N N . PRO A 1 290 ? -0.381 9.802 3.845 1.00 91.50 290 PRO A N 1
ATOM 2218 C CA . PRO A 1 290 ? -0.731 11.024 4.561 1.00 91.50 290 PRO A CA 1
ATOM 2219 C C . PRO A 1 290 ? -0.211 11.013 5.995 1.00 91.50 290 PRO A C 1
ATOM 2221 O O . PRO A 1 290 ? -0.171 9.968 6.640 1.00 91.50 290 PRO A O 1
ATOM 2224 N N . GLN A 1 291 ? 0.105 12.183 6.538 1.00 88.00 291 GLN A N 1
ATOM 2225 C CA . GLN A 1 291 ? 0.411 12.328 7.957 1.00 88.00 291 GLN A CA 1
ATOM 2226 C C . GLN A 1 291 ? -0.809 11.949 8.815 1.00 88.00 291 GLN A C 1
ATOM 2228 O O . GLN A 1 291 ? -1.900 12.511 8.664 1.00 88.00 291 GLN A O 1
ATOM 2233 N N . LEU A 1 292 ? -0.622 10.991 9.725 1.00 86.44 292 LEU A N 1
ATOM 2234 C CA . LEU A 1 292 ? -1.655 10.594 10.679 1.00 86.44 292 LEU A CA 1
ATOM 2235 C C . LEU A 1 292 ? -1.880 11.697 11.718 1.00 86.44 292 LEU A C 1
ATOM 2237 O O . LEU A 1 292 ? -0.939 12.387 12.116 1.00 86.44 292 LEU A O 1
ATOM 2241 N N . ALA A 1 293 ? -3.130 11.849 12.153 1.00 83.62 293 ALA A N 1
ATOM 2242 C CA . ALA A 1 293 ? -3.482 12.752 13.236 1.00 83.62 293 ALA A CA 1
ATOM 2243 C C . ALA A 1 293 ? -2.822 12.309 14.540 1.00 83.62 293 ALA A C 1
ATOM 2245 O O . ALA A 1 293 ? -2.565 11.120 14.766 1.00 83.62 293 ALA A O 1
ATOM 2246 N N . GLU A 1 294 ? -2.598 13.275 15.424 1.00 79.12 294 GLU A N 1
ATOM 2247 C CA . GLU A 1 294 ? -2.233 12.946 16.788 1.00 79.12 294 GLU A CA 1
ATOM 2248 C C . GLU A 1 294 ? -3.352 12.145 17.460 1.00 79.12 294 GLU A C 1
ATOM 2250 O O . GLU A 1 294 ? -4.543 12.369 17.225 1.00 79.12 294 GLU A O 1
ATOM 2255 N N . ARG A 1 295 ? -2.976 11.154 18.269 1.00 74.62 295 ARG A N 1
ATOM 2256 C CA . ARG A 1 295 ? -3.961 10.356 18.999 1.00 74.62 295 ARG A CA 1
ATOM 2257 C C . ARG A 1 295 ? -4.530 11.170 20.156 1.00 74.62 295 ARG A C 1
ATOM 2259 O O . ARG A 1 295 ? -3.773 11.922 20.775 1.00 74.62 295 ARG A O 1
ATOM 2266 N N . PRO A 1 296 ? -5.816 10.992 20.497 1.00 72.38 296 PRO A N 1
ATOM 2267 C CA . PRO A 1 296 ? -6.351 11.627 21.683 1.00 72.38 296 PRO A CA 1
ATOM 2268 C C . PRO A 1 296 ? -5.606 11.144 22.928 1.00 72.38 296 PRO A C 1
ATOM 2270 O O . PRO A 1 296 ? -5.282 9.961 23.058 1.00 72.38 296 PRO A O 1
ATOM 2273 N N . SER A 1 297 ? -5.319 12.066 23.839 1.00 68.12 297 SER A N 1
ATOM 2274 C CA . SER A 1 297 ? -4.566 11.779 25.059 1.00 68.12 297 SER A CA 1
ATOM 2275 C C . SER A 1 297 ? -5.226 12.416 26.276 1.00 68.12 297 SER A C 1
ATOM 2277 O O . SER A 1 297 ? -6.003 13.366 26.170 1.00 68.12 297 SER A O 1
ATOM 2279 N N . LEU A 1 298 ? -4.950 11.857 27.453 1.00 60.75 298 LEU A N 1
ATOM 2280 C CA . LEU A 1 298 ? -5.475 12.376 28.708 1.00 60.75 298 LEU A CA 1
ATOM 2281 C C . LEU A 1 298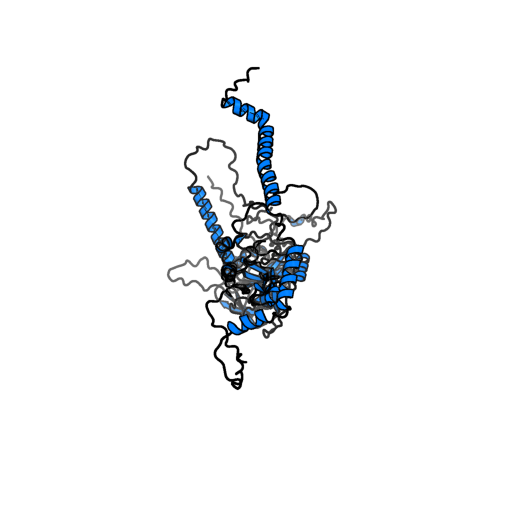 ? -4.603 13.543 29.185 1.00 60.75 298 LEU A C 1
ATOM 2283 O O . LEU A 1 298 ? -3.413 13.358 29.451 1.00 60.75 298 LEU A O 1
ATOM 2287 N N . ALA A 1 299 ? -5.186 14.734 29.329 1.00 51.47 299 ALA A N 1
ATOM 2288 C CA . ALA A 1 299 ? -4.466 15.899 29.832 1.00 51.47 299 ALA A CA 1
ATOM 2289 C C . ALA A 1 299 ? -3.902 15.631 31.241 1.00 51.47 299 ALA A C 1
ATOM 2291 O O . ALA A 1 299 ? -4.638 15.242 32.150 1.00 51.47 299 ALA A O 1
ATOM 2292 N N . GLY A 1 300 ? -2.596 15.849 31.431 1.00 42.28 300 GLY A N 1
ATOM 2293 C CA . GLY A 1 300 ? -1.922 15.700 32.727 1.00 42.28 300 GLY A CA 1
ATOM 2294 C C . GLY A 1 300 ? -1.422 14.289 33.066 1.00 42.28 300 GLY A C 1
ATOM 2295 O O . GLY A 1 300 ? -0.843 14.109 34.135 1.00 42.28 300 GLY A O 1
ATOM 2296 N N . PHE A 1 301 ? -1.584 13.298 32.179 1.00 44.78 301 PHE A N 1
ATOM 2297 C CA . PHE A 1 301 ? -0.989 11.968 32.345 1.00 44.78 301 PHE A CA 1
ATOM 2298 C C . PHE A 1 301 ? 0.183 11.764 31.372 1.00 44.78 301 PHE A C 1
ATOM 2300 O O . PHE A 1 301 ? 0.020 11.233 30.276 1.00 44.78 301 PHE A O 1
ATOM 2307 N N . ASN A 1 302 ? 1.392 12.151 31.794 1.00 42.03 302 ASN A N 1
ATOM 2308 C CA . ASN A 1 302 ? 2.650 11.901 31.070 1.00 42.03 302 ASN A CA 1
ATOM 2309 C C . ASN A 1 302 ? 3.114 10.443 31.250 1.00 42.03 302 ASN A C 1
ATOM 2311 O O . ASN A 1 302 ? 4.219 10.161 31.708 1.00 42.03 302 ASN A O 1
ATOM 2315 N N . GLY A 1 303 ? 2.221 9.503 30.950 1.00 40.44 303 GLY A N 1
ATOM 2316 C CA . GLY A 1 303 ? 2.382 8.078 31.211 1.00 40.44 303 GLY A CA 1
ATOM 2317 C C . GLY A 1 303 ? 2.906 7.262 30.037 1.00 40.44 303 GLY A C 1
ATOM 2318 O O . GLY A 1 303 ? 2.607 6.081 29.978 1.00 40.44 303 GLY A O 1
ATOM 2319 N N . GLN A 1 304 ? 3.637 7.856 29.094 1.00 37.28 304 GLN A N 1
ATOM 2320 C CA . GLN A 1 304 ? 4.668 7.164 28.318 1.00 37.28 304 GLN A CA 1
ATOM 2321 C C . GLN A 1 304 ? 5.476 8.180 27.516 1.00 37.28 304 GLN A C 1
ATOM 2323 O O . GLN A 1 304 ? 4.925 9.112 26.938 1.00 37.28 304 GLN A O 1
ATOM 2328 N N . MET A 1 305 ? 6.789 7.966 27.492 1.00 34.94 305 MET A N 1
ATOM 2329 C CA . MET A 1 305 ? 7.782 8.686 26.704 1.00 34.94 305 MET A CA 1
ATOM 2330 C C . MET A 1 305 ? 7.479 8.655 25.194 1.00 34.94 305 MET A C 1
ATOM 2332 O O . MET A 1 305 ? 8.095 7.909 24.440 1.00 34.94 305 MET A O 1
ATOM 2336 N N . GLY A 1 306 ? 6.549 9.483 24.734 1.00 33.72 306 GLY A N 1
ATOM 2337 C CA . GLY A 1 306 ? 6.640 10.101 23.420 1.00 33.72 306 GLY A CA 1
ATOM 2338 C C . GLY A 1 306 ? 7.330 11.436 23.634 1.00 33.72 306 GLY A C 1
ATOM 2339 O O . GLY A 1 306 ? 6.774 12.292 24.312 1.00 33.72 306 GLY A O 1
ATOM 2340 N N . MET A 1 307 ? 8.559 11.584 23.140 1.00 29.17 307 MET A N 1
ATOM 2341 C CA . MET A 1 307 ? 9.291 12.852 23.136 1.00 29.17 307 MET A CA 1
ATOM 2342 C C . MET A 1 307 ? 8.364 13.986 22.675 1.00 29.17 307 MET A C 1
ATOM 2344 O O . MET A 1 307 ? 8.085 14.124 21.484 1.00 29.17 307 MET A O 1
ATOM 2348 N N . THR A 1 308 ? 7.892 14.806 23.613 1.00 32.88 308 THR A N 1
ATOM 2349 C CA . THR A 1 308 ? 7.245 16.084 23.324 1.00 32.88 308 THR A CA 1
ATOM 2350 C C . THR A 1 308 ? 8.318 16.989 22.731 1.00 32.88 308 THR A C 1
ATOM 2352 O O . THR A 1 308 ? 9.087 17.607 23.467 1.00 32.88 308 THR A O 1
ATOM 2355 N N . GLY A 1 309 ? 8.456 16.981 21.406 1.00 30.09 309 GLY A N 1
ATOM 2356 C CA . GLY A 1 309 ? 9.478 17.777 20.727 1.00 30.09 309 GLY A CA 1
ATOM 2357 C C . GLY A 1 309 ? 9.878 17.328 19.324 1.00 30.09 309 GLY A C 1
ATOM 2358 O O . GLY A 1 309 ? 10.548 18.101 18.646 1.00 30.09 309 GLY A O 1
ATOM 2359 N N . GLN A 1 310 ? 9.474 16.145 18.843 1.00 31.03 310 GLN A N 1
ATOM 2360 C CA . GLN A 1 310 ? 9.614 15.834 17.416 1.00 31.03 310 GLN A CA 1
ATOM 2361 C C . GLN A 1 310 ? 8.279 16.042 16.689 1.00 31.03 310 GLN A C 1
ATOM 2363 O O . GLN A 1 310 ? 7.331 15.316 16.977 1.00 31.03 310 GLN A O 1
ATOM 2368 N N . PRO A 1 311 ? 8.191 16.966 15.711 1.00 31.67 311 PRO A N 1
ATOM 2369 C CA . PRO A 1 311 ? 7.020 17.141 14.844 1.00 31.67 311 PRO A CA 1
ATOM 2370 C C . PRO A 1 311 ? 6.873 15.995 13.817 1.00 31.67 311 PRO A C 1
ATOM 2372 O O . PRO A 1 311 ? 6.471 16.205 12.675 1.00 31.67 311 PRO A O 1
ATOM 2375 N N . GLY A 1 312 ? 7.232 14.767 14.200 1.00 34.28 312 GLY A N 1
ATOM 2376 C CA . GLY A 1 312 ? 7.056 13.567 13.394 1.00 34.28 312 GLY A CA 1
ATOM 2377 C C . GLY A 1 312 ? 5.702 12.952 13.712 1.00 34.28 312 GLY A C 1
ATOM 2378 O O . GLY A 1 312 ? 5.519 12.400 14.793 1.00 34.28 312 GLY A O 1
ATOM 2379 N N . GLY A 1 313 ? 4.744 13.066 12.790 1.00 46.84 313 GLY A N 1
ATOM 2380 C CA . GLY A 1 313 ? 3.440 12.416 12.932 1.00 46.84 313 GLY A CA 1
ATOM 2381 C C . GLY A 1 313 ? 3.562 10.912 13.209 1.00 46.84 313 GLY A C 1
ATOM 2382 O O . GLY A 1 313 ? 4.575 10.283 12.902 1.00 46.84 313 GLY A O 1
ATOM 2383 N N . PHE A 1 314 ? 2.510 10.322 13.780 1.00 61.09 314 PHE A N 1
ATOM 2384 C CA . PHE A 1 314 ? 2.431 8.875 13.977 1.00 61.09 314 PHE A CA 1
ATOM 2385 C C . PHE A 1 314 ? 2.715 8.156 12.647 1.00 61.09 314 PHE A C 1
ATOM 2387 O O . PHE A 1 314 ? 2.102 8.467 11.624 1.00 61.09 314 PHE A O 1
ATOM 2394 N N . SER A 1 315 ? 3.655 7.208 12.646 1.00 70.12 315 SER A N 1
ATOM 2395 C CA . SER A 1 315 ? 3.964 6.435 11.443 1.00 70.12 315 SER A CA 1
ATOM 2396 C C . SER A 1 315 ? 2.854 5.421 11.160 1.00 70.12 315 SER A C 1
ATOM 2398 O O . SER A 1 315 ? 2.208 4.897 12.073 1.00 70.12 315 SER A O 1
ATOM 2400 N N . TRP A 1 316 ? 2.652 5.101 9.882 1.00 80.50 316 TRP A N 1
ATOM 2401 C CA . TRP A 1 316 ? 1.748 4.023 9.463 1.00 80.50 316 TRP A CA 1
ATOM 2402 C C . TRP A 1 316 ? 2.230 2.638 9.928 1.00 80.50 316 TRP A C 1
ATOM 2404 O O . TRP A 1 316 ? 1.464 1.670 9.961 1.00 80.50 316 TRP A O 1
ATOM 2414 N N . GLY A 1 317 ? 3.495 2.560 10.353 1.00 77.62 317 GLY A N 1
ATOM 2415 C CA . GLY A 1 317 ? 4.148 1.353 10.829 1.00 77.62 317 GLY A CA 1
ATOM 2416 C C . GLY A 1 317 ? 4.340 0.315 9.725 1.00 77.62 317 GLY A C 1
ATOM 2417 O O . GLY A 1 317 ? 4.106 0.554 8.543 1.00 77.62 317 GLY A O 1
ATOM 2418 N N . LEU A 1 318 ? 4.736 -0.891 10.130 1.00 78.38 318 LEU A N 1
ATOM 2419 C CA . LEU A 1 318 ? 5.053 -1.990 9.210 1.00 78.38 318 LEU A CA 1
ATOM 2420 C C . LEU A 1 318 ? 3.825 -2.540 8.461 1.00 78.38 318 LEU A C 1
ATOM 2422 O O . LEU A 1 318 ? 3.981 -3.237 7.467 1.00 78.38 318 LEU A O 1
ATOM 2426 N N . LYS A 1 319 ? 2.600 -2.211 8.900 1.00 73.81 319 LYS A N 1
ATOM 2427 C CA . LYS A 1 319 ? 1.354 -2.675 8.261 1.00 73.81 319 LYS A CA 1
ATOM 2428 C C . LYS A 1 319 ? 1.116 -2.065 6.880 1.00 73.81 319 LYS A C 1
ATOM 2430 O O . LYS A 1 319 ? 0.385 -2.647 6.089 1.00 73.81 319 LYS A O 1
ATOM 2435 N N . ALA A 1 320 ? 1.709 -0.905 6.603 1.00 83.00 320 ALA A N 1
ATOM 2436 C CA . ALA A 1 320 ? 1.626 -0.258 5.296 1.00 83.00 320 ALA A CA 1
ATOM 2437 C C . ALA A 1 320 ? 2.742 -0.703 4.331 1.00 83.00 320 ALA A C 1
ATOM 2439 O O . ALA A 1 320 ? 2.876 -0.140 3.242 1.00 83.00 320 ALA A O 1
ATOM 2440 N N . LEU A 1 321 ? 3.548 -1.693 4.729 1.00 87.75 321 LEU A N 1
ATOM 2441 C CA . LEU A 1 321 ? 4.601 -2.296 3.921 1.00 87.75 321 LEU A CA 1
ATOM 2442 C C . LEU A 1 321 ? 4.238 -3.732 3.554 1.00 87.75 321 LEU A C 1
ATOM 2444 O O . LEU A 1 321 ? 3.463 -4.402 4.235 1.00 87.75 321 LEU A O 1
ATOM 2448 N N . HIS A 1 322 ? 4.831 -4.212 2.465 1.00 92.06 322 HIS A N 1
ATOM 2449 C CA . HIS A 1 322 ? 4.685 -5.602 2.059 1.00 92.06 322 HIS A CA 1
ATOM 2450 C C . HIS A 1 322 ? 5.363 -6.541 3.085 1.00 92.06 322 HIS A C 1
ATOM 2452 O O . HIS A 1 322 ? 6.475 -6.229 3.519 1.00 92.06 322 HIS A O 1
ATOM 2458 N N . PRO A 1 323 ? 4.784 -7.709 3.441 1.00 91.12 323 PRO A N 1
ATOM 2459 C CA . PRO A 1 323 ? 5.366 -8.622 4.435 1.00 91.12 323 PRO A CA 1
ATOM 2460 C C . PRO A 1 323 ? 6.815 -9.042 4.150 1.00 91.12 323 PRO A C 1
ATOM 2462 O O . PRO A 1 323 ? 7.626 -9.116 5.068 1.00 91.12 323 PRO A O 1
ATOM 2465 N N . TRP A 1 324 ? 7.165 -9.257 2.876 1.00 93.12 324 TRP A N 1
ATOM 2466 C CA . TRP A 1 324 ? 8.553 -9.526 2.473 1.00 93.12 324 TRP A CA 1
ATOM 2467 C C . TRP A 1 324 ? 9.494 -8.365 2.828 1.00 93.12 324 TRP A C 1
ATOM 2469 O O . TRP A 1 324 ? 10.574 -8.588 3.365 1.00 93.12 324 TRP A O 1
ATOM 2479 N N . ALA A 1 325 ? 9.063 -7.121 2.599 1.00 90.88 325 ALA A N 1
ATOM 2480 C CA . ALA A 1 325 ? 9.861 -5.941 2.916 1.00 90.88 325 ALA A CA 1
ATOM 2481 C C . ALA A 1 325 ? 10.057 -5.797 4.429 1.00 90.88 325 ALA A C 1
ATOM 2483 O O . ALA A 1 325 ? 11.144 -5.452 4.877 1.00 90.88 325 ALA A O 1
ATOM 2484 N N . VAL A 1 326 ? 9.024 -6.110 5.218 1.00 90.62 326 VAL A N 1
ATOM 2485 C CA . VAL A 1 326 ? 9.117 -6.137 6.684 1.00 90.62 326 VAL A CA 1
ATOM 2486 C C . VAL A 1 326 ? 10.180 -7.136 7.143 1.00 90.62 326 VAL A C 1
ATOM 2488 O O . VAL A 1 326 ? 11.047 -6.775 7.935 1.00 90.62 326 VAL A O 1
ATOM 2491 N N . ALA A 1 327 ? 10.164 -8.355 6.599 1.00 91.00 327 ALA A N 1
ATOM 2492 C CA . ALA A 1 327 ? 11.159 -9.374 6.924 1.00 91.00 327 ALA A CA 1
ATOM 2493 C C . ALA A 1 327 ? 12.589 -8.947 6.534 1.00 91.00 327 ALA A C 1
ATOM 2495 O O . ALA A 1 327 ? 13.526 -9.172 7.303 1.00 91.00 327 ALA A O 1
ATOM 2496 N N . GLU A 1 328 ? 12.767 -8.291 5.382 1.00 90.44 328 GLU A N 1
ATOM 2497 C CA . GLU A 1 328 ? 14.090 -7.818 4.955 1.00 90.44 328 GLU A CA 1
ATOM 2498 C C . GLU A 1 328 ? 14.591 -6.655 5.826 1.00 90.44 328 GLU A C 1
ATOM 2500 O O . GLU A 1 328 ? 15.763 -6.627 6.195 1.00 90.44 328 GLU A O 1
ATOM 2505 N N . ILE A 1 329 ? 13.709 -5.740 6.248 1.00 89.19 329 ILE A N 1
ATOM 2506 C CA . ILE A 1 329 ? 14.053 -4.675 7.207 1.00 89.19 329 ILE A CA 1
ATOM 2507 C C . ILE A 1 329 ? 14.502 -5.277 8.542 1.00 89.19 329 ILE A C 1
ATOM 2509 O O . ILE A 1 329 ? 15.519 -4.860 9.096 1.00 89.19 329 ILE A O 1
ATOM 2513 N N . GLU A 1 330 ? 13.778 -6.269 9.064 1.00 89.75 330 GLU A N 1
ATOM 2514 C CA . GLU A 1 330 ? 14.151 -6.947 10.311 1.00 89.75 330 GLU A CA 1
ATOM 2515 C C . GLU A 1 330 ? 15.506 -7.653 10.201 1.00 89.75 330 GLU A C 1
ATOM 2517 O O . GLU A 1 330 ? 16.306 -7.616 11.138 1.00 89.75 330 GLU A O 1
ATOM 2522 N N . LYS A 1 331 ? 15.784 -8.273 9.052 1.00 90.44 331 LYS A N 1
ATOM 2523 C CA . LYS A 1 331 ? 17.068 -8.918 8.769 1.00 90.44 331 LYS A CA 1
ATOM 2524 C C . LYS A 1 331 ? 18.210 -7.904 8.708 1.00 90.44 331 LYS A C 1
ATOM 2526 O O . LYS A 1 331 ? 19.229 -8.124 9.357 1.00 90.44 331 LYS A O 1
ATOM 2531 N N . LEU A 1 332 ? 18.029 -6.791 7.996 1.00 87.06 332 LEU A N 1
ATOM 2532 C CA . LEU A 1 332 ? 19.015 -5.707 7.935 1.00 87.06 332 LEU A CA 1
ATOM 2533 C C . LEU A 1 332 ? 19.292 -5.128 9.325 1.00 87.06 332 LEU A C 1
ATOM 2535 O O . LEU A 1 332 ? 20.446 -4.892 9.674 1.00 87.06 332 LEU A O 1
ATOM 2539 N N . ARG A 1 333 ? 18.254 -4.969 10.155 1.00 86.81 333 ARG A N 1
ATOM 2540 C CA . ARG A 1 333 ? 18.416 -4.485 11.530 1.00 86.81 333 ARG A CA 1
ATOM 2541 C C . ARG A 1 333 ? 19.252 -5.444 12.377 1.00 86.81 333 ARG A C 1
ATOM 2543 O O . ARG A 1 333 ? 20.164 -5.002 13.065 1.00 86.81 333 ARG A O 1
ATOM 2550 N N . LYS A 1 334 ? 18.989 -6.753 12.291 1.00 91.12 334 LYS A N 1
ATOM 2551 C CA . LYS A 1 334 ? 19.788 -7.777 12.990 1.00 91.12 334 LYS A CA 1
ATOM 2552 C C . LYS A 1 334 ? 21.247 -7.775 12.535 1.00 91.12 334 LYS A C 1
ATOM 2554 O O . LYS A 1 334 ? 22.136 -7.854 13.370 1.00 91.12 334 LYS A O 1
ATOM 2559 N N . GLN A 1 335 ? 21.497 -7.639 11.233 1.00 88.12 335 GLN A N 1
ATOM 2560 C CA . GLN A 1 335 ? 22.859 -7.557 10.697 1.00 88.12 335 GLN A CA 1
ATOM 2561 C C . GLN A 1 335 ? 23.606 -6.331 11.233 1.00 88.12 335 GLN A C 1
ATOM 2563 O O . GLN A 1 335 ? 24.744 -6.459 11.670 1.00 88.12 335 GLN A O 1
ATOM 2568 N N . GLN A 1 336 ? 22.951 -5.169 11.280 1.00 84.94 336 GLN A N 1
ATOM 2569 C CA . GLN A 1 336 ? 23.529 -3.961 11.874 1.00 84.94 336 GLN A CA 1
ATOM 2570 C C . GLN A 1 336 ? 23.797 -4.123 13.376 1.00 84.94 336 GLN A C 1
ATOM 2572 O O . GLN A 1 336 ? 24.851 -3.713 13.855 1.00 84.94 336 GLN A O 1
ATOM 2577 N N . GLU A 1 337 ? 22.877 -4.738 14.124 1.00 89.06 337 GLU A N 1
ATOM 2578 C CA . GLU A 1 337 ? 23.070 -5.051 15.547 1.00 89.06 337 GLU A CA 1
ATOM 2579 C C . GLU A 1 337 ? 24.285 -5.975 15.761 1.00 89.06 337 GLU A C 1
ATOM 2581 O O . GLU A 1 337 ? 25.120 -5.708 16.626 1.00 89.06 337 GLU A O 1
ATOM 2586 N N . GLU A 1 338 ? 24.440 -7.014 14.936 1.00 90.44 338 GLU A N 1
ATOM 2587 C CA . GLU A 1 338 ? 25.595 -7.918 14.973 1.00 90.44 338 GLU A CA 1
ATOM 2588 C C . GLU A 1 338 ? 26.909 -7.223 14.583 1.00 90.44 338 GLU A C 1
ATOM 2590 O O . GLU A 1 338 ? 27.950 -7.491 15.184 1.00 90.44 338 GLU A O 1
ATOM 2595 N N . GLU A 1 339 ? 26.893 -6.337 13.586 1.00 86.62 339 GLU A N 1
ATOM 2596 C CA . GLU A 1 339 ? 28.065 -5.553 13.183 1.00 86.62 339 GLU A CA 1
ATOM 2597 C C . GLU A 1 339 ? 28.493 -4.569 14.272 1.00 86.62 339 GLU A C 1
ATOM 2599 O O . GLU A 1 339 ? 29.685 -4.474 14.568 1.00 86.62 339 GLU A O 1
ATOM 2604 N N . MET A 1 340 ? 27.540 -3.894 14.922 1.00 84.12 340 MET A N 1
ATOM 2605 C CA . MET A 1 340 ? 27.820 -3.036 16.075 1.00 84.12 340 MET A CA 1
ATOM 2606 C C . MET A 1 340 ? 28.420 -3.838 17.233 1.00 84.12 340 MET A C 1
ATOM 2608 O O . MET A 1 340 ? 29.403 -3.402 17.832 1.00 84.12 340 MET A O 1
ATOM 2612 N N . LEU A 1 341 ? 27.890 -5.033 17.513 1.00 83.94 341 LEU A N 1
ATOM 2613 C CA . LEU A 1 341 ? 28.423 -5.903 18.561 1.00 83.94 341 LEU A CA 1
ATOM 2614 C C . LEU A 1 341 ? 29.855 -6.360 18.239 1.00 83.94 341 LEU A C 1
ATOM 2616 O O . LEU A 1 341 ? 30.736 -6.285 19.091 1.00 83.94 341 LEU A O 1
ATOM 2620 N N . LYS A 1 342 ? 30.130 -6.738 16.984 1.00 82.94 342 LYS A N 1
ATOM 2621 C CA . LYS A 1 342 ? 31.483 -7.095 16.523 1.00 82.94 342 LYS A CA 1
ATOM 2622 C C . LYS A 1 342 ? 32.461 -5.923 16.590 1.00 82.94 342 LYS A C 1
ATOM 2624 O O . LYS A 1 342 ? 33.628 -6.136 16.899 1.00 82.94 342 LYS A O 1
ATOM 2629 N N . GLN A 1 343 ? 32.018 -4.696 16.316 1.00 76.12 343 GLN A N 1
ATOM 2630 C CA . GLN A 1 343 ? 32.852 -3.499 16.482 1.00 76.12 343 GLN A CA 1
ATOM 2631 C C . GLN A 1 343 ? 33.143 -3.207 17.959 1.00 76.12 343 GLN A C 1
ATOM 2633 O O . GLN A 1 343 ? 34.240 -2.757 18.289 1.00 76.12 343 GLN A O 1
ATOM 2638 N N . GLN A 1 344 ? 32.196 -3.511 18.848 1.00 74.50 344 GLN A N 1
ATOM 2639 C CA . GLN A 1 344 ? 32.373 -3.378 20.291 1.00 74.50 344 GLN A CA 1
ATOM 2640 C C . GLN A 1 344 ? 33.331 -4.440 20.862 1.00 74.50 344 GLN A C 1
ATOM 2642 O O . GLN A 1 344 ? 34.134 -4.126 21.737 1.00 74.50 344 GLN A O 1
ATOM 2647 N N . GLU A 1 345 ? 33.304 -5.668 20.335 1.00 68.00 345 GLU A N 1
ATOM 2648 C CA . GLU A 1 345 ? 34.205 -6.766 20.729 1.00 68.00 345 GLU A CA 1
ATOM 2649 C C . GLU A 1 345 ? 35.586 -6.706 20.046 1.00 68.00 345 GLU A C 1
ATOM 2651 O O . GLU A 1 345 ? 36.582 -7.152 20.612 1.00 68.00 345 GLU A O 1
ATOM 2656 N N . GLY A 1 346 ? 35.669 -6.127 18.843 1.00 58.41 346 GLY A N 1
ATOM 2657 C CA . GLY A 1 346 ? 36.909 -5.914 18.085 1.00 58.41 346 GLY A CA 1
ATOM 2658 C C . GLY A 1 346 ? 37.704 -4.668 18.498 1.00 58.41 346 GLY A C 1
ATOM 2659 O O . GLY A 1 346 ? 38.781 -4.417 17.950 1.00 58.41 346 GLY A O 1
ATOM 2660 N N . GLY A 1 347 ? 37.197 -3.887 19.458 1.00 48.56 347 GLY A N 1
ATOM 2661 C CA . GLY A 1 347 ? 37.909 -2.770 20.071 1.00 48.56 347 GLY A CA 1
ATOM 2662 C C . GLY A 1 347 ? 39.114 -3.260 20.879 1.00 48.56 347 GLY A C 1
ATOM 2663 O O . GLY A 1 347 ? 38.963 -3.829 21.955 1.00 48.56 347 GLY A O 1
ATOM 2664 N N . LEU A 1 348 ? 40.315 -3.031 20.344 1.00 40.56 348 LEU A N 1
ATOM 2665 C CA . LEU A 1 348 ? 41.620 -3.319 20.953 1.00 40.56 348 LEU A CA 1
ATOM 2666 C C . LEU A 1 348 ? 41.654 -3.081 22.485 1.00 40.56 348 LEU A C 1
ATOM 2668 O O . LEU A 1 348 ? 41.459 -1.945 22.928 1.00 40.56 348 LEU A O 1
ATOM 2672 N N . PRO A 1 349 ? 41.996 -4.095 23.306 1.00 43.69 349 PRO A N 1
ATOM 2673 C CA . PRO A 1 349 ? 42.192 -3.918 24.738 1.00 43.69 349 PRO A CA 1
ATOM 2674 C C . PRO A 1 349 ? 43.573 -3.298 24.981 1.00 43.69 349 PRO A C 1
ATOM 2676 O O . PRO A 1 349 ? 44.568 -4.014 25.079 1.00 43.69 349 PRO A O 1
ATOM 2679 N N . GLY A 1 350 ? 43.667 -1.967 25.065 1.00 37.97 350 GLY A N 1
ATOM 2680 C CA . GLY A 1 350 ? 44.915 -1.349 25.527 1.00 37.97 350 GLY A CA 1
ATOM 2681 C C . GLY A 1 350 ? 45.226 0.071 25.077 1.00 37.97 350 GLY A C 1
ATOM 2682 O O . GLY A 1 350 ? 46.343 0.316 24.631 1.00 37.97 350 GLY A O 1
ATOM 2683 N N . LEU A 1 351 ? 44.316 1.027 25.265 1.00 33.62 351 LEU A N 1
ATOM 2684 C CA . LEU A 1 351 ? 44.734 2.420 25.445 1.00 33.62 351 LEU A CA 1
ATOM 2685 C C . LEU A 1 351 ? 44.194 2.937 26.785 1.00 33.62 351 LEU A C 1
ATOM 2687 O O . LEU A 1 351 ? 42.985 2.874 27.012 1.00 33.62 351 LEU A O 1
ATOM 2691 N N . PRO A 1 352 ? 45.066 3.397 27.702 1.00 38.56 352 PRO A N 1
ATOM 2692 C CA . PRO A 1 352 ? 44.631 3.940 28.975 1.00 38.56 352 PRO A CA 1
ATOM 2693 C C . PRO A 1 352 ? 43.911 5.266 28.723 1.00 38.56 352 PRO A C 1
ATOM 2695 O O . PRO A 1 352 ? 44.521 6.251 28.310 1.00 38.56 352 PRO A O 1
ATOM 2698 N N . MET A 1 353 ? 42.604 5.279 28.984 1.00 37.22 353 MET A N 1
ATOM 2699 C CA . MET A 1 353 ? 41.829 6.504 29.160 1.00 37.22 353 MET A CA 1
ATOM 2700 C C . MET A 1 353 ? 42.364 7.216 30.404 1.00 37.22 353 MET A C 1
ATOM 2702 O O . MET A 1 353 ? 41.982 6.907 31.532 1.00 37.22 353 MET A O 1
ATOM 2706 N N . ALA A 1 354 ? 43.305 8.132 30.192 1.00 35.81 354 ALA A N 1
ATOM 2707 C CA . ALA A 1 354 ? 43.686 9.111 31.189 1.00 35.81 354 ALA A CA 1
ATOM 2708 C C . ALA A 1 354 ? 42.522 10.093 31.361 1.00 35.81 354 ALA A C 1
ATOM 2710 O O . ALA A 1 354 ? 42.225 10.890 30.476 1.00 35.81 354 ALA A O 1
ATOM 2711 N N . ASP A 1 355 ? 41.839 9.935 32.489 1.00 41.41 355 ASP A N 1
ATOM 2712 C CA . ASP A 1 355 ? 41.348 10.994 33.365 1.00 41.41 355 ASP A CA 1
ATOM 2713 C C . ASP A 1 355 ? 41.125 12.373 32.714 1.00 41.41 355 ASP A C 1
ATOM 2715 O O . ASP A 1 355 ? 41.967 13.270 32.748 1.00 41.41 355 ASP A O 1
ATOM 2719 N N . ALA A 1 356 ? 39.934 12.543 32.151 1.00 30.89 356 ALA A N 1
ATOM 2720 C CA . ALA A 1 356 ? 39.270 13.833 32.073 1.00 30.89 356 ALA A CA 1
ATOM 2721 C C . ALA A 1 356 ? 37.829 13.609 32.528 1.00 30.89 356 ALA A C 1
ATOM 2723 O O . ALA A 1 356 ? 36.908 13.438 31.729 1.00 30.89 356 ALA A O 1
ATOM 2724 N N . GLY A 1 357 ? 37.648 13.523 33.847 1.00 36.78 357 GLY A N 1
ATOM 2725 C CA . GLY A 1 357 ? 36.328 13.607 34.445 1.00 36.78 357 GLY A CA 1
ATOM 2726 C C . GLY A 1 357 ? 35.642 14.894 34.000 1.00 36.78 357 GLY A C 1
ATOM 2727 O O . GLY A 1 357 ? 36.221 15.962 34.148 1.00 36.78 357 GLY A O 1
ATOM 2728 N N . LEU A 1 358 ? 34.435 14.767 33.444 1.00 32.75 358 LEU A N 1
ATOM 2729 C CA . LEU A 1 358 ? 33.307 15.690 33.584 1.00 32.75 358 LEU A CA 1
ATOM 2730 C C . LEU A 1 358 ? 32.065 15.086 32.893 1.00 32.75 358 LEU A C 1
ATOM 2732 O O . LEU A 1 358 ? 32.070 14.787 31.705 1.00 32.75 358 LEU A O 1
ATOM 2736 N N . SER A 1 359 ? 30.984 14.992 33.671 1.00 27.80 359 SER A N 1
ATOM 2737 C CA . SER A 1 359 ? 29.586 14.792 33.261 1.00 27.80 359 SER A CA 1
ATOM 2738 C C . SER A 1 359 ? 29.143 13.386 32.821 1.00 27.80 359 SER A C 1
ATOM 2740 O O . SER A 1 359 ? 28.973 13.076 31.643 1.00 27.80 359 SER A O 1
ATOM 2742 N N . ALA A 1 360 ? 28.819 12.558 33.818 1.00 33.47 360 ALA A N 1
ATOM 2743 C CA . ALA A 1 360 ? 27.859 11.469 33.671 1.00 33.47 360 ALA A CA 1
ATOM 2744 C C . ALA A 1 360 ? 26.454 12.070 33.483 1.00 33.47 360 ALA A C 1
ATOM 2746 O O . ALA A 1 360 ? 25.736 12.340 34.444 1.00 33.47 360 ALA A O 1
ATOM 2747 N N . GLY A 1 361 ? 26.091 12.319 32.227 1.00 28.61 361 GLY A N 1
ATOM 2748 C CA . GLY A 1 361 ? 24.778 12.794 31.819 1.00 28.61 361 GLY A CA 1
ATOM 2749 C C . GLY A 1 361 ? 24.281 12.010 30.611 1.00 28.61 361 GLY A C 1
ATOM 2750 O O . GLY A 1 361 ? 24.716 12.246 29.494 1.00 28.61 361 GLY A O 1
ATOM 2751 N N . ASN A 1 362 ? 23.344 11.097 30.862 1.00 34.56 362 ASN A N 1
ATOM 2752 C CA . ASN A 1 362 ? 22.189 10.853 30.000 1.00 34.56 362 ASN A CA 1
ATOM 2753 C C . ASN A 1 362 ? 22.463 10.631 28.490 1.00 34.56 362 ASN A C 1
ATOM 2755 O O . ASN A 1 362 ? 22.149 11.487 27.667 1.00 34.56 362 ASN A O 1
ATOM 2759 N N . MET A 1 363 ? 22.950 9.446 28.100 1.00 29.84 363 MET A N 1
ATOM 2760 C CA . MET A 1 363 ? 22.884 8.985 26.702 1.00 29.84 363 MET A CA 1
ATOM 2761 C C . MET A 1 363 ? 21.656 8.095 26.473 1.00 29.84 363 MET A C 1
ATOM 2763 O O . MET A 1 363 ? 21.746 6.880 26.342 1.00 29.84 363 MET A O 1
ATOM 2767 N N . GLY A 1 364 ? 20.492 8.742 26.423 1.00 32.62 364 GLY A N 1
ATOM 2768 C CA . GLY A 1 364 ? 19.315 8.273 25.692 1.00 32.62 364 GLY A CA 1
ATOM 2769 C C . GLY A 1 364 ? 19.172 9.130 24.436 1.00 32.62 364 GLY A C 1
ATOM 2770 O O . GLY A 1 364 ? 18.316 10.006 24.380 1.00 32.62 364 GLY A O 1
ATOM 2771 N N . GLY A 1 365 ? 20.096 8.969 23.486 1.00 28.89 365 GLY A N 1
ATOM 2772 C CA . GLY A 1 365 ? 20.186 9.786 22.276 1.00 28.89 365 GLY A CA 1
ATOM 2773 C C . GLY A 1 365 ? 19.584 9.064 21.080 1.00 28.89 365 GLY A C 1
ATOM 2774 O O . GLY A 1 365 ? 20.117 8.050 20.638 1.00 28.89 365 GLY A O 1
ATOM 2775 N N . GLY A 1 366 ? 18.466 9.588 20.578 1.00 31.05 366 GLY A N 1
ATOM 2776 C CA . GLY A 1 366 ? 17.835 9.143 19.346 1.00 31.05 366 GLY A CA 1
ATOM 2777 C C . GLY A 1 366 ? 18.775 9.256 18.146 1.00 31.05 366 GLY A C 1
ATOM 2778 O O . GLY A 1 366 ? 19.550 10.201 18.015 1.00 31.05 366 GLY A O 1
ATOM 2779 N N . PHE A 1 367 ? 18.667 8.268 17.266 1.00 30.89 367 PHE A N 1
ATOM 2780 C CA . PHE A 1 367 ? 19.296 8.238 15.955 1.00 30.89 367 PHE A CA 1
ATOM 2781 C C . PHE A 1 367 ? 18.795 9.420 15.105 1.00 30.89 367 PHE A C 1
ATOM 2783 O O . PHE A 1 367 ? 17.712 9.377 14.525 1.00 30.89 367 PHE A O 1
ATOM 2790 N N . SER A 1 368 ? 19.592 10.482 15.021 1.00 36.97 368 SER A N 1
ATOM 2791 C CA . SER A 1 368 ? 19.512 11.508 13.981 1.00 36.97 368 SER A CA 1
ATOM 2792 C C . SER A 1 368 ? 20.796 11.431 13.160 1.00 36.97 368 SER A C 1
ATOM 2794 O O . SER A 1 368 ? 21.841 11.916 13.590 1.00 36.97 368 SER A O 1
ATOM 2796 N N . GLY A 1 369 ? 20.734 10.766 12.008 1.00 28.64 369 GLY A N 1
ATOM 2797 C CA . GLY A 1 369 ? 21.920 10.484 11.203 1.00 28.64 369 GLY A CA 1
ATOM 2798 C C . GLY A 1 369 ? 21.608 9.992 9.796 1.00 28.64 369 GLY A C 1
ATOM 2799 O O . GLY A 1 369 ? 22.201 9.020 9.356 1.00 28.64 369 GLY A O 1
ATOM 2800 N N . PHE A 1 370 ? 20.685 10.648 9.095 1.00 31.11 370 PHE A N 1
ATOM 2801 C CA . PHE A 1 370 ? 20.668 10.665 7.631 1.00 31.11 370 PHE A CA 1
ATOM 2802 C C . PHE A 1 370 ? 20.383 12.108 7.196 1.00 31.11 370 PHE A C 1
ATOM 2804 O O . PHE A 1 370 ? 19.426 12.699 7.704 1.00 31.11 370 PHE A O 1
ATOM 2811 N N . PRO A 1 371 ? 21.201 12.719 6.321 1.00 30.55 371 PRO A N 1
ATOM 2812 C CA . PRO A 1 371 ? 20.932 14.062 5.834 1.00 30.55 371 PRO A CA 1
ATOM 2813 C C . PRO A 1 371 ? 19.715 14.000 4.907 1.00 30.55 371 PRO A C 1
ATOM 2815 O O . PRO A 1 371 ? 19.772 13.455 3.808 1.00 30.55 371 PRO A O 1
ATOM 2818 N N . GLY A 1 372 ? 18.591 14.516 5.400 1.00 30.91 372 GLY A N 1
ATOM 2819 C CA . GLY A 1 372 ? 17.357 14.648 4.641 1.00 30.91 372 GLY A CA 1
ATOM 2820 C C . GLY A 1 372 ? 17.480 15.739 3.581 1.00 30.91 372 GLY A C 1
ATOM 2821 O O . GLY A 1 372 ? 17.813 16.884 3.884 1.00 30.91 372 GLY A O 1
ATOM 2822 N N . SER A 1 373 ? 17.167 15.371 2.343 1.00 31.98 373 SER A N 1
ATOM 2823 C CA . SER A 1 373 ? 16.839 16.275 1.248 1.00 31.98 373 SER A CA 1
ATOM 2824 C C . SER A 1 373 ? 15.561 17.049 1.590 1.00 31.98 373 SER A C 1
ATOM 2826 O O . SER A 1 373 ? 14.449 16.525 1.550 1.00 31.98 373 SER A O 1
ATOM 2828 N N . GLY A 1 374 ? 15.731 18.314 1.975 1.00 30.88 374 GLY A N 1
ATOM 2829 C CA . GLY A 1 374 ? 14.640 19.249 2.223 1.00 30.88 374 GLY A CA 1
ATOM 2830 C C . GLY A 1 374 ? 14.025 19.749 0.918 1.00 30.88 374 GLY A C 1
ATOM 2831 O O . GLY A 1 374 ? 14.714 20.295 0.060 1.00 30.88 374 GLY A O 1
ATOM 2832 N N . PHE A 1 375 ? 12.712 19.578 0.789 1.00 31.30 375 PHE A N 1
ATOM 2833 C CA . PHE A 1 375 ? 11.892 20.197 -0.244 1.00 31.30 375 PHE A CA 1
ATOM 2834 C C . PHE A 1 375 ? 11.377 21.538 0.300 1.00 31.30 375 PHE A C 1
ATOM 2836 O O . PHE A 1 375 ? 10.408 21.579 1.054 1.00 31.30 375 PHE A O 1
ATOM 2843 N N . SER A 1 376 ? 12.030 22.639 -0.061 1.00 32.91 376 SER A N 1
ATOM 2844 C CA . SER A 1 376 ? 11.483 23.991 0.093 1.00 32.91 376 SER A CA 1
ATOM 2845 C C . SER A 1 376 ? 12.109 24.889 -0.966 1.00 32.91 376 SER A C 1
ATOM 2847 O O . SER A 1 376 ? 13.324 25.066 -0.990 1.00 32.91 376 SER A O 1
ATOM 2849 N N . GLY A 1 377 ? 11.277 25.401 -1.871 1.00 32.91 377 GLY A N 1
ATOM 2850 C CA . GLY A 1 377 ? 11.700 26.342 -2.896 1.00 32.91 377 GLY A CA 1
ATOM 2851 C C . GLY A 1 377 ? 11.921 27.739 -2.322 1.00 32.91 377 GLY A C 1
ATOM 2852 O O . GLY A 1 377 ? 11.036 28.267 -1.659 1.00 32.91 377 GLY A O 1
ATOM 2853 N N . ASP A 1 378 ? 13.073 28.323 -2.641 1.00 28.31 378 ASP A N 1
ATOM 2854 C CA . ASP A 1 378 ? 13.237 29.745 -2.962 1.00 28.31 378 ASP A CA 1
ATOM 2855 C C . ASP A 1 378 ? 14.511 29.895 -3.831 1.00 28.31 378 ASP A C 1
ATOM 2857 O O . ASP A 1 378 ? 15.474 29.149 -3.612 1.00 28.31 378 ASP A O 1
ATOM 2861 N N . PRO A 1 379 ? 14.547 30.763 -4.864 1.00 39.16 379 PRO A N 1
ATOM 2862 C CA . PRO A 1 379 ? 15.637 30.824 -5.825 1.00 39.16 379 PRO A CA 1
ATOM 2863 C C . PRO A 1 379 ? 16.636 31.915 -5.428 1.00 39.16 379 PRO A C 1
ATOM 2865 O O . PRO A 1 379 ? 16.323 33.102 -5.463 1.00 39.16 379 PRO A O 1
ATOM 2868 N N . GLY A 1 380 ? 17.878 31.549 -5.115 1.00 30.05 380 GLY A N 1
ATOM 2869 C CA . GLY A 1 380 ? 18.887 32.575 -4.880 1.00 30.05 380 GLY A CA 1
ATOM 2870 C C . GLY A 1 380 ? 20.245 32.063 -4.442 1.00 30.05 380 GLY A C 1
ATOM 2871 O O . GLY A 1 380 ? 20.446 31.781 -3.271 1.00 30.05 380 GLY A O 1
ATOM 2872 N N . SER A 1 381 ? 21.186 32.096 -5.389 1.00 34.38 381 SER A N 1
ATOM 2873 C CA . SER A 1 381 ? 22.638 32.237 -5.197 1.00 34.38 381 SER A CA 1
ATOM 2874 C C . SER A 1 381 ? 23.394 31.149 -4.426 1.00 34.38 381 SER A C 1
ATOM 2876 O O . SER A 1 381 ? 23.179 30.940 -3.239 1.00 34.38 381 SER A O 1
ATOM 2878 N N . GLY A 1 382 ? 24.413 30.580 -5.076 1.00 30.33 382 GLY A N 1
ATOM 2879 C CA . GLY A 1 382 ? 25.530 29.954 -4.365 1.00 30.33 382 GLY A CA 1
ATOM 2880 C C . GLY A 1 382 ? 26.058 28.686 -5.009 1.00 30.33 382 GLY A C 1
ATOM 2881 O O . GLY A 1 382 ? 25.914 27.606 -4.456 1.00 30.33 382 GLY A O 1
ATOM 2882 N N . ASP A 1 383 ? 26.664 28.862 -6.176 1.00 36.66 383 ASP A N 1
ATOM 2883 C CA . ASP A 1 383 ? 27.701 28.017 -6.760 1.00 36.66 383 ASP A CA 1
ATOM 2884 C C . ASP A 1 383 ? 28.553 27.256 -5.720 1.00 36.66 383 ASP A C 1
ATOM 2886 O O . ASP A 1 383 ? 29.342 27.858 -4.997 1.00 36.66 383 ASP A O 1
ATOM 2890 N N . PHE A 1 384 ? 28.388 25.934 -5.673 1.00 28.66 384 PHE A N 1
ATOM 2891 C CA . PHE A 1 384 ? 29.447 24.973 -5.364 1.00 28.66 384 PHE A CA 1
ATOM 2892 C C . PHE A 1 384 ? 29.168 23.707 -6.176 1.00 28.66 384 PHE A C 1
ATOM 2894 O O . PHE A 1 384 ? 28.431 22.812 -5.759 1.00 28.66 384 PHE A O 1
ATOM 2901 N N . GLY A 1 385 ? 29.741 23.670 -7.378 1.00 34.44 385 GLY A N 1
ATOM 2902 C CA . GLY A 1 385 ? 29.787 22.485 -8.224 1.00 34.44 385 GLY A CA 1
ATOM 2903 C C . GLY A 1 385 ? 30.517 21.334 -7.532 1.00 34.44 385 GLY A C 1
ATOM 2904 O O . GLY A 1 385 ? 31.744 21.286 -7.512 1.00 34.44 385 GLY A O 1
ATOM 2905 N N . MET A 1 386 ? 29.752 20.386 -6.994 1.00 36.50 386 MET A N 1
ATOM 2906 C CA . MET A 1 386 ? 30.209 19.010 -6.825 1.00 36.50 386 MET A CA 1
ATOM 2907 C C . MET A 1 386 ? 30.030 18.322 -8.175 1.00 36.50 386 MET A C 1
ATOM 2909 O O . MET A 1 386 ? 28.941 17.883 -8.541 1.00 36.50 386 MET A O 1
ATOM 2913 N N . GLU A 1 387 ? 31.112 18.318 -8.941 1.00 29.70 387 GLU A N 1
ATOM 2914 C CA . GLU A 1 387 ? 31.270 17.580 -10.184 1.00 29.70 387 GLU A CA 1
ATOM 2915 C C . GLU A 1 387 ? 31.002 16.090 -9.910 1.00 29.70 387 GLU A C 1
ATOM 2917 O O . GLU A 1 387 ? 31.793 15.392 -9.274 1.00 29.70 387 GLU A O 1
ATOM 2922 N N . SER A 1 388 ? 29.829 15.614 -10.333 1.00 39.75 388 SER A N 1
ATOM 2923 C CA . SER A 1 388 ? 29.408 14.215 -10.272 1.00 39.75 388 SER A CA 1
ATOM 2924 C C . SER A 1 388 ? 30.181 13.410 -11.319 1.00 39.75 388 SER A C 1
ATOM 2926 O O . SER A 1 388 ? 29.674 13.106 -12.398 1.00 39.75 388 SER A O 1
ATOM 2928 N N . GLY A 1 389 ? 31.443 13.130 -11.020 1.00 37.72 389 GLY A N 1
ATOM 2929 C CA . GLY A 1 389 ? 32.343 12.344 -11.851 1.00 37.72 389 GLY A CA 1
ATOM 2930 C C . GLY A 1 389 ? 33.016 11.267 -11.019 1.00 37.72 389 GLY A C 1
ATOM 2931 O O . GLY A 1 389 ? 34.219 11.327 -10.801 1.00 37.72 389 GLY A O 1
ATOM 2932 N N . PHE A 1 390 ? 32.243 10.307 -10.517 1.00 32.25 390 PHE A N 1
ATOM 2933 C CA . PHE A 1 390 ? 32.790 9.047 -10.027 1.00 32.25 390 PHE A CA 1
ATOM 2934 C C . PHE A 1 390 ? 31.865 7.921 -10.467 1.00 32.25 390 PHE A C 1
ATOM 2936 O O . PHE A 1 390 ? 30.693 7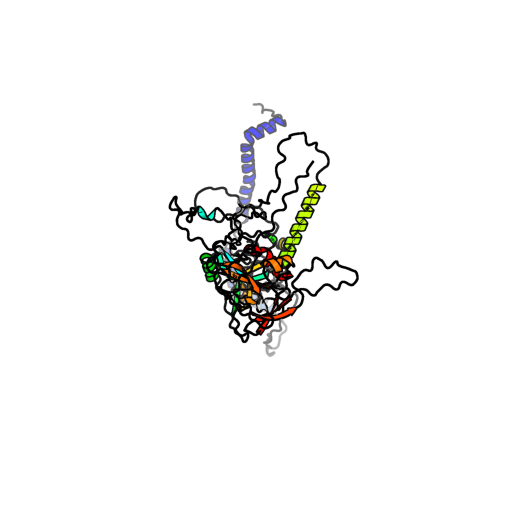.886 -10.095 1.00 32.25 390 PHE A O 1
ATOM 2943 N N . ASP A 1 391 ? 32.413 7.065 -11.324 1.00 35.94 391 ASP A N 1
ATOM 2944 C CA . ASP A 1 391 ? 31.811 5.845 -11.836 1.00 35.94 391 ASP A CA 1
ATOM 2945 C C . ASP A 1 391 ? 31.143 5.064 -10.701 1.00 35.94 391 ASP A C 1
ATOM 2947 O O . ASP A 1 391 ? 31.819 4.623 -9.773 1.00 35.94 391 ASP A O 1
ATOM 2951 N N . ASP A 1 392 ? 29.823 4.897 -10.773 1.00 39.16 392 ASP A N 1
ATOM 2952 C CA . ASP A 1 392 ? 29.101 3.957 -9.926 1.00 39.16 392 ASP A CA 1
ATOM 2953 C C . ASP A 1 392 ? 29.340 2.543 -10.492 1.00 39.16 392 ASP A C 1
ATOM 2955 O O . ASP A 1 392 ? 28.788 2.204 -11.548 1.00 39.16 392 ASP A O 1
ATOM 2959 N N . PRO A 1 393 ? 30.167 1.689 -9.852 1.00 37.72 393 PRO A N 1
ATOM 2960 C CA . PRO A 1 393 ? 30.434 0.333 -10.333 1.00 37.72 393 PRO A CA 1
ATOM 2961 C C . PRO A 1 393 ? 29.184 -0.567 -10.302 1.00 37.72 393 PRO A C 1
ATOM 2963 O O . PRO A 1 393 ? 29.243 -1.708 -10.762 1.00 37.72 393 PRO A O 1
ATOM 2966 N N . LEU A 1 394 ? 28.044 -0.073 -9.799 1.00 43.91 394 LEU A N 1
ATOM 2967 C CA . LEU A 1 394 ? 26.750 -0.753 -9.834 1.00 43.91 394 LEU A CA 1
ATOM 2968 C C . LEU A 1 394 ? 25.959 -0.525 -11.134 1.00 43.91 394 LEU A C 1
ATOM 2970 O O . LEU A 1 394 ? 24.985 -1.236 -11.368 1.00 43.91 394 LEU A O 1
ATOM 2974 N N . ALA A 1 395 ? 26.370 0.406 -12.002 1.00 44.94 395 ALA A N 1
ATOM 2975 C CA . ALA A 1 395 ? 25.636 0.741 -13.229 1.00 44.94 395 ALA A CA 1
ATOM 2976 C C . ALA A 1 395 ? 25.892 -0.222 -14.410 1.00 44.94 395 ALA A C 1
ATOM 2978 O O . ALA A 1 395 ? 25.274 -0.094 -15.468 1.00 44.94 395 ALA A O 1
ATOM 2979 N N . GLY A 1 396 ? 26.801 -1.188 -14.254 1.00 49.06 396 GLY A N 1
ATOM 2980 C CA . GLY A 1 396 ? 27.003 -2.256 -15.232 1.00 49.06 396 GLY A CA 1
ATOM 2981 C C . GLY A 1 396 ? 25.977 -3.390 -15.081 1.00 49.06 396 GLY A C 1
ATOM 2982 O O . GLY A 1 396 ? 25.457 -3.611 -13.987 1.00 49.06 396 GLY A O 1
ATOM 2983 N N . PRO A 1 397 ? 25.740 -4.204 -16.128 1.00 46.50 397 PRO A N 1
ATOM 2984 C CA . PRO A 1 397 ? 24.879 -5.390 -16.040 1.00 46.50 397 PRO A CA 1
ATOM 2985 C C . PRO A 1 397 ? 25.339 -6.405 -14.974 1.00 46.50 397 PRO A C 1
ATOM 2987 O O . PRO A 1 397 ? 24.554 -7.252 -14.555 1.00 46.50 397 PRO A O 1
ATOM 2990 N N . GLU A 1 398 ? 26.590 -6.320 -14.507 1.00 44.12 398 GLU A N 1
ATOM 2991 C CA . GLU A 1 398 ? 27.103 -7.119 -13.386 1.00 44.12 398 GLU A CA 1
ATOM 2992 C C . GLU A 1 398 ? 26.671 -6.593 -12.002 1.00 44.12 398 GLU A C 1
ATOM 2994 O O . GLU A 1 398 ? 26.462 -7.396 -11.093 1.00 44.12 398 GLU A O 1
ATOM 2999 N N . GLY A 1 399 ? 26.440 -5.283 -11.840 1.00 51.69 399 GLY A N 1
ATOM 3000 C CA . GLY A 1 399 ? 25.934 -4.681 -10.595 1.00 51.69 399 GLY A CA 1
ATOM 3001 C C . GLY A 1 399 ? 24.478 -5.054 -10.291 1.00 51.69 399 GLY A C 1
ATOM 3002 O O . GLY A 1 399 ? 24.096 -5.231 -9.131 1.00 51.69 399 GLY A O 1
ATOM 3003 N N . LEU A 1 400 ? 23.683 -5.300 -11.338 1.00 51.50 400 LEU A N 1
ATOM 3004 C CA . LEU A 1 400 ? 22.290 -5.746 -11.232 1.00 51.50 400 LEU A CA 1
ATOM 3005 C C . LEU A 1 400 ? 22.136 -7.203 -10.753 1.00 51.50 400 LEU A C 1
ATOM 3007 O O . LEU A 1 400 ? 21.083 -7.579 -10.253 1.00 51.50 400 LEU A O 1
ATOM 3011 N N . ILE A 1 401 ? 23.179 -8.036 -10.830 1.00 48.88 401 ILE A N 1
ATOM 3012 C CA . ILE A 1 401 ? 23.131 -9.432 -10.342 1.00 48.88 401 ILE A CA 1
ATOM 3013 C C . ILE A 1 401 ? 23.305 -9.495 -8.819 1.00 48.88 401 ILE A C 1
ATOM 3015 O O . ILE A 1 401 ? 22.758 -10.382 -8.165 1.00 48.88 401 ILE A O 1
ATOM 3019 N N . ASN A 1 402 ? 24.019 -8.519 -8.254 1.00 56.62 402 ASN A N 1
ATOM 3020 C CA . ASN A 1 402 ? 24.099 -8.301 -6.810 1.00 56.62 402 ASN A CA 1
ATOM 3021 C C . ASN A 1 402 ? 22.948 -7.423 -6.290 1.00 56.62 402 ASN A C 1
ATOM 3023 O O . ASN A 1 402 ? 22.924 -7.080 -5.108 1.00 56.62 402 ASN A O 1
ATOM 3027 N N . SER A 1 403 ? 22.001 -7.046 -7.155 1.00 64.31 403 SER A N 1
ATOM 3028 C CA . SER A 1 403 ? 20.818 -6.300 -6.741 1.00 64.31 403 SER A CA 1
ATOM 3029 C C . SER A 1 403 ? 19.835 -7.202 -5.995 1.00 64.31 403 SER A C 1
ATOM 3031 O O . SER A 1 403 ? 19.807 -8.420 -6.207 1.00 64.31 403 SER A O 1
ATOM 3033 N N . PRO A 1 404 ? 19.033 -6.623 -5.087 1.00 80.06 404 PRO A N 1
ATOM 3034 C CA . PRO A 1 404 ? 18.023 -7.378 -4.366 1.00 80.06 404 PRO A CA 1
ATOM 3035 C C . PRO A 1 404 ? 17.039 -8.026 -5.338 1.00 80.06 404 PRO A C 1
ATOM 3037 O O . PRO A 1 404 ? 16.808 -7.542 -6.441 1.00 80.06 404 PRO A O 1
ATOM 3040 N N . GLU A 1 405 ? 16.449 -9.139 -4.913 1.00 89.19 405 GLU A N 1
ATOM 3041 C CA . GLU A 1 405 ? 15.516 -9.908 -5.740 1.00 89.19 405 GLU A CA 1
ATOM 3042 C C . GLU A 1 405 ? 14.296 -9.072 -6.162 1.00 89.19 405 GLU A C 1
ATOM 3044 O O . GLU A 1 405 ? 13.846 -9.156 -7.309 1.00 89.19 405 GLU A O 1
ATOM 3049 N N . TYR A 1 406 ? 13.823 -8.216 -5.250 1.00 93.94 406 TYR A N 1
ATOM 3050 C CA . TYR A 1 406 ? 12.646 -7.378 -5.427 1.00 93.94 406 TYR A CA 1
ATOM 3051 C C . TYR A 1 406 ? 12.878 -5.931 -4.981 1.00 93.94 406 TYR A C 1
ATOM 3053 O O . TYR A 1 406 ? 13.698 -5.650 -4.105 1.00 93.94 406 TYR A O 1
ATOM 3061 N N . ARG A 1 407 ? 12.065 -5.025 -5.531 1.00 93.75 407 ARG A N 1
ATOM 3062 C CA . ARG A 1 407 ? 11.796 -3.688 -4.970 1.00 93.75 407 ARG A CA 1
ATOM 3063 C C . ARG A 1 407 ? 10.330 -3.594 -4.560 1.00 93.75 407 ARG A C 1
ATOM 3065 O O . ARG A 1 407 ? 9.492 -4.340 -5.063 1.00 93.75 407 ARG A O 1
ATOM 3072 N N . VAL A 1 408 ? 10.003 -2.682 -3.656 1.00 94.56 408 VAL A N 1
ATOM 3073 C CA . VAL A 1 408 ? 8.650 -2.543 -3.112 1.00 94.56 408 VAL A CA 1
ATOM 3074 C C . VAL A 1 408 ? 7.824 -1.578 -3.956 1.00 94.56 408 VAL A C 1
ATOM 3076 O O . VAL A 1 408 ? 8.216 -0.437 -4.193 1.00 94.56 408 VAL A O 1
ATOM 3079 N N . PHE A 1 409 ? 6.639 -2.029 -4.353 1.00 95.81 409 PHE A N 1
ATOM 3080 C CA . PHE A 1 409 ? 5.577 -1.197 -4.903 1.00 95.81 409 PHE A CA 1
ATOM 3081 C C . PHE A 1 409 ? 4.593 -0.808 -3.796 1.00 95.81 409 PHE A C 1
ATOM 3083 O O . PHE A 1 409 ? 4.200 -1.657 -2.991 1.00 95.81 409 PHE A O 1
ATOM 3090 N N . ARG A 1 410 ? 4.164 0.458 -3.771 1.00 95.12 410 ARG A N 1
ATOM 3091 C CA . ARG A 1 410 ? 3.095 0.949 -2.901 1.00 95.12 410 ARG A CA 1
ATOM 3092 C C . ARG A 1 410 ? 2.239 2.003 -3.589 1.00 95.12 410 ARG A C 1
ATOM 3094 O O . ARG A 1 410 ? 2.750 3.012 -4.066 1.00 95.12 410 ARG A O 1
ATOM 3101 N N . PHE A 1 411 ? 0.927 1.827 -3.523 1.00 95.69 411 PHE A N 1
ATOM 3102 C CA . PHE A 1 411 ? -0.057 2.823 -3.940 1.00 95.69 411 PHE A CA 1
ATOM 3103 C C . PHE A 1 411 ? -1.181 2.914 -2.905 1.00 95.69 411 PHE A C 1
ATOM 3105 O O . PHE A 1 411 ? -1.593 1.894 -2.365 1.00 95.69 411 PHE A O 1
ATOM 3112 N N . ILE A 1 412 ? -1.693 4.115 -2.629 1.00 94.94 412 ILE A N 1
ATOM 3113 C CA . ILE A 1 412 ? -2.829 4.319 -1.723 1.00 94.94 412 ILE A CA 1
ATOM 3114 C C . ILE A 1 412 ? -4.024 4.899 -2.486 1.00 94.94 412 ILE A C 1
ATOM 3116 O O . ILE A 1 412 ? -3.938 5.963 -3.089 1.00 94.94 412 ILE A O 1
ATOM 3120 N N . ASP A 1 413 ? -5.163 4.217 -2.433 1.00 95.12 413 ASP A N 1
ATOM 3121 C CA . ASP A 1 413 ? -6.439 4.736 -2.915 1.00 95.12 413 ASP A CA 1
ATOM 3122 C C . ASP A 1 413 ? -7.226 5.335 -1.745 1.00 95.12 413 ASP A C 1
ATOM 3124 O O . ASP A 1 413 ? -7.555 4.637 -0.787 1.00 95.12 413 ASP A O 1
ATOM 3128 N N . THR A 1 414 ? -7.519 6.632 -1.826 1.00 93.81 414 THR A N 1
ATOM 3129 C CA . THR A 1 414 ? -8.296 7.395 -0.834 1.00 93.81 414 THR A CA 1
ATOM 3130 C C . THR A 1 414 ? -9.669 7.827 -1.354 1.00 93.81 414 THR A C 1
ATOM 3132 O O . THR A 1 414 ? -10.406 8.537 -0.669 1.00 93.81 414 THR A O 1
ATOM 3135 N N . ASP A 1 415 ? -10.029 7.421 -2.575 1.00 93.56 415 ASP A N 1
ATOM 3136 C CA . ASP A 1 415 ? -11.339 7.655 -3.189 1.00 93.56 415 ASP A CA 1
ATOM 3137 C C . ASP A 1 415 ? -12.265 6.443 -3.001 1.00 93.56 415 ASP A C 1
ATOM 3139 O O . ASP A 1 415 ? -13.061 6.090 -3.871 1.00 93.56 415 ASP A O 1
ATOM 3143 N N . VAL A 1 416 ? -12.108 5.748 -1.881 1.00 92.88 416 VAL A N 1
ATOM 3144 C CA . VAL A 1 416 ? -12.910 4.580 -1.527 1.00 92.88 416 VAL A CA 1
ATOM 3145 C C . VAL A 1 416 ? -13.950 4.961 -0.483 1.00 92.88 416 VAL A C 1
ATOM 3147 O O . VAL A 1 416 ? -13.759 5.887 0.304 1.00 92.88 416 VAL A O 1
ATOM 3150 N N . GLU A 1 417 ? -15.068 4.247 -0.470 1.00 90.44 417 GLU A N 1
ATOM 3151 C CA . GLU A 1 417 ? -16.169 4.513 0.449 1.00 90.44 417 GLU A CA 1
ATOM 3152 C C . GLU A 1 417 ? -16.248 3.427 1.530 1.00 90.44 417 GLU A C 1
ATOM 3154 O O . GLU A 1 417 ? -16.100 2.242 1.210 1.00 90.44 417 GLU A O 1
ATOM 3159 N N . PRO A 1 418 ? -16.514 3.798 2.798 1.00 87.50 418 PRO A N 1
ATOM 3160 C CA . PRO A 1 418 ? -16.750 2.836 3.872 1.00 87.50 418 PRO A CA 1
ATOM 3161 C C . PRO A 1 418 ? -17.862 1.840 3.522 1.00 87.50 418 PRO A C 1
ATOM 3163 O O . PRO A 1 418 ? -18.875 2.216 2.934 1.00 87.50 418 PRO A O 1
ATOM 3166 N N . GLY A 1 419 ? -17.679 0.568 3.881 1.00 81.12 419 GLY A N 1
ATOM 3167 C CA . GLY A 1 419 ? -18.649 -0.509 3.646 1.00 81.12 419 GLY A CA 1
ATOM 3168 C C . GLY A 1 419 ? -18.692 -1.057 2.213 1.00 81.12 419 GLY A C 1
ATOM 3169 O O . GLY A 1 419 ? -19.296 -2.106 1.979 1.00 81.12 419 GLY A O 1
ATOM 3170 N N . LYS A 1 420 ? -18.034 -0.407 1.242 1.00 86.19 420 LYS A N 1
ATOM 3171 C CA . LYS A 1 420 ? -17.967 -0.901 -0.143 1.00 86.19 420 LYS A CA 1
ATOM 3172 C C . LYS A 1 420 ? -16.845 -1.918 -0.341 1.00 86.19 420 LYS A C 1
ATOM 3174 O O . LYS A 1 420 ? -15.838 -1.926 0.370 1.00 86.19 420 LYS A O 1
ATOM 3179 N N . ALA A 1 421 ? -17.032 -2.778 -1.339 1.00 88.44 421 ALA A N 1
ATOM 3180 C CA . ALA A 1 421 ? -16.058 -3.775 -1.758 1.00 88.44 421 ALA A CA 1
ATOM 3181 C C . ALA A 1 421 ? -15.468 -3.428 -3.130 1.00 88.44 421 ALA A C 1
ATOM 3183 O O . ALA A 1 421 ? -16.165 -2.932 -4.022 1.00 88.44 421 ALA A O 1
ATOM 3184 N N . TYR A 1 422 ? -14.177 -3.699 -3.292 1.00 91.88 422 TYR A N 1
ATOM 3185 C CA . TYR A 1 422 ? -13.407 -3.341 -4.474 1.00 91.88 422 TYR A CA 1
ATOM 3186 C C . TYR A 1 422 ? -12.496 -4.489 -4.911 1.00 91.88 422 TYR A C 1
ATOM 3188 O O . TYR A 1 422 ? -12.025 -5.271 -4.085 1.00 91.88 422 TYR A O 1
ATOM 3196 N N . ARG A 1 423 ? -12.207 -4.553 -6.212 1.00 92.69 423 ARG A N 1
ATOM 3197 C CA . ARG A 1 423 ? -11.077 -5.301 -6.779 1.00 92.69 423 ARG A CA 1
ATOM 3198 C C . ARG A 1 423 ? -10.103 -4.339 -7.429 1.00 92.69 423 ARG A C 1
ATOM 3200 O O . ARG A 1 423 ? -10.505 -3.296 -7.950 1.00 92.69 423 ARG A O 1
ATOM 3207 N N . TYR A 1 424 ? -8.836 -4.722 -7.414 1.00 94.62 424 TYR A N 1
ATOM 3208 C CA . TYR A 1 424 ? -7.756 -3.960 -8.019 1.00 94.62 424 TYR A CA 1
ATOM 3209 C C . TYR A 1 424 ? -6.973 -4.838 -8.975 1.00 94.62 424 TYR A C 1
ATOM 3211 O O . TYR A 1 424 ? -6.866 -6.043 -8.770 1.00 94.62 424 TYR A O 1
ATOM 3219 N N . ARG A 1 425 ? -6.400 -4.211 -9.993 1.00 94.81 425 ARG A N 1
ATOM 3220 C CA . ARG A 1 425 ? -5.317 -4.792 -10.776 1.00 94.81 425 ARG A CA 1
ATOM 3221 C C . ARG A 1 425 ? -4.314 -3.708 -11.120 1.00 94.81 425 ARG A C 1
ATOM 3223 O O . ARG A 1 425 ? -4.682 -2.539 -11.277 1.00 94.81 425 ARG A O 1
ATOM 3230 N N . VAL A 1 426 ? -3.050 -4.090 -11.189 1.00 96.25 426 VAL A N 1
ATOM 3231 C CA . VAL A 1 426 ? -1.944 -3.172 -11.444 1.00 96.25 426 VAL A CA 1
ATOM 3232 C C . VAL A 1 426 ? -1.154 -3.676 -12.632 1.00 96.25 426 VAL A C 1
ATOM 3234 O O . VAL A 1 426 ? -0.768 -4.839 -12.689 1.00 96.25 426 VAL A O 1
ATOM 3237 N N . THR A 1 427 ? -0.898 -2.779 -13.570 1.00 96.62 427 THR A N 1
ATOM 3238 C CA . THR A 1 427 ? -0.077 -3.054 -14.744 1.00 96.62 427 THR A CA 1
ATOM 3239 C C . THR A 1 427 ? 1.139 -2.147 -14.699 1.00 96.62 427 THR A C 1
ATOM 3241 O O . THR A 1 427 ? 0.985 -0.936 -14.550 1.00 96.62 427 THR A O 1
ATOM 3244 N N . ILE A 1 428 ? 2.337 -2.711 -14.820 1.00 95.62 428 ILE A N 1
ATOM 3245 C CA . ILE A 1 428 ? 3.591 -1.947 -14.844 1.00 95.62 428 ILE A CA 1
ATOM 3246 C C . ILE A 1 428 ? 4.151 -1.866 -16.261 1.00 95.62 428 ILE A C 1
ATOM 3248 O O . ILE A 1 428 ? 3.914 -2.765 -17.078 1.00 95.62 428 ILE A O 1
ATOM 3252 N N . GLN A 1 429 ? 4.881 -0.789 -16.538 1.00 94.44 429 GLN A N 1
ATOM 3253 C CA . GLN A 1 429 ? 5.485 -0.513 -17.833 1.00 94.44 429 GLN A CA 1
ATOM 3254 C C . GLN A 1 429 ? 6.998 -0.319 -17.720 1.00 94.44 429 GLN A C 1
ATOM 3256 O O . GLN A 1 429 ? 7.510 0.185 -16.716 1.00 94.44 429 GLN A O 1
ATOM 3261 N N . LEU A 1 430 ? 7.704 -0.716 -18.777 1.00 94.06 430 LEU A N 1
ATOM 3262 C CA . LEU A 1 430 ? 9.138 -0.498 -18.953 1.00 94.06 430 LEU A CA 1
ATOM 3263 C C . LEU A 1 430 ? 9.388 0.321 -20.210 1.00 94.06 430 LEU A C 1
ATOM 3265 O O . LEU A 1 430 ? 8.648 0.217 -21.183 1.00 94.06 430 LEU A O 1
ATOM 3269 N N . TRP A 1 431 ? 10.483 1.070 -20.219 1.00 93.12 431 TRP A N 1
ATOM 3270 C CA . TRP A 1 431 ? 11.018 1.650 -21.441 1.00 93.12 431 TRP A CA 1
ATOM 3271 C C . TRP A 1 431 ? 11.422 0.552 -22.422 1.00 93.12 431 TRP A C 1
ATOM 3273 O O . TRP A 1 431 ? 12.144 -0.384 -22.067 1.00 93.12 431 TRP A O 1
ATOM 3283 N N . ASN A 1 432 ? 10.990 0.690 -23.673 1.00 93.75 432 ASN A N 1
ATOM 3284 C CA . ASN A 1 432 ? 11.378 -0.216 -24.738 1.00 93.75 432 ASN A CA 1
ATOM 3285 C C . ASN A 1 432 ? 12.839 0.051 -25.151 1.00 93.75 432 ASN A C 1
ATOM 3287 O O . ASN A 1 432 ? 13.138 1.111 -25.709 1.00 93.75 432 ASN A O 1
ATOM 3291 N N . PRO A 1 433 ? 13.766 -0.901 -24.947 1.00 92.56 433 PRO A N 1
ATOM 3292 C CA . PRO A 1 433 ? 15.172 -0.710 -25.305 1.00 92.56 433 PRO A CA 1
ATOM 3293 C C . PRO A 1 433 ? 15.410 -0.674 -26.825 1.00 92.56 433 PRO A C 1
ATOM 3295 O O . PRO A 1 433 ? 16.425 -0.137 -27.282 1.00 92.56 433 PRO A O 1
ATOM 3298 N N . ASN A 1 434 ? 14.467 -1.204 -27.611 1.00 93.31 434 ASN A N 1
ATOM 3299 C CA . ASN A 1 434 ? 14.546 -1.300 -29.068 1.00 93.31 434 ASN A CA 1
ATOM 3300 C C . ASN A 1 434 ? 14.024 -0.044 -29.792 1.00 93.31 434 ASN A C 1
ATOM 3302 O O . ASN A 1 434 ? 14.165 0.064 -31.013 1.00 93.31 434 ASN A O 1
ATOM 3306 N N . VAL A 1 435 ? 13.478 0.932 -29.055 1.00 92.75 435 VAL A N 1
ATOM 3307 C CA . VAL A 1 435 ? 12.912 2.158 -29.632 1.00 92.75 435 VAL A CA 1
ATOM 3308 C C . VAL A 1 435 ? 13.962 2.949 -30.425 1.00 92.75 435 VAL A C 1
ATOM 3310 O O . VAL A 1 435 ? 15.071 3.226 -29.946 1.00 92.75 435 VAL A O 1
ATOM 3313 N N . GLY A 1 436 ? 13.611 3.306 -31.663 1.00 90.75 436 GLY A N 1
ATOM 3314 C CA . GLY A 1 436 ? 14.471 4.068 -32.573 1.00 90.75 436 GLY A CA 1
ATOM 3315 C C . GLY A 1 436 ? 15.688 3.314 -33.129 1.00 90.75 436 GLY A C 1
ATOM 3316 O O . GLY A 1 436 ? 16.547 3.945 -33.749 1.00 90.75 436 GLY A O 1
ATOM 3317 N N . LEU A 1 437 ? 15.800 1.994 -32.930 1.00 90.56 437 LEU A N 1
ATOM 3318 C CA . LEU A 1 437 ? 16.886 1.211 -33.524 1.00 90.56 437 LEU A CA 1
ATOM 3319 C C . LEU A 1 437 ? 16.639 0.917 -35.018 1.00 90.56 437 LEU A C 1
ATOM 3321 O O . LEU A 1 437 ? 15.504 0.678 -35.432 1.00 90.56 437 LEU A O 1
ATOM 3325 N N . PRO A 1 438 ? 17.697 0.885 -35.853 1.00 88.62 438 PRO A N 1
ATOM 3326 C CA . PRO A 1 438 ? 17.583 0.469 -37.248 1.00 88.62 438 PRO A CA 1
ATOM 3327 C C . PRO A 1 438 ? 17.056 -0.964 -37.408 1.00 88.62 438 PRO A C 1
ATOM 3329 O O . PRO A 1 438 ? 17.536 -1.875 -36.735 1.00 88.62 438 PRO A O 1
ATOM 3332 N N . LEU A 1 439 ? 16.187 -1.179 -38.403 1.00 86.62 439 LEU A N 1
ATOM 3333 C CA . LEU A 1 439 ? 15.549 -2.471 -38.719 1.00 86.62 439 LEU A CA 1
ATOM 3334 C C . LEU A 1 439 ? 16.519 -3.656 -38.809 1.00 86.62 439 LEU A C 1
ATOM 3336 O O . LEU A 1 439 ? 16.184 -4.762 -38.417 1.00 86.62 439 LEU A O 1
ATOM 3340 N N . ARG A 1 440 ? 17.750 -3.425 -39.279 1.00 87.06 440 ARG A N 1
ATOM 3341 C CA . ARG A 1 440 ? 18.791 -4.464 -39.392 1.00 87.06 440 ARG A CA 1
ATOM 3342 C C . ARG A 1 440 ? 19.186 -5.115 -38.060 1.00 87.06 440 ARG A C 1
ATOM 3344 O O . ARG A 1 440 ? 19.868 -6.131 -38.075 1.00 87.06 440 ARG A O 1
ATOM 3351 N N . PHE A 1 441 ? 18.847 -4.491 -36.933 1.00 87.06 441 PHE A N 1
ATOM 3352 C CA . PHE A 1 441 ? 19.159 -4.987 -35.595 1.00 87.06 441 PHE A CA 1
ATOM 3353 C C . PHE A 1 441 ? 17.937 -5.536 -34.863 1.00 87.06 441 PHE A C 1
ATOM 3355 O O . PHE A 1 441 ? 18.101 -6.004 -33.744 1.00 87.06 441 PHE A O 1
ATOM 3362 N N . LEU A 1 442 ? 16.745 -5.474 -35.455 1.00 88.81 442 LEU A N 1
ATOM 3363 C CA . LEU A 1 442 ? 15.490 -5.862 -34.820 1.00 88.81 442 LEU A CA 1
ATOM 3364 C C . LEU A 1 442 ? 14.934 -7.119 -35.474 1.00 88.81 442 LEU A C 1
ATOM 3366 O O . LEU A 1 442 ? 15.102 -7.325 -36.674 1.00 88.81 442 LEU A O 1
ATOM 3370 N N . GLU A 1 443 ? 14.284 -7.958 -34.678 1.00 86.38 443 GLU A N 1
ATOM 3371 C CA . GLU A 1 443 ? 13.551 -9.112 -35.196 1.00 86.38 443 GLU A CA 1
ATOM 3372 C C . GLU A 1 443 ? 12.270 -8.671 -35.918 1.00 86.38 443 GLU A C 1
ATOM 3374 O O . GLU A 1 443 ? 11.938 -9.208 -36.974 1.00 86.38 443 GLU A O 1
ATOM 3379 N N . ASP A 1 444 ? 11.603 -7.637 -35.395 1.00 86.75 444 ASP A N 1
ATOM 3380 C CA . ASP A 1 444 ? 10.426 -7.024 -36.006 1.00 86.75 444 ASP A CA 1
ATOM 3381 C C . ASP A 1 444 ? 10.552 -5.489 -36.042 1.00 86.75 444 ASP A C 1
ATOM 3383 O O . ASP A 1 444 ? 10.959 -4.836 -35.081 1.00 86.75 444 ASP A O 1
ATOM 3387 N N . ALA A 1 445 ? 10.168 -4.905 -37.176 1.00 85.06 445 ALA A N 1
ATOM 3388 C CA . ALA A 1 445 ? 10.121 -3.470 -37.413 1.00 85.06 445 ALA A CA 1
ATOM 3389 C C . ALA A 1 445 ? 9.182 -2.725 -36.454 1.00 85.06 445 ALA A C 1
ATOM 3391 O O . ALA A 1 445 ? 9.432 -1.564 -36.123 1.00 85.06 445 ALA A O 1
ATOM 3392 N N . SER A 1 446 ? 8.101 -3.379 -36.015 1.00 86.88 446 SER A N 1
ATOM 3393 C CA . SER A 1 446 ? 7.120 -2.790 -35.094 1.00 86.88 446 SER A CA 1
ATOM 3394 C C . SER A 1 446 ? 7.750 -2.399 -33.746 1.00 86.88 446 SER A C 1
ATOM 3396 O O . SER A 1 446 ? 7.384 -1.378 -33.161 1.00 86.88 446 SER A O 1
ATOM 3398 N N . GLN A 1 447 ? 8.786 -3.134 -33.323 1.00 86.56 447 GLN A N 1
ATOM 3399 C CA . GLN A 1 447 ? 9.484 -2.972 -32.044 1.00 86.56 447 GLN A CA 1
ATOM 3400 C C . GLN A 1 447 ? 10.235 -1.641 -31.929 1.00 86.56 447 GLN A C 1
ATOM 3402 O O . GLN A 1 447 ? 10.573 -1.227 -30.824 1.00 86.56 447 GLN A O 1
ATOM 3407 N N . ALA A 1 448 ? 10.504 -0.957 -33.045 1.00 87.69 448 ALA A N 1
ATOM 3408 C CA . ALA A 1 448 ? 11.173 0.342 -33.036 1.00 87.69 448 ALA A CA 1
ATOM 3409 C C . ALA A 1 448 ? 10.248 1.504 -32.639 1.00 87.69 448 ALA A C 1
ATOM 3411 O O . ALA A 1 448 ? 10.751 2.584 -32.320 1.00 87.69 448 ALA A O 1
ATOM 3412 N N . ASN A 1 449 ? 8.925 1.307 -32.710 1.00 89.00 449 ASN A N 1
ATOM 3413 C CA . ASN A 1 449 ? 7.941 2.390 -32.637 1.00 89.00 449 ASN A CA 1
ATOM 3414 C C . ASN A 1 449 ? 7.327 2.556 -31.244 1.00 89.00 449 ASN A C 1
ATOM 3416 O O . ASN A 1 449 ? 7.052 3.680 -30.826 1.00 89.00 449 ASN A O 1
ATOM 3420 N N . GLU A 1 450 ? 7.085 1.456 -30.530 1.00 88.25 450 GLU A N 1
ATOM 3421 C CA . GLU A 1 450 ? 6.484 1.511 -29.196 1.00 88.25 450 GLU A CA 1
ATOM 3422 C C . GLU A 1 450 ? 7.500 2.022 -28.172 1.00 88.25 450 GLU A C 1
ATOM 3424 O O . GLU A 1 450 ? 8.594 1.480 -28.047 1.00 88.25 450 GLU A O 1
ATOM 3429 N N . VAL A 1 451 ? 7.146 3.075 -27.432 1.00 90.44 451 VAL A N 1
ATOM 3430 C CA . VAL A 1 451 ? 8.049 3.687 -26.439 1.00 90.44 451 VAL A CA 1
ATOM 3431 C C . VAL A 1 451 ? 8.130 2.849 -25.164 1.00 90.44 451 VAL A C 1
ATOM 3433 O O . VAL A 1 451 ? 9.209 2.715 -24.592 1.00 90.44 451 VAL A O 1
ATOM 3436 N N . ASN A 1 452 ? 7.008 2.259 -24.747 1.00 92.50 452 ASN A N 1
ATOM 3437 C CA . ASN A 1 452 ? 6.898 1.487 -23.515 1.00 92.50 452 ASN A CA 1
ATOM 3438 C C . ASN A 1 452 ? 6.387 0.073 -23.792 1.00 92.50 452 ASN A C 1
ATOM 3440 O O . ASN A 1 452 ? 5.481 -0.122 -24.597 1.00 92.50 452 ASN A O 1
ATOM 3444 N N . LEU A 1 453 ? 6.921 -0.890 -23.051 1.00 93.56 453 LEU A N 1
ATOM 3445 C CA . LEU A 1 453 ? 6.463 -2.270 -22.994 1.00 93.56 453 LEU A CA 1
ATOM 3446 C C . LEU A 1 453 ? 5.574 -2.451 -21.766 1.00 93.56 453 LEU A C 1
ATOM 3448 O O . LEU A 1 453 ? 5.852 -1.890 -20.706 1.00 93.56 453 LEU A O 1
ATOM 3452 N N . THR A 1 454 ? 4.511 -3.240 -21.898 1.00 95.19 454 THR A N 1
ATOM 3453 C CA . THR A 1 454 ? 3.491 -3.404 -20.854 1.00 95.19 454 THR A CA 1
ATOM 3454 C C . THR A 1 454 ? 3.453 -4.845 -20.351 1.00 95.19 454 THR A C 1
ATOM 3456 O O . THR A 1 454 ? 3.492 -5.783 -21.143 1.00 95.19 454 THR A O 1
ATOM 3459 N N . SER A 1 455 ? 3.372 -5.020 -19.031 1.00 95.94 455 SER A N 1
ATOM 3460 C CA . SER A 1 455 ? 3.175 -6.334 -18.399 1.00 95.94 455 SER A CA 1
ATOM 3461 C C . SER A 1 455 ? 1.738 -6.842 -18.528 1.00 95.94 455 SER A C 1
ATOM 3463 O O . SER A 1 455 ? 0.800 -6.091 -18.794 1.00 95.94 455 SER A O 1
ATOM 3465 N N . THR A 1 456 ? 1.536 -8.132 -18.266 1.00 95.06 456 THR A N 1
ATOM 3466 C CA . THR A 1 456 ? 0.200 -8.643 -17.939 1.00 95.06 456 THR A CA 1
ATOM 3467 C C . THR A 1 456 ? -0.305 -8.012 -16.631 1.00 95.06 456 THR A C 1
ATOM 3469 O O . THR A 1 456 ? 0.499 -7.836 -15.716 1.00 95.06 456 THR A O 1
ATOM 3472 N N . PRO A 1 457 ? -1.606 -7.714 -16.473 1.00 93.69 457 PRO A N 1
ATOM 3473 C CA . PRO A 1 457 ? -2.119 -7.165 -15.219 1.00 93.69 457 PRO A CA 1
ATOM 3474 C C . PRO A 1 457 ? -1.888 -8.115 -14.036 1.00 93.69 457 PRO A C 1
ATOM 3476 O O . PRO A 1 457 ? -2.233 -9.294 -14.105 1.00 93.69 457 PRO A O 1
ATOM 3479 N N . ALA A 1 458 ? -1.334 -7.592 -12.943 1.00 91.62 458 ALA A N 1
ATOM 3480 C CA . ALA A 1 458 ? -1.236 -8.285 -11.665 1.00 91.62 458 ALA A CA 1
ATOM 3481 C C . ALA A 1 458 ? -2.504 -8.040 -10.842 1.00 91.62 458 ALA A C 1
ATOM 3483 O O . ALA A 1 458 ? -2.926 -6.893 -10.677 1.00 91.62 458 ALA A O 1
ATOM 3484 N N . GLU A 1 459 ? -3.085 -9.098 -10.287 1.00 90.31 459 GLU A N 1
ATOM 3485 C CA . GLU A 1 459 ? -4.218 -9.020 -9.361 1.00 90.31 459 GLU A CA 1
ATOM 3486 C C . GLU A 1 459 ? -3.763 -9.392 -7.943 1.00 90.31 459 GLU A C 1
ATOM 3488 O O . GLU A 1 459 ? -2.841 -10.201 -7.798 1.00 90.31 459 GLU A O 1
ATOM 3493 N N . PRO A 1 460 ? -4.363 -8.808 -6.887 1.00 82.81 460 PRO A N 1
ATOM 3494 C CA . PRO A 1 460 ? -4.046 -9.178 -5.521 1.00 82.81 460 PRO A CA 1
ATOM 3495 C C . PRO A 1 460 ? -4.220 -10.680 -5.296 1.00 82.81 460 PRO A C 1
ATOM 3497 O O . PRO A 1 460 ? -5.211 -11.258 -5.751 1.00 82.81 460 PRO A O 1
ATOM 3500 N N . GLU A 1 461 ? -3.280 -11.307 -4.582 1.00 71.56 461 GLU A N 1
ATOM 3501 C CA . GLU A 1 461 ? -3.336 -12.742 -4.299 1.00 71.56 461 GLU A CA 1
ATOM 3502 C C . GLU A 1 461 ? -4.711 -13.133 -3.742 1.00 71.56 461 GLU A C 1
ATOM 3504 O O . GLU A 1 461 ? -5.252 -12.484 -2.841 1.00 71.56 461 GLU A O 1
ATOM 3509 N N . LEU A 1 462 ? -5.267 -14.228 -4.272 1.00 58.41 462 LEU A N 1
ATOM 3510 C CA . LEU A 1 462 ? -6.576 -14.784 -3.926 1.00 58.41 462 LEU A CA 1
ATOM 3511 C C . LEU A 1 462 ? -6.567 -15.382 -2.505 1.00 58.41 462 LEU A C 1
ATOM 3513 O O . LEU A 1 462 ? -6.779 -16.577 -2.316 1.00 58.41 462 LEU A O 1
ATOM 3517 N N . ARG A 1 463 ? -6.311 -14.580 -1.470 1.00 48.22 463 ARG A N 1
ATOM 3518 C CA . ARG A 1 463 ? -6.450 -15.024 -0.081 1.00 48.22 463 ARG A CA 1
ATOM 3519 C C . ARG A 1 463 ? -7.926 -14.975 0.293 1.00 48.22 463 ARG A C 1
ATOM 3521 O O . ARG A 1 463 ? -8.486 -13.907 0.508 1.00 48.22 463 ARG A O 1
ATOM 3528 N N . PHE A 1 464 ? -8.547 -16.152 0.300 1.00 43.22 464 PHE A N 1
ATOM 3529 C CA . PHE A 1 464 ? -9.900 -16.483 0.772 1.00 43.22 464 PHE A CA 1
ATOM 3530 C C . PHE A 1 464 ? -11.104 -15.773 0.106 1.00 43.22 464 PHE A C 1
ATOM 3532 O O . PHE A 1 464 ? -12.171 -16.372 0.070 1.00 43.22 464 PHE A O 1
ATOM 3539 N N . ASN A 1 465 ? -10.946 -14.599 -0.523 1.00 53.06 465 ASN A N 1
ATOM 3540 C CA . ASN A 1 465 ? -12.051 -13.777 -1.051 1.00 53.06 465 ASN A CA 1
ATOM 3541 C C . ASN A 1 465 ? -11.896 -13.349 -2.522 1.00 53.06 465 ASN A C 1
ATOM 3543 O O . ASN A 1 465 ? -12.442 -12.330 -2.937 1.00 53.06 465 ASN A O 1
ATOM 3547 N N . GLY A 1 466 ? -11.143 -14.083 -3.343 1.00 61.12 466 GLY A N 1
ATOM 3548 C CA . GLY A 1 466 ? -11.095 -13.801 -4.784 1.00 61.12 466 GLY A CA 1
ATOM 3549 C C . GLY A 1 466 ? -10.546 -12.408 -5.147 1.00 61.12 466 GLY A C 1
ATOM 3550 O O . GLY A 1 466 ? -11.083 -11.762 -6.049 1.00 61.12 466 GLY A O 1
ATOM 3551 N N . GLY A 1 467 ? -9.561 -11.907 -4.387 1.00 73.50 467 GLY A N 1
ATOM 3552 C CA . GLY A 1 467 ? -8.950 -10.583 -4.591 1.00 73.50 467 GLY A CA 1
ATOM 3553 C C . GLY A 1 467 ? -9.851 -9.400 -4.205 1.00 73.50 467 GLY A C 1
ATOM 3554 O O . GLY A 1 467 ? -9.532 -8.252 -4.514 1.00 73.50 467 GLY A O 1
ATOM 3555 N N . VAL A 1 468 ? -10.992 -9.665 -3.557 1.00 84.25 468 VAL A N 1
ATOM 3556 C CA . VAL A 1 468 ? -11.937 -8.640 -3.100 1.00 84.25 468 VAL A CA 1
ATOM 3557 C C . VAL A 1 468 ? -11.493 -8.057 -1.765 1.00 84.25 468 VAL A C 1
ATOM 3559 O O . VAL A 1 468 ? -11.275 -8.786 -0.798 1.00 84.25 468 VAL A O 1
ATOM 3562 N N . VAL A 1 469 ? -11.442 -6.729 -1.695 1.00 86.94 469 VAL A N 1
ATOM 3563 C CA . VAL A 1 469 ? -11.130 -5.977 -0.480 1.00 86.94 469 VAL A CA 1
ATOM 3564 C C . VAL A 1 469 ? -12.329 -5.138 -0.073 1.00 86.94 469 VAL A C 1
ATOM 3566 O O . VAL A 1 469 ? -12.848 -4.355 -0.869 1.00 86.94 469 VAL A O 1
ATOM 3569 N N . ARG A 1 470 ? -12.763 -5.285 1.181 1.00 86.25 470 ARG A N 1
ATOM 3570 C CA . ARG A 1 470 ? -13.868 -4.511 1.751 1.00 86.25 470 ARG A CA 1
ATOM 3571 C C . ARG A 1 470 ? -13.324 -3.401 2.631 1.00 86.25 470 ARG A C 1
ATOM 3573 O O . ARG A 1 470 ? -12.500 -3.662 3.504 1.00 86.25 470 ARG A O 1
ATOM 3580 N N . VAL A 1 471 ? -13.765 -2.171 2.400 1.00 87.94 471 VAL A N 1
ATOM 3581 C CA . VAL A 1 471 ? -13.421 -1.039 3.264 1.00 87.94 471 VAL A CA 1
ATOM 3582 C C . VAL A 1 471 ? -14.253 -1.141 4.541 1.00 87.94 471 VAL A C 1
ATOM 3584 O O . VAL A 1 471 ? -15.477 -1.258 4.433 1.00 87.94 471 VAL A O 1
ATOM 3587 N N . PRO A 1 472 ? -13.635 -1.096 5.735 1.00 82.31 472 PRO A N 1
ATOM 3588 C CA . PRO A 1 472 ? -14.378 -1.122 6.989 1.00 82.31 472 PRO A CA 1
ATOM 3589 C C . PRO A 1 472 ? -15.435 -0.014 7.066 1.00 82.31 472 PRO A C 1
ATOM 3591 O O . PRO A 1 472 ? -15.266 1.068 6.493 1.00 82.31 472 PRO A O 1
ATOM 3594 N N . GLY A 1 473 ? -16.528 -0.288 7.781 1.00 79.81 473 GLY A N 1
ATOM 3595 C CA . GLY A 1 473 ? -17.494 0.733 8.186 1.00 79.81 473 GLY A CA 1
ATOM 3596 C C . GLY A 1 473 ? -16.869 1.735 9.161 1.00 79.81 473 GLY A C 1
ATOM 3597 O O . GLY A 1 473 ? -15.784 1.501 9.684 1.00 79.81 473 GLY A O 1
ATOM 3598 N N . ARG A 1 474 ? -17.542 2.868 9.402 1.00 81.19 474 ARG A N 1
ATOM 3599 C CA . ARG A 1 474 ? -17.005 3.976 10.224 1.00 81.19 474 ARG A CA 1
ATOM 3600 C C . ARG A 1 474 ? -16.690 3.578 11.668 1.00 81.19 474 ARG A C 1
ATOM 3602 O O . ARG A 1 474 ? -15.761 4.129 12.250 1.00 81.19 474 ARG A O 1
ATOM 3609 N N . SER A 1 475 ? -17.430 2.608 12.188 1.00 82.44 475 SER A N 1
ATOM 3610 C CA . SER A 1 475 ? -17.247 2.018 13.505 1.00 82.44 475 SER A CA 1
ATOM 3611 C C . SER A 1 475 ? -16.657 0.615 13.396 1.00 82.44 475 SER A C 1
ATOM 3613 O O . SER A 1 475 ? -16.990 -0.130 12.472 1.00 82.44 475 SER A O 1
ATOM 3615 N N . ARG A 1 476 ? -15.853 0.213 14.381 1.00 85.62 476 ARG A N 1
ATOM 3616 C CA . ARG A 1 476 ? -15.376 -1.168 14.515 1.00 85.62 476 ARG A CA 1
ATOM 3617 C C . ARG A 1 476 ? -15.641 -1.700 15.916 1.00 85.62 476 ARG A C 1
ATOM 3619 O O . ARG A 1 476 ? -15.433 -0.997 16.905 1.00 85.62 476 ARG A O 1
ATOM 3626 N N . ILE A 1 477 ? -16.067 -2.957 15.990 1.00 87.44 477 ILE A N 1
ATOM 3627 C CA . ILE A 1 477 ? -16.253 -3.657 17.259 1.00 87.44 477 ILE A CA 1
ATOM 3628 C C . ILE A 1 477 ? -14.930 -4.272 17.694 1.00 87.44 477 ILE A C 1
ATOM 3630 O O . ILE A 1 477 ? -14.204 -4.875 16.907 1.00 87.44 477 ILE A O 1
ATOM 3634 N N . LEU A 1 478 ? -14.620 -4.094 18.966 1.00 88.88 478 LEU A N 1
ATOM 3635 C CA . LEU A 1 478 ? -13.436 -4.593 19.632 1.00 88.88 478 LEU A CA 1
ATOM 3636 C C . LEU A 1 478 ? -13.867 -5.342 20.889 1.00 88.88 478 LEU A C 1
ATOM 3638 O O . LEU A 1 478 ? -14.921 -5.089 21.478 1.00 88.88 478 LEU A O 1
ATOM 3642 N N . THR A 1 479 ? -13.009 -6.245 21.334 1.00 89.56 479 THR A N 1
ATOM 3643 C CA . THR A 1 479 ? -13.197 -6.951 22.597 1.00 89.56 479 THR A CA 1
ATOM 3644 C C . THR A 1 479 ? -11.920 -6.908 23.430 1.00 89.56 479 THR A C 1
ATOM 3646 O O . THR A 1 479 ? -10.828 -6.670 22.923 1.00 89.56 479 THR A O 1
ATOM 3649 N N . ARG A 1 480 ? -12.046 -7.097 24.738 1.00 86.06 480 ARG A N 1
ATOM 3650 C CA . ARG A 1 480 ? -10.918 -7.214 25.663 1.00 86.06 480 ARG A CA 1
ATOM 3651 C C . ARG A 1 480 ? -11.265 -8.178 26.782 1.00 86.06 480 ARG A C 1
ATOM 3653 O O . ARG A 1 480 ? -12.441 -8.376 27.090 1.00 86.06 480 ARG A O 1
ATOM 3660 N N . MET A 1 481 ? -10.231 -8.708 27.421 1.00 84.56 481 MET A N 1
ATOM 3661 C CA . MET A 1 481 ? -10.372 -9.385 28.705 1.00 84.56 481 MET A CA 1
ATOM 3662 C C . MET A 1 481 ? -10.523 -8.346 29.822 1.00 84.56 481 MET A C 1
ATOM 3664 O O . MET A 1 481 ? -9.880 -7.296 29.780 1.00 84.56 481 MET A O 1
ATOM 3668 N N . LEU A 1 482 ? -11.367 -8.639 30.809 1.00 80.19 482 LEU A N 1
ATOM 3669 C CA . LEU A 1 482 ? -11.647 -7.762 31.947 1.00 80.19 482 LEU A CA 1
ATOM 3670 C C . LEU A 1 482 ? -11.261 -8.446 33.253 1.00 80.19 482 LEU A C 1
ATOM 3672 O O . LEU A 1 482 ? -11.577 -9.615 33.453 1.00 80.19 482 LEU A O 1
ATOM 3676 N N . THR A 1 483 ? -10.649 -7.723 34.186 1.00 80.31 483 THR A N 1
ATOM 3677 C CA . THR A 1 483 ? -10.531 -8.209 35.568 1.00 80.31 483 THR A CA 1
ATOM 3678 C C . THR A 1 483 ? -11.866 -8.051 36.305 1.00 80.31 483 THR A C 1
ATOM 3680 O O . THR A 1 483 ? -12.740 -7.269 35.911 1.00 80.31 483 THR A O 1
ATOM 3683 N N . THR A 1 484 ? -12.032 -8.739 37.439 1.00 76.88 484 THR A N 1
ATOM 3684 C CA . THR A 1 484 ? -13.193 -8.526 38.324 1.00 76.88 484 THR A CA 1
ATOM 3685 C C . THR A 1 484 ? -13.317 -7.060 38.766 1.00 76.88 484 THR A C 1
ATOM 3687 O O . THR A 1 484 ? -14.425 -6.559 38.976 1.00 76.88 484 THR A O 1
ATOM 3690 N N . ASN A 1 485 ? -12.192 -6.353 38.923 1.00 73.19 485 ASN A N 1
ATOM 3691 C CA . ASN A 1 485 ? -12.196 -4.933 39.263 1.00 73.19 485 ASN A CA 1
ATOM 3692 C C . ASN A 1 485 ? -12.666 -4.085 38.079 1.00 73.19 485 ASN A C 1
ATOM 3694 O O . ASN A 1 485 ? -13.502 -3.209 38.282 1.00 73.19 485 ASN A O 1
ATOM 3698 N N . ASP A 1 486 ? -12.228 -4.392 36.856 1.00 73.50 486 ASP A N 1
ATOM 3699 C CA . ASP A 1 486 ? -12.668 -3.671 35.656 1.00 73.50 486 ASP A CA 1
ATOM 3700 C C . ASP A 1 486 ? -14.174 -3.814 35.424 1.00 73.50 486 ASP A C 1
ATOM 3702 O O . ASP A 1 486 ? -14.844 -2.820 35.159 1.00 73.50 486 ASP A O 1
ATOM 3706 N N . LYS A 1 487 ? -14.744 -5.013 35.625 1.00 73.75 487 LYS A N 1
ATOM 3707 C CA . LYS A 1 487 ? -16.204 -5.213 35.564 1.00 73.75 487 LYS A CA 1
ATOM 3708 C C . LYS A 1 487 ? -16.953 -4.362 36.590 1.00 73.75 487 LYS A C 1
ATOM 3710 O O . LYS A 1 487 ? -17.963 -3.741 36.263 1.00 73.75 487 LYS A O 1
ATOM 3715 N N . LYS A 1 488 ? -16.444 -4.292 37.826 1.00 71.19 488 LYS A N 1
ATOM 3716 C CA . LYS A 1 488 ? -17.022 -3.437 38.877 1.00 71.19 488 LYS A CA 1
ATOM 3717 C C . LYS A 1 488 ? -16.909 -1.955 38.538 1.00 71.19 488 LYS A C 1
ATOM 3719 O O . LYS A 1 488 ? -17.849 -1.217 38.814 1.00 71.19 488 LYS A O 1
ATOM 3724 N N . LEU A 1 489 ? -15.782 -1.528 37.966 1.00 65.81 489 LEU A N 1
ATOM 3725 C CA . LEU A 1 489 ? -15.566 -0.152 37.520 1.00 65.81 489 LEU A CA 1
ATOM 3726 C C . LEU A 1 489 ? -16.515 0.195 36.366 1.00 65.81 489 LEU A C 1
ATOM 3728 O O . LEU A 1 489 ? -17.146 1.244 36.397 1.00 65.81 489 LEU A O 1
ATOM 3732 N N . ALA A 1 490 ? -16.706 -0.702 35.403 1.00 64.81 490 ALA A N 1
ATOM 3733 C CA . ALA A 1 490 ? -17.678 -0.519 34.328 1.00 64.81 490 ALA A CA 1
ATOM 3734 C C . ALA A 1 490 ? -19.140 -0.566 34.826 1.00 64.81 490 ALA A C 1
ATOM 3736 O O . ALA A 1 490 ? -20.045 -0.065 34.166 1.00 64.81 490 ALA A O 1
ATOM 3737 N N . GLY A 1 491 ? -19.403 -1.116 36.015 1.00 65.12 491 GLY A N 1
ATOM 3738 C CA . GLY A 1 491 ? -20.761 -1.310 36.526 1.00 65.12 491 GLY A CA 1
ATOM 3739 C C . GLY A 1 491 ? -21.501 -2.466 35.844 1.00 65.12 491 GLY A C 1
ATOM 3740 O O . GLY A 1 491 ? -22.731 -2.484 35.848 1.00 65.12 491 GLY A O 1
ATOM 3741 N N . LEU A 1 492 ? -20.752 -3.414 35.275 1.00 68.75 492 LEU A N 1
ATOM 3742 C CA . LEU A 1 492 ? -21.261 -4.634 34.653 1.00 68.75 492 LEU A CA 1
ATOM 3743 C C . LEU A 1 492 ? -21.584 -5.675 35.732 1.00 68.75 492 LEU A C 1
ATOM 3745 O O . LEU A 1 492 ? -20.821 -5.866 36.686 1.00 68.75 492 LEU A O 1
ATOM 3749 N N . GLY A 1 493 ? -22.718 -6.360 35.592 1.00 65.75 493 GLY A N 1
ATOM 3750 C CA . GLY A 1 493 ? -23.066 -7.508 36.420 1.00 65.75 493 GLY A CA 1
ATOM 3751 C C . GLY A 1 493 ? -22.159 -8.713 36.155 1.00 65.75 493 GLY A C 1
ATOM 3752 O O . GLY A 1 493 ? -21.416 -8.775 35.179 1.00 65.75 493 GLY A O 1
ATOM 3753 N N . SER A 1 494 ? -22.249 -9.738 37.008 1.00 66.44 494 SER A N 1
ATOM 3754 C CA . SER A 1 494 ? -21.438 -10.962 36.869 1.00 66.44 494 SER A CA 1
ATOM 3755 C C . SER A 1 494 ? -21.705 -11.747 35.578 1.00 66.44 494 SER A C 1
ATOM 3757 O O . SER A 1 494 ? -20.864 -12.543 35.170 1.00 66.44 494 SER A O 1
ATOM 3759 N N . ARG A 1 495 ? -22.857 -11.523 34.932 1.00 68.94 495 ARG A N 1
ATOM 3760 C CA . ARG A 1 495 ? -23.260 -12.160 33.666 1.00 68.94 495 ARG A CA 1
ATOM 3761 C C . ARG A 1 495 ? -23.215 -11.225 32.459 1.00 68.94 495 ARG A C 1
ATOM 3763 O O . ARG A 1 495 ? -23.460 -11.690 31.349 1.00 68.94 495 ARG A O 1
ATOM 3770 N N . ASP A 1 496 ? -22.923 -9.950 32.681 1.00 77.56 496 ASP A N 1
ATOM 3771 C CA . ASP A 1 496 ? -22.919 -8.952 31.622 1.00 77.56 496 ASP A CA 1
ATOM 3772 C C . ASP A 1 496 ? -21.533 -8.938 30.973 1.00 77.56 496 ASP A C 1
ATOM 3774 O O . ASP A 1 496 ? -20.511 -9.040 31.663 1.00 77.56 496 ASP A O 1
ATOM 3778 N N . ASN A 1 497 ? -21.506 -8.840 29.645 1.00 83.12 497 ASN A N 1
ATOM 3779 C CA . ASN A 1 497 ? -20.273 -8.757 28.871 1.00 83.12 497 ASN A CA 1
ATOM 3780 C C . ASN A 1 497 ? -20.210 -7.405 28.162 1.00 83.12 497 ASN A C 1
ATOM 3782 O O . ASN A 1 497 ? -21.231 -6.847 27.756 1.00 83.12 497 ASN A O 1
ATOM 3786 N N . GLU A 1 498 ? -18.998 -6.884 28.040 1.00 84.25 498 GLU A N 1
ATOM 3787 C CA . GLU A 1 498 ? -18.678 -5.626 27.379 1.00 84.25 498 GLU A CA 1
ATOM 3788 C C . GLU A 1 498 ? -18.216 -5.900 25.950 1.00 84.25 498 GLU A C 1
ATOM 3790 O O . GLU A 1 498 ? -17.323 -6.724 25.732 1.00 84.25 498 GLU A O 1
ATOM 3795 N N . ALA A 1 499 ? -18.750 -5.147 24.994 1.00 85.81 499 ALA A N 1
ATOM 3796 C CA . ALA A 1 499 ? -18.047 -4.874 23.750 1.00 85.81 499 ALA A CA 1
ATOM 3797 C C . ALA A 1 499 ? -17.571 -3.426 23.744 1.00 85.81 499 ALA A C 1
ATOM 3799 O O . ALA A 1 499 ? -18.202 -2.527 24.305 1.00 85.81 499 ALA A O 1
ATOM 3800 N N . LEU A 1 500 ? -16.447 -3.211 23.079 1.00 85.62 500 LEU A N 1
ATOM 3801 C CA . LEU A 1 500 ? -15.921 -1.887 22.824 1.00 85.62 500 LEU A CA 1
ATOM 3802 C C . LEU A 1 500 ? -16.240 -1.509 21.381 1.00 85.62 500 LEU A C 1
ATOM 3804 O O . LEU A 1 500 ? -16.126 -2.331 20.477 1.00 85.62 500 LEU A O 1
ATOM 3808 N N . VAL A 1 501 ? -16.632 -0.263 21.161 1.00 86.75 501 VAL A N 1
ATOM 3809 C CA . VAL A 1 501 ? -16.875 0.291 19.831 1.00 86.75 501 VAL A CA 1
ATOM 3810 C C . VAL A 1 501 ? -15.900 1.433 19.639 1.00 86.75 501 VAL A C 1
ATOM 3812 O O . VAL A 1 501 ? -15.955 2.410 20.381 1.00 86.75 501 VAL A O 1
ATOM 3815 N N . ILE A 1 502 ? -14.989 1.300 18.678 1.00 85.56 502 ILE A N 1
ATOM 3816 C CA . ILE A 1 502 ? -14.195 2.440 18.224 1.00 85.56 502 ILE A CA 1
ATOM 3817 C C . ILE A 1 502 ? -14.975 3.132 17.110 1.00 85.56 502 ILE A C 1
ATOM 3819 O O . ILE A 1 502 ? -15.322 2.497 16.113 1.00 85.56 502 ILE A O 1
ATOM 3823 N N . ASP A 1 503 ? -15.288 4.407 17.308 1.00 85.88 503 ASP A N 1
ATOM 3824 C CA . ASP A 1 503 ? -16.050 5.232 16.371 1.00 85.88 503 ASP A CA 1
ATOM 3825 C C . ASP A 1 503 ? -15.385 6.603 16.210 1.00 85.88 503 ASP A C 1
ATOM 3827 O O . ASP A 1 503 ? -14.481 6.976 16.960 1.00 85.88 503 ASP A O 1
ATOM 3831 N N . VAL A 1 504 ? -15.794 7.341 15.186 1.00 82.44 504 VAL A N 1
ATOM 3832 C CA . VAL A 1 504 ? -15.289 8.680 14.909 1.00 82.44 504 VAL A CA 1
ATOM 3833 C C . VAL A 1 504 ? -16.099 9.696 15.697 1.00 82.44 504 VAL A C 1
ATOM 3835 O O . VAL A 1 504 ? -17.304 9.830 15.499 1.00 82.44 504 VAL A O 1
ATOM 3838 N N . ASN A 1 505 ? -15.427 10.470 16.543 1.00 80.94 505 ASN A N 1
ATOM 3839 C CA . ASN A 1 505 ? -16.039 11.619 17.188 1.00 80.94 505 ASN A CA 1
ATOM 3840 C C . ASN A 1 505 ? -16.373 12.678 16.113 1.00 80.94 505 ASN A C 1
ATOM 3842 O O . ASN A 1 505 ? -15.464 13.121 15.406 1.00 80.94 505 ASN A O 1
ATOM 3846 N N . PRO A 1 506 ? -17.641 13.108 15.965 1.00 78.50 506 PRO A N 1
ATOM 3847 C CA . PRO A 1 506 ? -18.043 14.070 14.940 1.00 78.50 506 PRO A CA 1
ATOM 3848 C C . PRO A 1 506 ? -17.423 15.463 15.127 1.00 78.50 506 PRO A C 1
ATOM 3850 O O . PRO A 1 506 ? -17.212 16.165 14.138 1.00 78.50 506 PRO A O 1
ATOM 3853 N N . ASP A 1 507 ? -17.101 15.852 16.363 1.00 78.00 507 ASP A N 1
ATOM 3854 C CA . ASP A 1 507 ? -16.575 17.179 16.691 1.00 78.00 507 ASP A CA 1
ATOM 3855 C C . ASP A 1 507 ? -15.078 17.276 16.373 1.00 78.00 507 ASP A C 1
ATOM 3857 O O . ASP A 1 507 ? -14.621 18.202 15.697 1.00 78.00 507 ASP A O 1
ATOM 3861 N N . SER A 1 508 ? -14.299 16.292 16.834 1.00 78.88 508 SER A N 1
ATOM 3862 C CA . SER A 1 508 ? -12.852 16.256 16.597 1.00 78.88 508 SER A CA 1
ATOM 3863 C C . SER A 1 508 ? -12.487 15.597 15.267 1.00 78.88 508 SER A C 1
ATOM 3865 O O . SER A 1 508 ? -11.448 15.911 14.700 1.00 78.88 508 SER A O 1
ATOM 3867 N N . GLY A 1 509 ? -13.317 14.698 14.735 1.00 79.69 509 GLY A N 1
ATOM 3868 C CA . GLY A 1 509 ? -12.996 13.841 13.590 1.00 79.69 509 GLY A CA 1
ATOM 3869 C C . GLY A 1 509 ? -11.971 12.743 13.900 1.00 79.69 509 GLY A C 1
ATOM 3870 O O . GLY A 1 509 ? -11.486 12.087 12.975 1.00 79.69 509 GLY A O 1
ATOM 3871 N N . ASN A 1 510 ? -11.610 12.566 15.175 1.00 83.94 510 ASN A N 1
ATOM 3872 C CA . ASN A 1 510 ? -10.665 11.557 15.652 1.00 83.94 510 ASN A CA 1
ATOM 3873 C C . ASN A 1 510 ? -11.406 10.316 16.170 1.00 83.94 510 ASN A C 1
ATOM 3875 O O . ASN A 1 510 ? -12.618 10.349 16.369 1.00 83.94 510 ASN A O 1
ATOM 3879 N N . PHE A 1 511 ? -10.685 9.218 16.381 1.00 84.88 511 PHE A N 1
ATOM 3880 C CA . PHE A 1 511 ? -11.279 7.997 16.918 1.00 84.88 511 PHE A CA 1
ATOM 3881 C C . PHE A 1 511 ? -11.392 8.048 18.438 1.00 84.88 511 PHE A C 1
ATOM 3883 O O . PHE A 1 511 ? -10.428 8.384 19.127 1.00 84.88 511 PHE A O 1
ATOM 3890 N N . GLU A 1 512 ? -12.543 7.630 18.948 1.00 81.75 512 GLU A N 1
ATOM 3891 C CA . GLU A 1 512 ? -12.814 7.481 20.371 1.00 81.75 512 GLU A CA 1
ATOM 3892 C C . GLU A 1 512 ? -13.381 6.097 20.663 1.00 81.75 512 GLU A C 1
ATOM 3894 O O . GLU A 1 512 ? -14.055 5.470 19.842 1.00 81.75 512 GLU A O 1
ATOM 3899 N N . LEU A 1 513 ? -13.040 5.594 21.845 1.00 81.94 513 LEU A N 1
ATOM 3900 C CA . LEU A 1 513 ? -13.455 4.290 22.313 1.00 81.94 513 LEU A CA 1
ATOM 3901 C C . LEU A 1 513 ? -14.679 4.436 23.210 1.00 81.94 513 LEU A C 1
ATOM 3903 O O . LEU A 1 513 ? -14.663 5.135 24.226 1.00 81.94 513 LEU A O 1
ATOM 3907 N N . HIS A 1 514 ? -15.723 3.702 22.869 1.00 81.12 514 HIS A N 1
ATOM 3908 C CA . HIS A 1 514 ? -16.947 3.623 23.640 1.00 81.12 514 HIS A CA 1
ATOM 3909 C C . HIS A 1 514 ? -17.165 2.195 24.131 1.00 81.12 514 HIS A C 1
ATOM 3911 O O . HIS A 1 514 ? -16.689 1.233 23.535 1.00 81.12 514 HIS A O 1
ATOM 3917 N N . SER A 1 515 ? -17.877 2.058 25.243 1.00 79.38 515 SER A N 1
ATOM 3918 C CA . SER A 1 515 ? -18.188 0.770 25.857 1.00 79.38 515 SER A CA 1
ATOM 3919 C C . SER A 1 515 ? -19.694 0.551 25.858 1.00 79.38 515 SER A C 1
ATOM 3921 O O . SER A 1 515 ? -20.465 1.490 26.076 1.00 79.38 515 SER A O 1
ATOM 3923 N N . THR A 1 516 ? -20.108 -0.683 25.581 1.00 81.31 516 THR A N 1
ATOM 3924 C CA . THR A 1 516 ? -21.512 -1.083 25.562 1.00 81.31 516 THR A CA 1
ATOM 3925 C C . THR A 1 516 ? -21.703 -2.497 26.097 1.00 81.31 516 THR A C 1
ATOM 3927 O O . THR A 1 516 ? -20.835 -3.360 25.956 1.00 81.31 516 THR A O 1
ATOM 3930 N N . GLU A 1 517 ? -22.852 -2.734 26.727 1.00 81.88 517 GLU A N 1
ATOM 3931 C CA . GLU A 1 517 ? -23.265 -4.069 27.161 1.00 81.88 517 GLU A CA 1
ATOM 3932 C C . GLU A 1 517 ? -23.764 -4.856 25.946 1.00 81.88 517 GLU A C 1
ATOM 3934 O O . GLU A 1 517 ? -24.566 -4.351 25.159 1.00 81.88 517 GLU A O 1
ATOM 3939 N N . ILE A 1 518 ? -23.324 -6.106 25.810 1.00 84.88 518 ILE A N 1
ATOM 3940 C CA . ILE A 1 518 ? -23.750 -6.985 24.720 1.00 84.88 518 ILE A CA 1
ATOM 3941 C C . ILE A 1 518 ? -24.570 -8.173 25.208 1.00 84.88 518 ILE A C 1
ATOM 3943 O O . ILE A 1 518 ? -24.326 -8.755 26.266 1.00 84.88 518 ILE A O 1
ATOM 3947 N N . ARG A 1 519 ? -25.539 -8.569 24.376 1.00 84.62 519 ARG A N 1
ATOM 3948 C CA . ARG A 1 519 ? -26.348 -9.779 24.547 1.00 84.62 519 ARG A CA 1
ATOM 3949 C C . ARG A 1 519 ? -26.540 -10.461 23.200 1.00 84.62 519 ARG A C 1
ATOM 3951 O O . ARG A 1 519 ? -26.683 -9.796 22.176 1.00 84.62 519 ARG A O 1
ATOM 3958 N N . ARG A 1 520 ? -26.582 -11.794 23.207 1.00 87.00 520 ARG A N 1
ATOM 3959 C CA . ARG A 1 520 ? -26.839 -12.587 21.996 1.00 87.00 520 ARG A CA 1
ATOM 3960 C C . ARG A 1 520 ? -28.175 -12.181 21.364 1.00 87.00 520 ARG A C 1
ATOM 3962 O O . ARG A 1 520 ? -29.171 -12.020 22.069 1.00 87.00 520 ARG A O 1
ATOM 3969 N N . GLY A 1 521 ? -28.179 -12.026 20.045 1.00 83.38 521 GLY A N 1
ATOM 3970 C CA . GLY A 1 521 ? -29.328 -11.607 19.247 1.00 83.38 521 GLY A CA 1
ATOM 3971 C C . GLY A 1 521 ? -29.632 -10.106 19.275 1.00 83.38 521 GLY A C 1
ATOM 3972 O O . GLY A 1 521 ? -30.641 -9.705 18.699 1.00 83.38 521 GLY A O 1
ATOM 3973 N N . GLN A 1 522 ? -28.814 -9.275 19.934 1.00 84.69 522 GLN A N 1
ATOM 3974 C CA . GLN A 1 522 ? -28.997 -7.820 19.927 1.00 84.69 522 GLN A CA 1
ATOM 3975 C C . GLN A 1 522 ? -28.057 -7.128 18.928 1.00 84.69 522 GLN A C 1
ATOM 3977 O O . GLN A 1 522 ? -26.895 -7.535 18.803 1.00 84.69 522 GLN A O 1
ATOM 3982 N N . PRO A 1 523 ? -28.541 -6.080 18.230 1.00 84.94 523 PRO A N 1
ATOM 3983 C CA . PRO A 1 523 ? -27.672 -5.194 17.471 1.00 84.94 523 PRO A CA 1
ATOM 3984 C C . PRO A 1 523 ? -26.752 -4.442 18.431 1.00 84.94 523 PRO A C 1
ATOM 3986 O O . PRO A 1 523 ? -27.168 -4.045 19.525 1.00 84.94 523 PRO A O 1
ATOM 3989 N N . ILE A 1 524 ? -25.506 -4.239 18.021 1.00 83.00 524 ILE A N 1
ATOM 3990 C CA . ILE A 1 524 ? -24.549 -3.448 18.781 1.00 83.00 524 ILE A CA 1
ATOM 3991 C C . ILE A 1 524 ? -24.754 -1.978 18.413 1.00 83.00 524 ILE A C 1
ATOM 3993 O O . ILE A 1 524 ? -24.746 -1.590 17.249 1.00 83.00 524 ILE A O 1
ATOM 3997 N N . GLY A 1 525 ? -24.956 -1.135 19.413 1.00 76.69 525 GLY A N 1
ATOM 3998 C CA . GLY A 1 525 ? -25.090 0.302 19.224 1.00 76.69 525 GLY A CA 1
ATOM 3999 C C . GLY A 1 525 ? -25.146 1.010 20.565 1.00 76.69 525 GLY A C 1
ATOM 4000 O O . GLY A 1 525 ? -25.479 0.405 21.588 1.00 76.69 525 GLY A O 1
ATOM 4001 N N . ILE A 1 526 ? -24.799 2.290 20.572 1.00 75.00 526 ILE A N 1
ATOM 4002 C CA . ILE A 1 526 ? -24.785 3.116 21.776 1.00 75.00 526 ILE A CA 1
ATOM 4003 C C . ILE A 1 526 ? -25.670 4.312 21.511 1.00 75.00 526 ILE A C 1
ATOM 4005 O O . ILE A 1 526 ? -25.385 5.121 20.638 1.00 75.00 526 ILE A O 1
ATOM 4009 N N . LYS A 1 527 ? -26.754 4.430 22.272 1.00 73.81 527 LYS A N 1
ATOM 4010 C CA . LYS A 1 527 ? -27.575 5.637 22.224 1.00 73.81 527 LYS A CA 1
ATOM 4011 C C . LYS A 1 527 ? -26.916 6.723 23.068 1.00 73.81 527 LYS A C 1
ATOM 4013 O O . LYS A 1 527 ? -26.454 6.440 24.170 1.00 73.81 527 LYS A O 1
ATOM 4018 N N . LYS A 1 528 ? -26.973 7.974 22.627 1.00 65.62 528 LYS A N 1
ATOM 4019 C CA . LYS A 1 528 ? -26.501 9.177 23.326 1.00 65.62 528 LYS A CA 1
ATOM 4020 C C . LYS A 1 528 ? -27.011 9.286 24.770 1.00 65.62 528 LYS A C 1
ATOM 4022 O O . LYS A 1 528 ? -26.390 9.934 25.607 1.00 65.62 528 LYS A O 1
ATOM 4027 N N . GLU A 1 529 ? -28.132 8.643 25.090 1.00 60.12 529 GLU A N 1
ATOM 4028 C CA . GLU A 1 529 ? -28.751 8.638 26.423 1.00 60.12 529 GLU A CA 1
ATOM 4029 C C . GLU A 1 529 ? -28.749 7.257 27.109 1.00 60.12 529 GLU A C 1
ATOM 4031 O O . GLU A 1 529 ? -29.462 7.048 28.095 1.00 60.12 529 GLU A O 1
ATOM 4036 N N . SER A 1 530 ? -27.972 6.284 26.612 1.00 58.72 530 SER A N 1
ATOM 4037 C CA . SER A 1 530 ? -27.887 4.953 27.222 1.00 58.72 530 SER A CA 1
ATOM 4038 C C . SER A 1 530 ? -27.357 4.999 28.663 1.00 58.72 530 SER A C 1
ATOM 4040 O O . SER A 1 530 ? -26.722 5.959 29.104 1.00 58.72 530 SER A O 1
ATOM 4042 N N . LYS A 1 531 ? -27.662 3.955 29.450 1.00 51.56 531 LYS A N 1
ATOM 4043 C CA . LYS A 1 531 ? -27.294 3.889 30.873 1.00 51.56 531 LYS A CA 1
ATOM 4044 C C . LYS A 1 531 ? -25.800 4.172 31.062 1.00 51.56 531 LYS A C 1
ATOM 4046 O O . LYS A 1 531 ? -24.948 3.513 30.482 1.00 51.56 531 LYS A O 1
ATOM 4051 N N . ARG A 1 532 ? -25.523 5.157 31.917 1.00 54.75 532 ARG A N 1
ATOM 4052 C CA . ARG A 1 532 ? -24.181 5.613 32.291 1.00 54.75 532 ARG A CA 1
ATOM 4053 C C . ARG A 1 532 ? -23.414 4.485 32.977 1.00 54.75 532 ARG A C 1
ATOM 4055 O O . ARG A 1 532 ? -23.918 3.938 33.962 1.00 54.75 532 ARG A O 1
ATOM 4062 N N . LEU A 1 533 ? -22.196 4.202 32.516 1.00 51.69 533 LEU A N 1
ATOM 4063 C CA . LEU A 1 533 ? -21.260 3.353 33.253 1.00 51.69 533 LEU A CA 1
ATOM 4064 C C . LEU A 1 533 ? -20.958 4.021 34.602 1.00 51.69 533 LEU A C 1
ATOM 4066 O O . LEU A 1 533 ? -20.795 5.247 34.705 1.00 51.69 533 LEU A O 1
ATOM 4070 N N . ARG A 1 534 ? -20.967 3.212 35.662 1.00 49.56 534 ARG A N 1
ATOM 4071 C CA . ARG A 1 534 ? -20.829 3.678 37.044 1.00 49.56 534 ARG A CA 1
ATOM 4072 C C . ARG A 1 534 ? -19.484 3.232 37.599 1.00 49.56 534 ARG A C 1
ATOM 4074 O O . ARG A 1 534 ? -19.371 2.122 38.101 1.00 49.56 534 ARG A O 1
ATOM 4081 N N . ILE A 1 535 ? -18.526 4.152 37.627 1.00 46.34 535 ILE A N 1
ATOM 4082 C CA . ILE A 1 535 ? -17.254 3.962 38.328 1.00 46.34 535 ILE A CA 1
ATOM 4083 C C . ILE A 1 535 ? -17.412 4.544 39.745 1.00 46.34 535 ILE A C 1
ATOM 4085 O O . ILE A 1 535 ? -17.393 5.759 39.963 1.00 46.34 535 ILE A O 1
ATOM 4089 N N . GLY A 1 536 ? -17.630 3.681 40.741 1.00 52.50 536 GLY A N 1
ATOM 4090 C CA . GLY A 1 536 ? -17.812 4.099 42.140 1.00 52.50 536 GLY A CA 1
ATOM 4091 C C . GLY A 1 536 ? -19.102 4.906 42.376 1.00 52.50 536 GLY A C 1
ATOM 4092 O O . GLY A 1 536 ? -20.203 4.420 42.117 1.00 52.50 536 GLY A O 1
ATOM 4093 N N . ASN A 1 537 ? -18.997 6.134 42.896 1.00 40.75 537 ASN A N 1
ATOM 4094 C CA . ASN A 1 537 ? -20.134 7.067 43.036 1.00 40.75 537 ASN A CA 1
ATOM 4095 C C . ASN A 1 537 ? -20.307 8.003 41.830 1.00 40.75 537 ASN A C 1
ATOM 4097 O O . ASN A 1 537 ? -21.228 8.822 41.808 1.00 40.75 537 ASN A O 1
ATOM 4101 N N . TRP A 1 538 ? -19.450 7.873 40.821 1.00 43.03 538 TRP A N 1
ATOM 4102 C CA . TRP A 1 538 ? -19.388 8.779 39.687 1.00 43.03 538 TRP A CA 1
ATOM 4103 C C . TRP A 1 538 ? -20.085 8.158 38.475 1.00 43.03 538 TRP A C 1
ATOM 4105 O O . TRP A 1 538 ? -19.957 6.966 38.196 1.00 43.03 538 TRP A O 1
ATOM 4115 N N . ARG A 1 539 ? -20.883 8.973 37.779 1.00 46.12 539 ARG A N 1
ATOM 4116 C CA . ARG A 1 539 ? -21.597 8.588 36.556 1.00 46.12 539 ARG A CA 1
ATOM 4117 C C . ARG A 1 539 ? -20.855 9.206 35.377 1.00 46.12 539 ARG A C 1
ATOM 4119 O O . ARG A 1 539 ? -20.845 10.433 35.281 1.00 46.12 539 ARG A O 1
ATOM 4126 N N . PHE A 1 540 ? -20.252 8.393 34.515 1.00 50.66 540 PHE A N 1
ATOM 4127 C CA . PHE A 1 540 ? -19.500 8.891 33.361 1.00 50.66 540 PHE A CA 1
ATOM 4128 C C . PHE A 1 540 ? -20.366 8.961 32.097 1.00 50.66 540 PHE A C 1
ATOM 4130 O O . PHE A 1 540 ? -21.387 8.279 31.985 1.00 50.66 540 PHE A O 1
ATOM 4137 N N . SER A 1 541 ? -20.002 9.910 31.231 1.00 48.22 541 SER A N 1
ATOM 4138 C CA . SER A 1 541 ? -20.779 10.390 30.087 1.00 48.22 541 SER A CA 1
ATOM 4139 C C . SER A 1 541 ? -20.974 9.306 29.036 1.00 48.22 541 SER A C 1
ATOM 4141 O O . SER A 1 541 ? -20.038 8.594 28.685 1.00 48.22 541 SER A O 1
ATOM 4143 N N . THR A 1 542 ? -22.188 9.236 28.508 1.00 52.62 542 THR A N 1
ATOM 4144 C CA . THR A 1 542 ? -22.477 8.645 27.204 1.00 52.62 542 THR A CA 1
ATOM 4145 C C . THR A 1 542 ? -21.706 9.376 26.099 1.00 52.62 542 THR A C 1
ATOM 4147 O O . THR A 1 542 ? -21.323 10.538 26.304 1.00 52.62 542 THR A O 1
ATOM 4150 N N . PRO A 1 543 ? -21.465 8.727 24.943 1.00 58.31 543 PRO A N 1
ATOM 4151 C CA . PRO A 1 543 ? -20.954 9.430 23.774 1.00 58.31 543 PRO A CA 1
ATOM 4152 C C . PRO A 1 543 ? -21.841 10.647 23.452 1.00 58.31 543 PRO A C 1
ATOM 4154 O O . PRO A 1 543 ? -23.053 10.606 23.698 1.00 58.31 543 PRO A O 1
ATOM 4157 N N . PRO A 1 544 ? -21.267 11.750 22.935 1.00 59.38 544 PRO A N 1
ATOM 4158 C CA . PRO A 1 544 ? -22.031 12.953 22.596 1.00 59.38 544 PRO A CA 1
ATOM 4159 C C . PRO A 1 544 ? -23.031 12.724 21.446 1.00 59.38 544 PRO A C 1
ATOM 4161 O O . PRO A 1 544 ? -23.910 13.567 21.220 1.00 59.38 544 PRO A O 1
ATOM 4164 N N . HIS A 1 545 ? -22.934 11.586 20.756 1.00 66.12 545 HIS A N 1
ATOM 4165 C CA . HIS A 1 545 ? -23.751 11.162 19.624 1.00 66.12 545 HIS A CA 1
ATOM 4166 C C . HIS A 1 545 ? -24.199 9.697 19.748 1.00 66.12 545 HIS A C 1
ATOM 4168 O O . HIS A 1 545 ? -23.688 8.939 20.573 1.00 66.12 545 HIS A O 1
ATOM 4174 N N . ASP A 1 546 ? -25.192 9.318 18.941 1.00 73.12 546 ASP A N 1
ATOM 4175 C CA . ASP A 1 546 ? -25.576 7.918 18.769 1.00 73.12 546 ASP A CA 1
ATOM 4176 C C . ASP A 1 546 ? -24.503 7.204 17.933 1.00 73.12 546 ASP A C 1
ATOM 4178 O O . ASP A 1 546 ? -24.165 7.650 16.836 1.00 73.12 546 ASP A O 1
ATOM 4182 N N . VAL A 1 547 ? -23.979 6.096 18.449 1.00 76.38 547 VAL A N 1
ATOM 4183 C CA . VAL A 1 547 ? -23.074 5.196 17.731 1.00 76.38 547 VAL A CA 1
ATOM 4184 C C . VAL A 1 547 ? -23.917 4.054 17.180 1.00 76.38 547 VAL A C 1
ATOM 4186 O O . VAL A 1 547 ? -24.285 3.126 17.907 1.00 76.38 547 VAL A O 1
ATOM 4189 N N . GLU A 1 548 ? -24.264 4.135 15.902 1.00 73.62 548 GLU A N 1
ATOM 4190 C CA . GLU A 1 548 ? -24.968 3.066 15.196 1.00 73.62 548 GLU A CA 1
ATOM 4191 C C . GLU A 1 548 ? -23.952 2.118 14.561 1.00 73.62 548 GLU A C 1
ATOM 4193 O O . GLU A 1 548 ? -23.079 2.551 13.810 1.00 73.62 548 GLU A O 1
ATOM 4198 N N . THR A 1 549 ? -24.074 0.820 14.846 1.00 78.88 549 THR A N 1
ATOM 4199 C CA . THR A 1 549 ? -23.346 -0.213 14.104 1.00 78.88 549 THR A CA 1
ATOM 4200 C C . THR A 1 549 ? -24.347 -1.110 13.390 1.00 78.88 549 THR A C 1
ATOM 4202 O O . THR A 1 549 ? -25.462 -1.329 13.866 1.00 78.88 549 THR A O 1
ATOM 4205 N N . ASP A 1 550 ? -23.960 -1.623 12.231 1.00 78.62 550 ASP A N 1
ATOM 4206 C CA . ASP A 1 550 ? -24.743 -2.560 11.428 1.00 78.62 550 ASP A CA 1
ATOM 4207 C C . ASP A 1 550 ? -24.539 -4.021 11.859 1.00 78.62 550 ASP A C 1
ATOM 4209 O O . ASP A 1 550 ? -24.986 -4.938 11.170 1.00 78.62 550 ASP A O 1
ATOM 4213 N N . LEU A 1 551 ? -23.883 -4.241 13.003 1.00 84.81 551 LEU A N 1
ATOM 4214 C CA . LEU A 1 551 ? -23.468 -5.548 13.491 1.00 84.81 551 LEU A CA 1
ATOM 4215 C C . LEU A 1 551 ? -24.401 -6.060 14.588 1.00 84.81 551 LEU A C 1
ATOM 4217 O O . LEU A 1 551 ? -24.742 -5.359 15.540 1.00 84.81 551 LEU A O 1
ATOM 4221 N N . THR A 1 552 ? -24.788 -7.327 14.479 1.00 87.38 552 THR A N 1
ATOM 4222 C CA . THR A 1 552 ? -25.600 -8.045 15.469 1.00 87.38 552 THR A CA 1
ATOM 4223 C C . THR A 1 552 ? -24.800 -9.187 16.073 1.00 87.38 552 THR A C 1
ATOM 4225 O O . THR A 1 552 ? -24.142 -9.934 15.353 1.00 87.38 552 THR A O 1
ATOM 4228 N N . VAL A 1 553 ? -24.872 -9.357 17.396 1.00 90.56 553 VAL A N 1
ATOM 4229 C CA . VAL A 1 553 ? -24.198 -10.466 18.087 1.00 90.56 553 VAL A CA 1
ATOM 4230 C C . VAL A 1 553 ? -24.931 -11.769 17.783 1.00 90.56 553 VAL A C 1
ATOM 4232 O O . VAL A 1 553 ? -26.047 -11.971 18.262 1.00 90.56 553 VAL A O 1
ATOM 4235 N N . ILE A 1 554 ? -24.306 -12.675 17.033 1.00 91.38 554 ILE A N 1
ATOM 4236 C CA . ILE A 1 554 ? -24.838 -14.027 16.821 1.00 91.38 554 ILE A CA 1
ATOM 4237 C C . ILE A 1 554 ? -24.548 -14.877 18.052 1.00 91.38 554 ILE A C 1
ATOM 4239 O O . ILE A 1 554 ? -25.453 -15.460 18.651 1.00 91.38 554 ILE A O 1
ATOM 4243 N N . ASP A 1 555 ? -23.271 -14.944 18.423 1.00 90.25 555 ASP A N 1
ATOM 4244 C CA . ASP A 1 555 ? -22.795 -15.825 19.476 1.00 90.25 555 ASP A CA 1
ATOM 4245 C C . ASP A 1 555 ? -21.596 -15.227 20.215 1.00 90.25 555 ASP A C 1
ATOM 4247 O O . ASP A 1 555 ? -20.932 -14.296 19.755 1.00 90.25 555 ASP A O 1
ATOM 4251 N N . GLN A 1 556 ? -21.347 -15.782 21.392 1.00 88.31 556 GLN A N 1
ATOM 4252 C CA . GLN A 1 556 ? -20.257 -15.415 22.276 1.00 88.31 556 GLN A CA 1
ATOM 4253 C C . GLN A 1 556 ? -19.644 -16.689 22.849 1.00 88.31 556 GLN A C 1
ATOM 4255 O O . GLN A 1 556 ? -20.346 -17.471 23.500 1.00 88.31 556 GLN A O 1
ATOM 4260 N N . VAL A 1 557 ? -18.339 -16.857 22.672 1.00 87.12 557 VAL A N 1
ATOM 4261 C CA . VAL A 1 557 ? -17.566 -17.980 23.213 1.00 87.12 557 VAL A CA 1
ATOM 4262 C C . VAL A 1 557 ? -16.690 -17.472 24.357 1.00 87.12 557 VAL A C 1
ATOM 4264 O O . VAL A 1 557 ? -16.232 -16.337 24.317 1.00 87.12 557 VAL A O 1
ATOM 4267 N N . GLY A 1 558 ? -16.479 -18.288 25.392 1.00 84.06 558 GLY A N 1
ATOM 4268 C CA . GLY A 1 558 ? -15.571 -17.957 26.496 1.00 84.06 558 GLY A CA 1
ATOM 4269 C C . GLY A 1 558 ? -16.119 -17.001 27.558 1.00 84.06 558 GLY A C 1
ATOM 4270 O O . GLY A 1 558 ? -17.189 -16.399 27.426 1.00 84.06 558 GLY A O 1
ATOM 4271 N N . GLU A 1 559 ? -15.365 -16.894 28.652 1.00 82.94 559 GLU A N 1
ATOM 4272 C CA . GLU A 1 559 ? -15.620 -15.948 29.741 1.00 82.94 559 GLU A CA 1
ATOM 4273 C C . GLU A 1 559 ? -14.744 -14.708 29.542 1.00 82.94 559 GLU A C 1
ATOM 4275 O O . GLU A 1 559 ? -13.532 -14.823 29.385 1.00 82.94 559 GLU A O 1
ATOM 4280 N N . GLN A 1 560 ? -15.341 -13.514 29.583 1.00 83.31 560 GLN A N 1
ATOM 4281 C CA . GLN A 1 560 ? -14.589 -12.257 29.480 1.00 83.31 560 GLN A CA 1
ATOM 4282 C C . GLN A 1 560 ? -13.766 -11.947 30.742 1.00 83.31 560 GLN A C 1
ATOM 4284 O O . GLN A 1 560 ? -12.819 -11.162 30.697 1.00 83.31 560 GLN A O 1
ATOM 4289 N N . GLU A 1 561 ? -14.146 -12.529 31.882 1.00 82.38 561 GLU A N 1
ATOM 4290 C CA . GLU A 1 561 ? -13.524 -12.249 33.174 1.00 82.38 561 GLU A CA 1
ATOM 4291 C C . GLU A 1 561 ? -12.257 -13.074 33.394 1.00 82.38 561 GLU A C 1
ATOM 4293 O O . GLU A 1 561 ? -12.286 -14.303 33.381 1.00 82.38 561 GLU A O 1
ATOM 4298 N N . LEU A 1 562 ? -11.151 -12.387 33.666 1.00 75.56 562 LEU A N 1
ATOM 4299 C CA . LEU A 1 562 ? -9.929 -12.994 34.172 1.00 75.56 562 LEU A CA 1
ATOM 4300 C C . LEU A 1 562 ? -10.087 -13.256 35.671 1.00 75.56 562 LEU A C 1
ATOM 4302 O O . LEU A 1 562 ? -10.044 -12.339 36.492 1.00 75.56 562 LEU A O 1
ATOM 4306 N N . ASP A 1 563 ? -10.254 -14.526 36.033 1.00 69.38 563 ASP A N 1
ATOM 4307 C CA . ASP A 1 563 ? -10.249 -14.956 37.430 1.00 69.38 563 ASP A CA 1
ATOM 4308 C C . ASP A 1 563 ? -8.803 -15.058 37.945 1.00 69.38 563 ASP A C 1
ATOM 4310 O O . ASP A 1 563 ? -8.169 -16.114 37.892 1.00 69.38 563 ASP A O 1
ATOM 4314 N N . GLU A 1 564 ? -8.278 -13.947 38.467 1.00 63.78 564 GLU A N 1
ATOM 4315 C CA . GLU A 1 564 ? -6.931 -13.854 39.056 1.00 63.78 564 GLU A CA 1
ATOM 4316 C C . GLU A 1 564 ? -6.711 -14.824 40.237 1.00 63.78 564 GLU A C 1
ATOM 4318 O O . GLU A 1 564 ? -5.574 -15.080 40.640 1.00 63.78 564 GLU A O 1
ATOM 4323 N N . LYS A 1 565 ? -7.785 -15.386 40.815 1.00 62.72 565 LYS A N 1
ATOM 4324 C CA . LYS A 1 565 ? -7.716 -16.288 41.974 1.00 62.72 565 LYS A CA 1
ATOM 4325 C C . LYS A 1 565 ? -7.637 -17.765 41.587 1.00 62.72 565 LYS A C 1
ATOM 4327 O O . LYS A 1 565 ? -7.275 -18.584 42.440 1.00 62.72 565 LYS A O 1
ATOM 4332 N N . LYS A 1 566 ? -7.924 -18.135 40.333 1.00 61.56 566 LYS A N 1
ATOM 4333 C CA . LYS A 1 566 ? -7.741 -19.509 39.837 1.00 61.56 566 LYS A CA 1
ATOM 4334 C C . LYS A 1 566 ? -6.249 -19.796 39.655 1.00 61.56 566 LYS A C 1
ATOM 4336 O O . LYS A 1 566 ? -5.662 -19.544 38.610 1.00 61.56 566 LYS A O 1
ATOM 4341 N N . ARG A 1 567 ? -5.616 -20.363 40.688 1.00 54.53 567 ARG A N 1
ATOM 4342 C CA . ARG A 1 567 ? -4.259 -20.923 40.572 1.00 54.53 567 ARG A CA 1
ATOM 4343 C C . ARG A 1 567 ? -4.256 -22.019 39.503 1.00 54.53 567 ARG A C 1
ATOM 4345 O O . ARG A 1 567 ? -5.079 -22.931 39.563 1.00 54.53 567 ARG A O 1
ATOM 4352 N N . ILE A 1 568 ? -3.304 -21.951 38.572 1.00 57.41 568 ILE A N 1
ATOM 4353 C CA . ILE A 1 568 ? -3.067 -22.982 37.553 1.00 57.41 568 ILE A CA 1
ATOM 4354 C C . ILE A 1 568 ? -2.591 -24.257 38.271 1.00 57.41 568 ILE A C 1
ATOM 4356 O O . ILE A 1 568 ? -1.412 -24.429 38.569 1.00 57.41 568 ILE A O 1
ATOM 4360 N N . GLY A 1 569 ? -3.536 -25.116 38.647 1.00 54.22 569 GLY A N 1
ATOM 4361 C CA . GLY A 1 569 ? -3.278 -26.419 39.256 1.00 54.22 569 GLY A CA 1
ATOM 4362 C C . GLY A 1 569 ? -3.136 -27.533 38.215 1.00 54.22 569 GLY A C 1
ATOM 4363 O O . GLY A 1 569 ? -3.475 -27.368 37.043 1.00 54.22 569 GLY A O 1
ATOM 4364 N N . ARG A 1 570 ? -2.673 -28.716 38.646 1.00 39.84 570 ARG A N 1
ATOM 4365 C CA . ARG A 1 570 ? -2.685 -29.933 37.812 1.00 39.84 570 ARG A CA 1
ATOM 4366 C C . ARG A 1 570 ? -4.130 -30.273 37.422 1.00 39.84 570 ARG A C 1
ATOM 4368 O O . ARG A 1 570 ? -4.956 -30.489 38.302 1.00 39.84 570 ARG A O 1
ATOM 4375 N N . GLY A 1 571 ? -4.410 -30.335 36.120 1.00 59.81 571 GLY A N 1
ATOM 4376 C CA . GLY A 1 571 ? -5.758 -30.559 35.577 1.00 59.81 571 GLY A CA 1
ATOM 4377 C C . GLY A 1 571 ? -6.514 -29.281 35.192 1.00 59.81 571 GLY A C 1
ATOM 4378 O O . GLY A 1 571 ? -7.682 -29.366 34.827 1.00 59.81 571 GLY A O 1
ATOM 4379 N N . PHE A 1 572 ? -5.870 -28.109 35.255 1.00 60.12 572 PHE A N 1
ATOM 4380 C CA . PHE A 1 572 ? -6.430 -26.867 34.729 1.00 60.12 572 PHE A CA 1
ATOM 4381 C C . PHE A 1 572 ? -6.567 -26.952 33.205 1.00 60.12 572 PHE A C 1
ATOM 4383 O O . PHE A 1 572 ? -5.574 -26.943 32.478 1.00 60.12 572 PHE A O 1
ATOM 4390 N N . VAL A 1 573 ? -7.808 -27.034 32.731 1.00 60.19 573 VAL A N 1
ATOM 4391 C CA . VAL A 1 573 ? -8.144 -26.740 31.339 1.00 60.19 573 VAL A CA 1
ATOM 4392 C C . VAL A 1 573 ? -8.362 -25.227 31.272 1.00 60.19 573 VAL A C 1
ATOM 4394 O O . VAL A 1 573 ? -9.250 -24.736 31.975 1.00 60.19 573 VAL A O 1
ATOM 4397 N N . PRO A 1 574 ? -7.549 -24.471 30.512 1.00 61.84 574 PRO A N 1
ATOM 4398 C CA . PRO A 1 574 ? -7.765 -23.039 30.359 1.00 61.84 574 PRO A CA 1
ATOM 4399 C C . PRO A 1 574 ? -9.164 -22.794 29.795 1.00 61.84 574 PRO A C 1
ATOM 4401 O O . PRO A 1 574 ? -9.615 -23.512 28.900 1.00 61.84 574 PRO A O 1
ATOM 4404 N N . ALA A 1 575 ? -9.863 -21.802 30.352 1.00 66.19 575 ALA A N 1
ATOM 4405 C CA . ALA A 1 575 ? -11.149 -21.386 29.814 1.00 66.19 575 ALA A CA 1
ATOM 4406 C C . ALA A 1 575 ? -10.973 -20.988 28.336 1.00 66.19 575 ALA A C 1
ATOM 4408 O O . ALA A 1 575 ? -9.925 -20.432 27.985 1.00 66.19 575 ALA A O 1
ATOM 4409 N N . PRO A 1 576 ? -11.958 -21.279 27.468 1.00 69.88 576 PRO A N 1
ATOM 4410 C CA . PRO A 1 576 ? -11.885 -20.845 26.084 1.00 69.88 576 PRO A CA 1
ATOM 4411 C C . PRO A 1 576 ? -11.759 -19.314 26.025 1.00 69.88 576 PRO A C 1
ATOM 4413 O O . PRO A 1 576 ? -12.369 -18.631 26.859 1.00 69.88 576 PRO A O 1
ATOM 4416 N N . PRO A 1 577 ? -10.962 -18.779 25.082 1.00 77.19 577 PRO A N 1
ATOM 4417 C CA . PRO A 1 577 ? -10.792 -17.340 24.928 1.00 77.19 577 PRO A CA 1
ATOM 4418 C C . PRO A 1 577 ? -12.151 -16.679 24.696 1.00 77.19 577 PRO A C 1
ATOM 4420 O O . PRO A 1 577 ? -13.033 -17.251 24.053 1.00 77.19 577 PRO A O 1
ATOM 4423 N N . PHE A 1 578 ? -12.330 -15.486 25.261 1.00 85.94 578 PHE A N 1
ATOM 4424 C CA . PHE A 1 578 ? -13.529 -14.697 25.017 1.00 85.94 578 PHE A CA 1
ATOM 4425 C C . PHE A 1 578 ? -13.546 -14.249 23.559 1.00 85.94 578 PHE A C 1
ATOM 4427 O O . PHE A 1 578 ? -12.629 -13.559 23.144 1.00 85.94 578 PHE A O 1
ATOM 4434 N N . GLU A 1 579 ? -14.557 -14.615 22.783 1.00 90.88 579 GLU A N 1
ATOM 4435 C CA . GLU A 1 579 ? -14.645 -14.295 21.356 1.00 90.88 579 GLU A CA 1
ATOM 4436 C C . GLU A 1 579 ? -16.077 -13.919 20.978 1.00 90.88 579 GLU A C 1
ATOM 4438 O O . GLU A 1 579 ? -17.043 -14.463 21.525 1.00 90.88 579 GLU A O 1
ATOM 4443 N N . LEU A 1 580 ? -16.210 -12.993 20.026 1.00 90.12 580 LEU A N 1
ATOM 4444 C CA . LEU A 1 580 ? -17.499 -12.540 19.510 1.00 90.12 580 LEU A CA 1
ATOM 4445 C C . LEU A 1 580 ? -17.671 -12.956 18.053 1.00 90.12 580 LEU A C 1
ATOM 4447 O O . LEU A 1 580 ? -16.780 -12.752 17.230 1.00 90.12 580 LEU A O 1
ATOM 4451 N N . LEU A 1 581 ? -18.846 -13.502 17.747 1.00 91.31 581 LEU A N 1
ATOM 4452 C CA . LEU A 1 581 ? -19.316 -13.752 16.389 1.00 91.31 581 LEU A CA 1
ATOM 4453 C C . LEU A 1 581 ? -20.423 -12.754 16.071 1.00 91.31 581 LEU A C 1
ATOM 4455 O O . LEU A 1 581 ? -21.487 -12.765 16.697 1.00 91.31 581 LEU A O 1
ATOM 4459 N N . LEU A 1 582 ? -20.154 -11.892 15.102 1.00 88.62 582 LEU A N 1
ATOM 4460 C CA . LEU A 1 582 ? -21.023 -10.809 14.673 1.00 88.62 582 LEU A CA 1
ATOM 4461 C C . LEU A 1 582 ? -21.509 -11.072 13.250 1.00 88.62 582 LEU A C 1
ATOM 4463 O O . LEU A 1 582 ? -20.814 -11.711 12.465 1.00 88.62 582 LEU A O 1
ATOM 4467 N N . ILE A 1 583 ? -22.691 -10.571 12.911 1.00 85.25 583 ILE A N 1
ATOM 4468 C CA . ILE A 1 583 ? -23.199 -10.557 11.537 1.00 85.25 583 ILE A CA 1
ATOM 4469 C C . ILE A 1 583 ? -23.595 -9.147 11.151 1.00 85.25 583 ILE A C 1
ATOM 4471 O O . ILE A 1 583 ? -24.264 -8.465 11.931 1.00 85.25 583 ILE A O 1
ATOM 4475 N N . ASP A 1 584 ? -23.180 -8.718 9.965 1.00 80.19 584 ASP A N 1
ATOM 4476 C CA . ASP A 1 584 ? -23.623 -7.449 9.405 1.00 80.19 584 ASP A CA 1
ATOM 4477 C C . ASP A 1 584 ? -25.027 -7.568 8.783 1.00 80.19 584 ASP A C 1
ATOM 4479 O O . ASP A 1 584 ? -25.572 -8.658 8.576 1.00 80.19 584 ASP A O 1
ATOM 4483 N N . THR A 1 585 ? -25.630 -6.428 8.450 1.00 72.38 585 THR A N 1
ATOM 4484 C CA . THR A 1 585 ? -26.938 -6.381 7.765 1.00 72.38 585 THR A CA 1
ATOM 4485 C C . THR A 1 585 ? -26.949 -7.050 6.382 1.00 72.38 585 THR A C 1
ATOM 4487 O O . THR A 1 585 ? -28.023 -7.337 5.851 1.00 72.38 585 THR A O 1
ATOM 4490 N N . PHE A 1 586 ? -25.778 -7.336 5.809 1.00 66.50 586 PHE A N 1
ATOM 4491 C CA . PHE A 1 586 ? -25.595 -8.004 4.521 1.00 66.50 586 PHE A CA 1
ATOM 4492 C C . PHE A 1 586 ? -25.321 -9.512 4.661 1.00 66.50 586 PHE A C 1
ATOM 4494 O O . PHE A 1 586 ? -25.155 -10.196 3.651 1.00 66.50 586 PHE A O 1
ATOM 4501 N N . GLY A 1 587 ? -25.305 -10.045 5.887 1.00 70.19 587 GLY A N 1
ATOM 4502 C CA . GLY A 1 587 ? -25.068 -11.456 6.177 1.00 70.19 587 GLY A CA 1
ATOM 4503 C C . GLY A 1 587 ? -23.593 -11.865 6.249 1.00 70.19 587 GLY A C 1
ATOM 4504 O O . GLY A 1 587 ? -23.308 -13.058 6.358 1.00 70.19 587 GLY A O 1
ATOM 4505 N N . ALA A 1 588 ? -22.651 -10.921 6.188 1.00 74.38 588 ALA A N 1
ATOM 4506 C CA . ALA A 1 588 ? -21.236 -11.198 6.392 1.00 74.38 588 ALA A CA 1
ATOM 4507 C C . ALA A 1 588 ? -20.955 -11.431 7.880 1.00 74.38 588 ALA A C 1
ATOM 4509 O O . ALA A 1 588 ? -21.386 -10.658 8.735 1.00 74.38 588 ALA A O 1
ATOM 4510 N N . VAL A 1 589 ? -20.224 -12.504 8.181 1.00 81.56 589 VAL A N 1
ATOM 4511 C CA . VAL A 1 589 ? -19.866 -12.875 9.552 1.00 81.56 589 VAL A CA 1
ATOM 4512 C C . VAL A 1 589 ? -18.494 -12.299 9.892 1.00 81.56 589 VAL A C 1
ATOM 4514 O O . VAL A 1 589 ? -17.525 -12.546 9.175 1.00 81.56 589 VAL A O 1
ATOM 4517 N N . GLU A 1 590 ? -18.407 -11.560 10.995 1.00 84.75 590 GLU A N 1
ATOM 4518 C CA . GLU A 1 590 ? -17.163 -11.036 11.558 1.00 84.75 590 GLU A CA 1
ATOM 4519 C C . GLU A 1 590 ? -16.842 -11.765 12.869 1.00 84.75 590 GLU A C 1
ATOM 4521 O O . GLU A 1 590 ? -17.693 -11.921 13.746 1.00 84.75 590 GLU A O 1
ATOM 4526 N N . HIS A 1 591 ? -15.602 -12.233 12.999 1.00 88.50 591 HIS A N 1
ATOM 4527 C CA . HIS A 1 591 ? -15.078 -12.852 14.216 1.00 88.50 591 HIS A CA 1
ATOM 4528 C C . HIS A 1 591 ? -14.122 -11.869 14.885 1.00 88.50 591 HIS A C 1
ATOM 4530 O O . HIS A 1 591 ? -13.199 -11.382 14.238 1.00 88.50 591 HIS A O 1
ATOM 4536 N N . VAL A 1 592 ? -14.361 -11.547 16.158 1.00 88.94 592 VAL A N 1
ATOM 4537 C CA . VAL A 1 592 ? -13.576 -10.545 16.893 1.00 88.94 592 VAL A CA 1
ATOM 4538 C C . VAL A 1 592 ? -12.968 -11.177 18.138 1.00 88.94 592 VAL A C 1
ATOM 4540 O O . VAL A 1 592 ? -13.686 -11.693 19.001 1.00 88.94 592 VAL A O 1
ATOM 4543 N N . THR A 1 593 ? -11.640 -11.087 18.255 1.00 88.69 593 THR A N 1
ATOM 4544 C CA . THR A 1 593 ? -10.882 -11.641 19.386 1.00 88.69 593 THR A CA 1
ATOM 4545 C C . THR A 1 593 ? -10.175 -10.553 20.217 1.00 88.69 593 THR A C 1
ATOM 4547 O O . THR A 1 593 ? -9.828 -9.483 19.695 1.00 88.69 593 THR A O 1
ATOM 4550 N N . PRO A 1 594 ? -9.929 -10.793 21.524 1.00 86.00 594 PRO A N 1
ATOM 4551 C CA . PRO A 1 594 ? -9.230 -9.859 22.403 1.00 86.00 594 PRO A CA 1
ATOM 4552 C C . PRO A 1 594 ? -7.795 -9.616 21.961 1.00 86.00 594 PRO A C 1
ATOM 4554 O O . PRO A 1 594 ? -7.305 -8.502 22.087 1.00 86.00 594 PRO A O 1
ATOM 4557 N N . ILE A 1 595 ? -7.144 -10.638 21.404 1.00 85.75 595 ILE A N 1
ATOM 4558 C CA . ILE A 1 595 ? -5.756 -10.571 20.933 1.00 85.75 595 ILE A CA 1
ATOM 4559 C C . ILE A 1 595 ? -5.645 -9.600 19.751 1.00 85.75 595 ILE A C 1
ATOM 4561 O O . ILE A 1 595 ? -4.785 -8.723 19.737 1.00 85.75 595 ILE A O 1
ATOM 4565 N N . GLU A 1 596 ? -6.551 -9.696 18.775 1.00 84.19 596 GLU A N 1
ATOM 4566 C CA . GLU A 1 596 ? -6.571 -8.775 17.629 1.00 84.19 596 GLU A CA 1
ATOM 4567 C C . GLU A 1 596 ? -6.926 -7.340 18.031 1.00 84.19 596 GLU A C 1
ATOM 4569 O O . GLU A 1 596 ? -6.461 -6.371 17.420 1.00 84.19 596 GLU A O 1
ATOM 4574 N N . SER A 1 597 ? -7.737 -7.210 19.079 1.00 86.12 597 SER A N 1
ATOM 4575 C CA . SER A 1 597 ? -8.205 -5.935 19.609 1.00 86.12 597 SER A CA 1
ATOM 4576 C C . SER A 1 597 ? -7.194 -5.266 20.546 1.00 86.12 597 SER A C 1
ATOM 4578 O O . SER A 1 597 ? -7.205 -4.042 20.656 1.00 86.12 597 SER A O 1
ATOM 4580 N N . GLU A 1 598 ? -6.295 -6.025 21.184 1.00 82.81 598 GLU A N 1
ATOM 4581 C CA . GLU A 1 598 ? -5.442 -5.588 22.300 1.00 82.81 598 GLU A CA 1
ATOM 4582 C C . GLU A 1 598 ? -4.701 -4.285 22.003 1.00 82.81 598 GLU A C 1
ATOM 4584 O O . GLU A 1 598 ? -4.759 -3.334 22.783 1.00 82.81 598 GLU A O 1
ATOM 4589 N N . LYS A 1 599 ? -4.042 -4.205 20.841 1.00 80.94 599 LYS A N 1
ATOM 4590 C CA . LYS A 1 599 ? -3.280 -3.013 20.461 1.00 80.94 599 LYS A CA 1
ATOM 4591 C C . LYS A 1 599 ? -4.181 -1.787 20.309 1.00 80.94 599 LYS A C 1
ATOM 4593 O O . LYS A 1 599 ? -3.811 -0.714 20.769 1.00 80.94 599 LYS A O 1
ATOM 4598 N N . ILE A 1 600 ? -5.331 -1.931 19.648 1.00 81.06 600 ILE A N 1
ATOM 4599 C CA . ILE A 1 600 ? -6.257 -0.812 19.416 1.00 81.06 600 ILE A CA 1
ATOM 4600 C C . ILE A 1 600 ? -6.879 -0.388 20.745 1.00 81.06 600 ILE A C 1
ATOM 4602 O O . ILE A 1 600 ? -6.888 0.796 21.064 1.00 81.06 600 ILE A O 1
ATOM 4606 N N . VAL A 1 601 ? -7.317 -1.353 21.553 1.00 81.19 601 VAL A N 1
ATOM 4607 C CA . VAL A 1 601 ? -7.854 -1.100 22.889 1.00 81.19 601 VAL A CA 1
ATOM 4608 C C . VAL A 1 601 ? -6.827 -0.357 23.727 1.00 81.19 601 VAL A C 1
ATOM 4610 O O . VAL A 1 601 ? -7.152 0.700 24.235 1.00 81.19 601 VAL A O 1
ATOM 4613 N N . ARG A 1 602 ? -5.579 -0.826 23.816 1.00 81.44 602 ARG A N 1
ATOM 4614 C CA . ARG A 1 602 ? -4.517 -0.151 24.576 1.00 81.44 602 ARG A CA 1
ATOM 4615 C C . ARG A 1 602 ? -4.260 1.273 24.084 1.00 81.44 602 ARG A C 1
ATOM 4617 O O . ARG A 1 602 ? -4.106 2.176 24.899 1.00 81.44 602 ARG A O 1
ATOM 4624 N N . ASP A 1 603 ? -4.214 1.460 22.767 1.00 77.62 603 ASP A N 1
ATOM 4625 C CA . ASP A 1 603 ? -3.907 2.749 22.146 1.00 77.62 603 ASP A CA 1
ATOM 4626 C C . ASP A 1 603 ? -5.042 3.782 22.356 1.00 77.62 603 ASP A C 1
ATOM 4628 O O . ASP A 1 603 ? -4.751 4.973 22.442 1.00 77.62 603 ASP A O 1
ATOM 4632 N N . TYR A 1 604 ? -6.305 3.344 22.479 1.00 78.31 604 TYR A N 1
ATOM 4633 C CA . TYR A 1 604 ? -7.486 4.216 22.623 1.00 78.31 604 TYR A CA 1
ATOM 4634 C C . TYR A 1 604 ? -8.184 4.135 23.986 1.00 78.31 604 TYR A C 1
ATOM 4636 O O . TYR A 1 604 ? -9.127 4.884 24.236 1.00 78.31 604 TYR A O 1
ATOM 4644 N N . LEU A 1 605 ? -7.717 3.291 24.906 1.00 77.19 605 LEU A N 1
ATOM 4645 C CA . LEU A 1 605 ? -8.282 3.165 26.250 1.00 77.19 605 LEU A CA 1
ATOM 4646 C C . LEU A 1 605 ? -8.384 4.503 27.002 1.00 77.19 605 LEU A C 1
ATOM 4648 O O . LEU A 1 605 ? -9.408 4.718 27.650 1.00 77.19 605 LEU A O 1
ATOM 4652 N N . PRO A 1 606 ? -7.407 5.432 26.888 1.00 75.50 606 PRO A N 1
ATOM 4653 C CA . PRO A 1 606 ? -7.497 6.738 27.538 1.00 75.50 606 PRO A CA 1
ATOM 4654 C C . PRO A 1 606 ? -8.669 7.606 27.075 1.00 75.50 606 PRO A C 1
ATOM 4656 O O . PRO A 1 606 ? -9.040 8.539 27.780 1.00 75.50 606 PRO A O 1
ATOM 4659 N N . THR A 1 607 ? -9.243 7.315 25.905 1.00 74.31 607 THR A N 1
ATOM 4660 C CA . THR A 1 607 ? -10.394 8.050 25.356 1.00 74.31 607 THR A CA 1
ATOM 4661 C C . THR A 1 607 ? -11.721 7.602 25.955 1.00 74.31 607 THR A C 1
ATOM 4663 O O . THR A 1 607 ? -12.722 8.304 25.826 1.00 74.31 607 THR A O 1
ATOM 4666 N N . LEU A 1 608 ? -11.734 6.453 26.640 1.00 72.38 608 LEU A N 1
ATOM 4667 C CA . LEU A 1 608 ? -12.942 5.905 27.231 1.00 72.38 608 LEU A CA 1
ATOM 4668 C C . LEU A 1 608 ? -13.418 6.828 28.369 1.00 72.38 608 LEU A C 1
ATOM 4670 O O . LEU A 1 608 ? -12.659 7.077 29.315 1.00 72.38 608 LEU A O 1
ATOM 4674 N N . PRO A 1 609 ? -14.661 7.343 28.321 1.00 60.00 609 PRO A N 1
ATOM 4675 C CA . PRO A 1 609 ? -15.157 8.280 29.322 1.00 60.00 609 PRO A CA 1
ATOM 4676 C C . PRO A 1 609 ? -15.045 7.725 30.749 1.00 60.00 609 PRO A C 1
ATOM 4678 O O . PRO A 1 609 ? -15.668 6.723 31.095 1.00 60.00 609 PRO A O 1
ATOM 4681 N N . GLY A 1 610 ? -14.272 8.404 31.601 1.00 55.66 610 GLY A N 1
ATOM 4682 C CA . GLY A 1 610 ? -14.050 7.993 32.992 1.00 55.66 610 GLY A CA 1
ATOM 4683 C C . GLY A 1 610 ? -12.862 7.068 33.228 1.00 55.66 610 GLY A C 1
ATOM 4684 O O . GLY A 1 610 ? -12.671 6.633 34.362 1.00 55.66 610 GLY A O 1
ATOM 4685 N N . TYR A 1 611 ? -12.044 6.800 32.209 1.00 62.50 611 TYR A N 1
ATOM 4686 C CA . TYR A 1 611 ? -10.767 6.124 32.397 1.00 62.50 611 TYR A CA 1
ATOM 4687 C C . TYR A 1 611 ? -9.896 6.878 33.413 1.00 62.50 611 TYR A C 1
ATOM 4689 O O . TYR A 1 611 ? -9.557 8.049 33.232 1.00 62.50 611 TYR A O 1
ATOM 4697 N N . ILE A 1 612 ? -9.538 6.187 34.495 1.00 59.28 612 ILE A N 1
ATOM 4698 C CA . ILE A 1 612 ? -8.544 6.648 35.460 1.00 59.28 612 ILE A CA 1
ATOM 4699 C C . ILE A 1 612 ? -7.294 5.822 35.179 1.00 59.28 612 ILE A C 1
ATOM 4701 O O . ILE A 1 612 ? -7.333 4.602 35.356 1.00 59.28 612 ILE A O 1
ATOM 4705 N N . PRO A 1 613 ? -6.201 6.444 34.724 1.00 59.12 613 PRO A N 1
ATOM 4706 C CA . PRO A 1 613 ? -4.988 5.698 34.475 1.00 59.12 613 PRO A CA 1
ATOM 4707 C C . PRO A 1 613 ? -4.450 5.107 35.789 1.00 59.12 613 PRO A C 1
ATOM 4709 O O . PRO A 1 613 ? -4.654 5.699 36.857 1.00 59.12 613 PRO A O 1
ATOM 4712 N N . PRO A 1 614 ? -3.760 3.954 35.743 1.00 55.31 614 PRO A N 1
ATOM 4713 C CA . PRO A 1 614 ? -3.130 3.393 36.930 1.00 55.31 614 PRO A CA 1
ATOM 4714 C C . PRO A 1 614 ? -2.193 4.440 37.539 1.00 55.31 614 PRO A C 1
ATOM 4716 O O . PRO A 1 614 ? -1.396 5.055 36.827 1.00 55.31 614 PRO A O 1
ATOM 4719 N N . GLN A 1 615 ? -2.316 4.679 38.849 1.00 48.34 615 GLN A N 1
ATOM 4720 C CA . GLN A 1 615 ? -1.436 5.632 39.517 1.00 48.34 615 GLN A CA 1
ATOM 4721 C C . GLN A 1 615 ? 0.014 5.160 39.357 1.00 48.34 615 GLN A C 1
ATOM 4723 O O . GLN A 1 615 ? 0.275 3.966 39.543 1.00 48.34 615 GLN A O 1
ATOM 4728 N N . PRO A 1 616 ? 0.955 6.056 39.007 1.00 42.66 616 PRO A N 1
ATOM 4729 C CA . PRO A 1 616 ? 2.360 5.695 38.990 1.00 42.66 616 PRO A CA 1
ATOM 4730 C C . PRO A 1 616 ? 2.713 5.177 40.382 1.00 42.66 616 PRO A C 1
ATOM 4732 O O . PRO A 1 616 ? 2.492 5.864 41.381 1.00 42.66 616 PRO A O 1
ATOM 4735 N N . ILE A 1 617 ? 3.211 3.942 40.447 1.00 38.28 617 ILE A N 1
ATOM 4736 C CA . ILE A 1 617 ? 3.774 3.395 41.677 1.00 38.28 617 ILE A CA 1
ATOM 4737 C C . ILE A 1 617 ? 4.922 4.335 42.026 1.00 38.28 617 ILE A C 1
ATOM 4739 O O . ILE A 1 617 ? 5.932 4.361 41.321 1.00 38.28 617 ILE A O 1
ATOM 4743 N N . GLN A 1 618 ? 4.739 5.163 43.057 1.00 37.47 618 GLN A N 1
ATOM 4744 C CA . GLN A 1 618 ? 5.844 5.945 43.585 1.00 37.47 618 GLN A CA 1
ATOM 4745 C C . GLN A 1 618 ? 6.935 4.937 43.952 1.00 37.47 618 GLN A C 1
ATOM 4747 O O . GLN A 1 618 ? 6.613 3.942 44.615 1.00 37.47 618 GLN A O 1
ATOM 4752 N N . PRO A 1 619 ? 8.183 5.116 43.483 1.00 37.28 619 PRO A N 1
ATOM 4753 C CA . PRO A 1 619 ? 9.269 4.279 43.953 1.00 37.28 619 PRO A CA 1
ATOM 4754 C C . PRO A 1 619 ? 9.239 4.380 45.474 1.00 37.28 619 PRO A C 1
ATOM 4756 O O . PRO A 1 619 ? 9.326 5.482 46.013 1.00 37.28 619 PRO A O 1
ATOM 4759 N N . MET A 1 620 ? 8.997 3.255 46.153 1.00 35.50 620 MET A N 1
ATOM 4760 C CA . MET A 1 620 ? 9.105 3.225 47.603 1.00 35.50 620 MET A CA 1
ATOM 4761 C C . MET A 1 620 ? 10.524 3.678 47.911 1.00 35.50 620 MET A C 1
ATOM 4763 O O . MET A 1 620 ? 11.475 2.965 47.587 1.00 35.50 620 MET A O 1
ATOM 4767 N N . GLU A 1 621 ? 10.665 4.883 48.463 1.00 36.91 621 GLU A N 1
ATOM 4768 C CA . GLU A 1 621 ? 11.920 5.276 49.074 1.00 36.91 621 GLU A CA 1
ATOM 4769 C C . GLU A 1 621 ? 12.235 4.188 50.103 1.00 36.91 621 GLU A C 1
ATOM 4771 O O . GLU A 1 621 ? 11.387 3.894 50.955 1.00 36.91 621 GLU A O 1
ATOM 4776 N N . PRO A 1 622 ? 13.391 3.513 50.000 1.00 44.41 622 PRO A N 1
ATOM 4777 C CA . PRO A 1 622 ? 13.793 2.596 51.043 1.00 44.41 622 PRO A CA 1
ATOM 4778 C C . PRO A 1 622 ? 13.916 3.418 52.324 1.00 44.41 622 PRO A C 1
ATOM 4780 O O . PRO A 1 622 ? 14.779 4.287 52.434 1.00 44.41 622 PRO A O 1
ATOM 4783 N N . SER A 1 623 ? 13.022 3.164 53.279 1.00 46.44 623 SER A N 1
ATOM 4784 C CA . SER A 1 623 ? 13.175 3.654 54.641 1.00 46.44 623 SER A CA 1
ATOM 4785 C C . SER A 1 623 ? 14.435 3.004 55.211 1.00 46.44 623 SER A C 1
ATOM 4787 O O . SER A 1 623 ? 14.416 1.810 55.525 1.00 46.44 623 SER A O 1
ATOM 4789 N N . PHE A 1 624 ? 15.526 3.764 55.258 1.00 43.28 624 PHE A N 1
ATOM 4790 C CA . PHE A 1 624 ? 16.734 3.414 56.000 1.00 43.28 624 PHE A CA 1
ATOM 4791 C C . PHE A 1 624 ? 16.612 3.853 57.454 1.00 43.28 624 PHE A C 1
ATOM 4793 O O . PHE A 1 624 ? 16.134 4.989 57.687 1.00 43.28 624 PHE A O 1
#